Protein AF-0000000079759446 (afdb_homodimer)

Secondary structure (DSSP, 8-state):
----------HHHHHHHHHHHHHHHHHHHHHHHHHHHTTS-HHHHHH-TT-SS-SS---HHHHHHHHHS-HHHHHHHHHHHHHHHHHHHHHHHHHHHHHHHH---TTHHHHHHHHHHHTTS-GGGGHHHHHHHHHHTT-TTSTHHHHGGGG--HHHHHHHHHHHHTS-HHHHHHHHHTT--HHHHIIIIIHHHTHHHHHHHHHHHHHHHHS--HHHHHH--SGGG--HHHHHHHHHHH-TT-HHHHHHHHHHHHHHHHHHHHHHHHHHHHHHHGGG--/----------HHHHHHHHHHHHHHHHHHHHHHHHHHHTTS-HHHHHH-TT-SS-SS---HHHHHHHHHS-HHHHHHHHHHHHHHHHHHHHHHHHHHHHHHHH---TTHHHHHHHHHHHTTS-GGGGHHHHHHHHHHTT-TTSTHHHHGGGG--HHHHHHHHHHHHTS-HHHHHH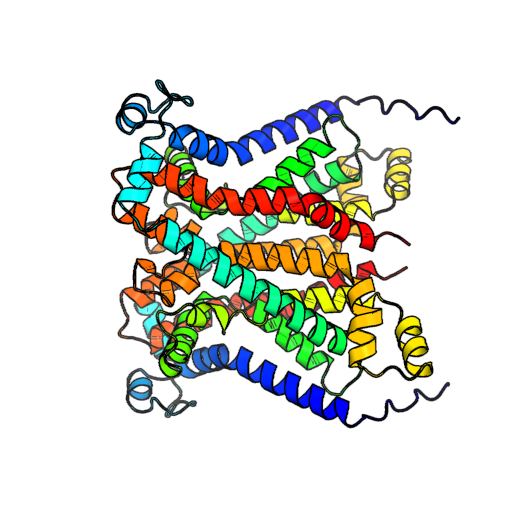HHHTT--HHHHIIIIIHHHTHHHHHHHHHHHHHHHHS--HHHHHH--SGGG--HHHHHHHHHHH-TT-HHHHHHHHHHHHHHHHHHHHHHHHHHHHHHHGGG--

Sequence (556 aa):
MMKRRKNVYKRYHYLIIAFMSVFSVIMMYPMAWMLVTSFKSNADIHKNKEKFFPAEWTVEGYRSAFEKAPIGDWLVNSIVITAVITFAVILTSTLIGYVFAKYEFKFKRSLFLLMLATMMVPPQVTMIPRYLMIQKMHLFNTRWALIVPGLVSAFAIYLARQFITDVPDSLCEAAKMDGAGPLRIYWSVILPNIKPAIGSIGIFTAMANWNDYLNPLLMLNDIDKMTLPLGLVMFDSQRSVDLAATMAAAAMIMMPMILIFVLFQRQFIKGMTMSGIKMMKRRKNVYKRYHYLIIAFMSVFSVIMMYPMAWMLVTSFKSNADIHKNKEKFFPAEWTVEGYRSAFEKAPIGDWLVNSIVITAVITFAVILTSTLIGYVFAKYEFKFKRSLFLLMLATMMVPPQVTMIPRYLMIQKMHLFNTRWALIVPGLVSAFAIYLARQFITDVPDSLCEAAKMDGAGPLRIYWSVILPNIKPAIGSIGIFTAMANWNDYLNPLLMLNDIDKMTLPLGLVMFDSQRSVDLAATMAAAAMIMMPMILIFVLFQRQFIKGMTMSGIK

Organism: Clostridium scindens (strain ATCC 35704 / DSM 5676 / VPI 13733 / 19) (NCBI:txid411468)

InterPro domains:
  IPR000515 ABC transporter type 1, transmembrane domain MetI-like [PF00528] (94-272)
  IPR000515 ABC transporter type 1, transmembrane domain MetI-like [PS50928] (75-264)
  IPR000515 ABC transporter type 1, transmembrane domain MetI-like [cd06261] (75-238)
  IPR035906 MetI-like superfamily [G3DSA:1.10.3720.10] (2-270)
  IPR035906 MetI-like superfamily [SSF161098] (11-278)

Structure (mmCIF, N/CA/C/O backbone):
data_AF-0000000079759446-model_v1
#
loop_
_entity.id
_entity.type
_entity.pdbx_description
1 polymer 'L-arabinose transport system permease protein AraQ'
#
loop_
_atom_site.group_PDB
_atom_site.id
_atom_site.type_symbol
_atom_site.label_atom_id
_atom_site.label_alt_id
_atom_site.label_comp_id
_atom_site.label_asym_id
_atom_site.label_entity_id
_atom_site.label_seq_id
_atom_site.pdbx_PDB_ins_code
_atom_site.Cartn_x
_atom_site.Cartn_y
_atom_site.Cartn_z
_atom_site.occupancy
_atom_site.B_iso_or_equiv
_atom_site.auth_seq_id
_atom_site.auth_comp_id
_atom_site.auth_asym_id
_atom_site.auth_atom_id
_atom_site.pdbx_PDB_model_num
ATOM 1 N N . MET A 1 1 ? 18.297 44.531 0.728 1 30.73 1 MET A N 1
ATOM 2 C CA . MET A 1 1 ? 18.719 43.5 -0.229 1 30.73 1 MET A CA 1
ATOM 3 C C . MET A 1 1 ? 19.656 42.5 0.423 1 30.73 1 MET A C 1
ATOM 5 O O . MET A 1 1 ? 20.859 42.719 0.474 1 30.73 1 MET A O 1
ATOM 9 N N . MET A 1 2 ? 19.344 42.031 1.685 1 38.94 2 MET A N 1
ATOM 10 C CA . MET A 1 2 ? 20.234 41.188 2.479 1 38.94 2 MET A CA 1
ATOM 11 C C . MET A 1 2 ? 20.828 40.062 1.629 1 38.94 2 MET A C 1
ATOM 13 O O . MET A 1 2 ? 20.094 39.375 0.927 1 38.94 2 MET A O 1
ATOM 17 N N . LYS A 1 3 ? 22 40.219 1.153 1 40.12 3 LYS A N 1
ATOM 18 C CA . LYS A 1 3 ? 22.75 39.312 0.315 1 40.12 3 LYS A CA 1
ATOM 19 C C . LYS A 1 3 ? 22.516 37.844 0.746 1 40.12 3 LYS A C 1
ATOM 21 O O . LYS A 1 3 ? 22.641 37.531 1.925 1 40.12 3 LYS A O 1
ATOM 26 N N . ARG A 1 4 ? 21.625 37.188 0.074 1 45 4 ARG A N 1
ATOM 27 C CA . ARG A 1 4 ? 21.391 35.75 0.274 1 45 4 ARG A CA 1
ATOM 28 C C . ARG A 1 4 ? 22.703 35 0.482 1 45 4 ARG A C 1
ATOM 30 O O . ARG A 1 4 ? 23.578 35 -0.386 1 45 4 ARG A O 1
ATOM 37 N N . ARG A 1 5 ? 23.312 35.125 1.598 1 46.66 5 ARG A N 1
ATOM 38 C CA . ARG A 1 5 ? 24.562 34.438 1.934 1 46.66 5 ARG A CA 1
ATOM 39 C C . ARG A 1 5 ? 24.719 33.156 1.144 1 46.66 5 ARG A C 1
ATOM 41 O O . ARG A 1 5 ? 23.781 32.344 1.045 1 46.66 5 ARG A O 1
ATOM 48 N N . LYS A 1 6 ? 25.516 33.125 0.152 1 47.34 6 LYS A N 1
ATOM 49 C CA . LYS A 1 6 ? 25.969 32.031 -0.704 1 47.34 6 LYS A CA 1
ATOM 50 C C . LYS A 1 6 ? 26.141 30.75 0.093 1 47.34 6 LYS A C 1
ATOM 52 O O . LYS A 1 6 ? 26.875 30.719 1.081 1 47.34 6 LYS A O 1
ATOM 57 N N . ASN A 1 7 ? 25.094 29.969 0.25 1 50.41 7 ASN A N 1
ATOM 58 C CA . ASN A 1 7 ? 25.172 28.703 0.964 1 50.41 7 ASN A CA 1
ATOM 59 C C . ASN A 1 7 ? 26.438 27.938 0.607 1 50.41 7 ASN A C 1
ATOM 61 O O . ASN A 1 7 ? 26.609 27.516 -0.537 1 50.41 7 ASN A O 1
ATOM 65 N N . VAL A 1 8 ? 27.641 28.438 0.934 1 56.47 8 VAL A N 1
ATOM 66 C CA . VAL A 1 8 ? 28.906 27.75 0.785 1 56.47 8 VAL A CA 1
ATOM 67 C C . VAL A 1 8 ? 28.719 26.25 0.963 1 56.47 8 VAL A C 1
ATOM 69 O O . VAL A 1 8 ? 28.203 25.797 1.996 1 56.47 8 VAL A O 1
ATOM 72 N N . TYR A 1 9 ? 28.812 25.594 -0.102 1 64.06 9 TYR A N 1
ATOM 73 C CA . TYR A 1 9 ? 28.781 24.125 -0.122 1 64.06 9 TYR A CA 1
ATOM 74 C C . TYR A 1 9 ? 29.859 23.547 0.778 1 64.06 9 TYR A C 1
ATOM 76 O O . TYR A 1 9 ? 31.047 23.891 0.633 1 64.06 9 TYR A O 1
ATOM 84 N N . LYS A 1 10 ? 29.594 23.172 1.922 1 72.06 10 LYS A N 1
ATOM 85 C CA . LYS A 1 10 ? 30.531 22.469 2.785 1 72.06 10 LYS A CA 1
ATOM 86 C C . LYS A 1 10 ? 30.812 21.062 2.258 1 72.06 10 LYS A C 1
ATOM 88 O O . LYS A 1 10 ? 30.125 20.578 1.358 1 72.06 10 LYS A O 1
ATOM 93 N N . ARG A 1 11 ? 32 20.531 2.586 1 76.38 11 ARG A N 1
ATOM 94 C CA . ARG A 1 11 ? 32.469 19.219 2.15 1 76.38 11 ARG A CA 1
ATOM 95 C C . ARG A 1 11 ? 31.375 18.172 2.289 1 76.38 11 ARG A C 1
ATOM 97 O O . ARG A 1 11 ? 31.234 17.297 1.437 1 76.38 11 ARG A O 1
ATOM 104 N N . TYR A 1 12 ? 30.547 18.297 3.332 1 75.62 12 TYR A N 1
ATOM 105 C CA . TYR A 1 12 ? 29.531 17.281 3.562 1 75.62 12 TYR A CA 1
ATOM 106 C C . TYR A 1 12 ? 28.406 17.391 2.533 1 75.62 12 TYR A C 1
ATOM 108 O O . TYR A 1 12 ? 27.703 16.406 2.266 1 75.62 12 TYR A O 1
ATOM 116 N N . HIS A 1 13 ? 28.312 18.5 1.918 1 76.75 13 HIS A N 1
ATOM 117 C CA . HIS A 1 13 ? 27.328 18.641 0.858 1 76.75 13 HIS A CA 1
ATOM 118 C C . HIS A 1 13 ? 27.656 17.75 -0.33 1 76.75 13 HIS A C 1
ATOM 120 O O . HIS A 1 13 ? 26.766 17.109 -0.906 1 76.75 13 HIS A O 1
ATOM 126 N N . TYR A 1 14 ? 28.953 17.719 -0.543 1 81.12 14 TYR A N 1
ATOM 127 C CA . TYR A 1 14 ? 29.375 16.891 -1.66 1 81.12 14 TYR A CA 1
ATOM 128 C C . TYR A 1 14 ? 29.156 15.414 -1.359 1 81.12 14 TYR A C 1
ATOM 130 O O . TYR A 1 14 ? 28.797 14.641 -2.25 1 81.12 14 TYR A O 1
ATOM 138 N N . LEU A 1 15 ? 29.312 15.086 -0.146 1 82.69 15 LEU A N 1
ATOM 139 C CA . LEU A 1 15 ? 29.094 13.703 0.263 1 82.69 15 LEU A CA 1
ATOM 140 C C . LEU A 1 15 ? 27.609 13.344 0.166 1 82.69 15 LEU A C 1
ATOM 142 O O . LEU A 1 15 ? 27.266 12.242 -0.272 1 82.69 15 LEU A O 1
ATOM 146 N N . ILE A 1 16 ? 26.844 14.273 0.5 1 80.5 16 ILE A N 1
ATOM 147 C CA . ILE A 1 16 ? 25.391 14.055 0.465 1 80.5 16 ILE A CA 1
ATOM 148 C C . ILE A 1 16 ? 24.922 13.914 -0.982 1 80.5 16 ILE A C 1
ATOM 150 O O . ILE A 1 16 ? 24.156 13.008 -1.31 1 80.5 16 ILE A O 1
ATOM 154 N N . ILE A 1 17 ? 25.438 14.758 -1.765 1 81.44 17 ILE A N 1
ATOM 155 C CA . ILE A 1 17 ? 25.078 14.734 -3.178 1 81.44 17 ILE A CA 1
ATOM 156 C C . ILE A 1 17 ? 25.516 13.406 -3.797 1 81.44 17 ILE A C 1
ATOM 158 O O . ILE A 1 17 ? 24.766 12.789 -4.555 1 81.44 17 ILE A O 1
ATOM 162 N N . ALA A 1 18 ? 26.688 13.062 -3.422 1 85.69 18 ALA A N 1
ATOM 163 C CA . ALA A 1 18 ? 27.203 11.805 -3.943 1 85.69 18 ALA A CA 1
ATOM 164 C C . ALA A 1 18 ? 26.359 10.617 -3.486 1 85.69 18 ALA A C 1
ATOM 166 O O . ALA A 1 18 ? 26 9.758 -4.293 1 85.69 18 ALA A O 1
ATOM 167 N N . PHE A 1 19 ? 25.984 10.602 -2.314 1 82.31 19 PHE A N 1
ATOM 168 C CA . PHE A 1 19 ? 25.203 9.516 -1.743 1 82.31 19 PHE A CA 1
ATOM 169 C C . PHE A 1 19 ? 23.812 9.469 -2.365 1 82.31 19 PHE A C 1
ATOM 171 O O . PHE A 1 19 ? 23.344 8.406 -2.775 1 82.31 19 PHE A O 1
ATOM 178 N N . MET A 1 20 ? 23.25 10.594 -2.461 1 80.56 20 MET A N 1
ATOM 179 C CA . MET A 1 20 ? 21.891 10.656 -3.004 1 80.56 20 MET A CA 1
ATOM 180 C C . MET A 1 20 ? 21.891 10.281 -4.484 1 80.56 20 MET A C 1
ATOM 182 O O . MET A 1 20 ? 20.938 9.664 -4.965 1 80.56 20 MET A O 1
ATOM 186 N N . SER A 1 21 ? 22.906 10.68 -5.129 1 83 21 SER A N 1
ATOM 187 C CA . SER A 1 21 ? 23.016 10.352 -6.547 1 83 21 SER A CA 1
ATOM 188 C C . SER A 1 21 ? 23.172 8.852 -6.758 1 83 21 SER A C 1
ATOM 190 O O . SER A 1 21 ? 22.484 8.258 -7.59 1 83 21 SER A O 1
ATOM 192 N N . VAL A 1 22 ? 24.031 8.281 -6.027 1 84.56 22 VAL A N 1
ATOM 193 C CA . VAL A 1 22 ? 24.25 6.84 -6.125 1 84.56 22 VAL A CA 1
ATOM 194 C C . VAL A 1 22 ? 22.969 6.09 -5.762 1 84.56 22 VAL A C 1
ATOM 196 O O . VAL A 1 22 ? 22.594 5.125 -6.434 1 84.56 22 VAL A O 1
ATOM 199 N N . PHE A 1 23 ? 22.359 6.582 -4.793 1 78.75 23 PHE A N 1
ATOM 200 C CA . PHE A 1 23 ? 21.125 5.98 -4.332 1 78.75 23 PHE A CA 1
ATOM 201 C C . PHE A 1 23 ? 20.047 6.059 -5.414 1 78.75 23 PHE A C 1
ATOM 203 O O . PHE A 1 23 ? 19.328 5.086 -5.66 1 78.75 23 PHE A O 1
ATOM 210 N N . SER A 1 24 ? 19.984 7.141 -5.988 1 79.75 24 SER A N 1
ATOM 211 C CA . SER A 1 24 ? 19 7.344 -7.051 1 79.75 24 SER A CA 1
ATOM 212 C C . SER A 1 24 ? 19.281 6.43 -8.242 1 79.75 24 SER A C 1
ATOM 214 O O . SER A 1 24 ? 18.359 5.875 -8.828 1 79.75 24 SER A O 1
ATOM 216 N N . VAL A 1 25 ? 20.516 6.285 -8.523 1 83 25 VAL A N 1
ATOM 217 C CA . VAL A 1 25 ? 20.906 5.449 -9.656 1 83 25 VAL A CA 1
ATOM 218 C C . VAL A 1 25 ? 20.562 3.99 -9.359 1 83 25 VAL A C 1
ATOM 220 O O . VAL A 1 25 ? 20.047 3.279 -10.219 1 83 25 VAL A O 1
ATOM 223 N N . ILE A 1 26 ? 20.766 3.584 -8.227 1 81.06 26 ILE A N 1
ATOM 224 C CA . ILE A 1 26 ? 20.5 2.205 -7.832 1 81.06 26 ILE A CA 1
ATOM 225 C C . ILE A 1 26 ? 19 1.923 -7.895 1 81.06 26 ILE A C 1
ATOM 227 O O . ILE A 1 26 ? 18.578 0.869 -8.383 1 81.06 26 ILE A O 1
ATOM 231 N N . MET A 1 27 ? 18.266 2.844 -7.48 1 77.44 27 MET A N 1
ATOM 232 C CA . MET A 1 27 ? 16.812 2.67 -7.457 1 77.44 27 MET A CA 1
ATOM 233 C C . MET A 1 27 ? 16.234 2.684 -8.867 1 77.44 27 MET A C 1
ATOM 235 O O . MET A 1 27 ? 15.242 2.01 -9.148 1 77.44 27 MET A O 1
ATOM 239 N N . MET A 1 28 ? 16.922 3.383 -9.75 1 84.31 28 MET A N 1
ATOM 240 C CA . MET A 1 28 ? 16.406 3.561 -11.102 1 84.31 28 MET A CA 1
ATOM 241 C C . MET A 1 28 ? 16.891 2.449 -12.023 1 84.31 28 MET A C 1
ATOM 243 O O . MET A 1 28 ? 16.359 2.26 -13.117 1 84.31 28 MET A O 1
ATOM 247 N N . TYR A 1 29 ? 17.844 1.758 -11.625 1 86.88 29 TYR A N 1
ATOM 248 C CA . TYR A 1 29 ? 18.516 0.793 -12.492 1 86.88 29 TYR A CA 1
ATOM 249 C C . TYR A 1 29 ? 17.531 -0.252 -13.008 1 86.88 29 TYR A C 1
ATOM 251 O O . TYR A 1 29 ? 17.453 -0.505 -14.211 1 86.88 29 TYR A O 1
ATOM 259 N N . PRO A 1 30 ? 16.781 -0.883 -12.141 1 87.12 30 PRO A N 1
ATOM 260 C CA . PRO A 1 30 ? 15.867 -1.915 -12.641 1 87.12 30 PRO A CA 1
ATOM 261 C C . PRO A 1 30 ? 14.867 -1.372 -13.648 1 87.12 30 PRO A C 1
ATOM 263 O O . PRO A 1 30 ? 14.516 -2.064 -14.609 1 87.12 30 PRO A O 1
ATOM 266 N N . MET A 1 31 ? 14.43 -0.266 -13.414 1 87.88 31 MET A N 1
ATOM 267 C CA . MET A 1 31 ? 13.484 0.368 -14.328 1 87.88 31 MET A CA 1
ATOM 268 C C . MET A 1 31 ? 14.148 0.689 -15.664 1 87.88 31 MET A C 1
ATOM 270 O O . MET A 1 31 ? 13.57 0.439 -16.719 1 87.88 31 MET A O 1
ATOM 274 N N . ALA A 1 32 ? 15.328 1.257 -15.539 1 89.62 32 ALA A N 1
ATOM 275 C CA . ALA A 1 32 ? 16.078 1.59 -16.75 1 89.62 32 ALA A CA 1
ATOM 276 C C . ALA A 1 32 ? 16.406 0.336 -17.547 1 89.62 32 ALA A C 1
ATOM 278 O O . ALA A 1 32 ? 16.281 0.332 -18.781 1 89.62 32 ALA A O 1
ATOM 279 N N . TRP A 1 33 ? 16.75 -0.654 -16.875 1 90.06 33 TRP A N 1
ATOM 280 C CA . TRP A 1 33 ? 17.078 -1.923 -17.516 1 90.06 33 TRP A CA 1
ATOM 281 C C . TRP A 1 33 ? 15.852 -2.482 -18.234 1 90.06 33 TRP A C 1
ATOM 283 O O . TRP A 1 33 ? 15.953 -2.939 -19.375 1 90.06 33 TRP A O 1
ATOM 293 N N . MET A 1 34 ? 14.758 -2.459 -17.547 1 90.5 34 MET A N 1
ATOM 294 C CA . MET A 1 34 ? 13.508 -2.945 -18.125 1 90.5 34 MET A CA 1
ATOM 295 C C . MET A 1 34 ? 13.148 -2.16 -19.375 1 90.5 34 MET A C 1
ATOM 297 O O . MET A 1 34 ? 12.82 -2.746 -20.406 1 90.5 34 MET A O 1
ATOM 301 N N . LEU A 1 35 ? 13.297 -0.888 -19.359 1 91.94 35 LEU A N 1
ATOM 302 C CA . LEU A 1 35 ? 12.938 -0.026 -20.469 1 91.94 35 LEU A CA 1
ATOM 303 C C . LEU A 1 35 ? 13.859 -0.263 -21.656 1 91.94 35 LEU A C 1
ATOM 305 O O . LEU A 1 35 ? 13.398 -0.386 -22.797 1 91.94 35 LEU A O 1
ATOM 309 N N . VAL A 1 36 ? 15.109 -0.34 -21.391 1 93.88 36 VAL A N 1
ATOM 310 C CA . VAL A 1 36 ? 16.094 -0.542 -22.453 1 93.88 36 VAL A CA 1
ATOM 311 C C . VAL A 1 36 ? 15.906 -1.93 -23.062 1 93.88 36 VAL A C 1
ATOM 313 O O . VAL A 1 36 ? 15.961 -2.086 -24.281 1 93.88 36 VAL A O 1
ATOM 316 N N . THR A 1 37 ? 15.664 -2.908 -22.266 1 92.88 37 THR A N 1
ATOM 317 C CA . THR A 1 37 ? 15.508 -4.285 -22.719 1 92.88 37 THR A CA 1
ATOM 318 C C . THR A 1 37 ? 14.25 -4.438 -23.562 1 92.88 37 THR A C 1
ATOM 320 O O . THR A 1 37 ? 14.172 -5.312 -24.422 1 92.88 37 THR A O 1
ATOM 323 N N . SER A 1 38 ? 13.273 -3.59 -23.266 1 93.75 38 SER A N 1
ATOM 324 C CA . SER A 1 38 ? 12.031 -3.645 -24.047 1 93.75 38 SER A CA 1
ATOM 325 C C . SER A 1 38 ? 12.273 -3.287 -25.5 1 93.75 38 SER A C 1
ATOM 327 O O . SER A 1 38 ? 11.422 -3.541 -26.359 1 93.75 38 SER A O 1
ATOM 329 N N . PHE A 1 39 ? 13.469 -2.764 -25.812 1 96.25 39 PHE A N 1
ATOM 330 C CA . PHE A 1 39 ? 13.797 -2.391 -27.188 1 96.25 39 PHE A CA 1
ATOM 331 C C . PHE A 1 39 ? 14.852 -3.33 -27.766 1 96.25 39 PHE A C 1
ATOM 333 O O . PHE A 1 39 ? 15.406 -3.064 -28.828 1 96.25 39 PHE A O 1
ATOM 340 N N . LYS A 1 40 ? 15.102 -4.352 -27.094 1 95 40 LYS A N 1
ATOM 341 C CA . LYS A 1 40 ? 16.016 -5.379 -27.578 1 95 40 LYS A CA 1
ATOM 342 C C . LYS A 1 40 ? 15.258 -6.531 -28.219 1 95 40 LYS A C 1
ATOM 344 O O . LYS A 1 40 ? 14.109 -6.801 -27.859 1 95 40 LYS A O 1
ATOM 349 N N . SER A 1 41 ? 15.938 -7.207 -29.172 1 93 41 SER A N 1
ATOM 350 C CA . SER A 1 41 ? 15.438 -8.484 -29.672 1 93 41 SER A CA 1
ATOM 351 C C . SER A 1 41 ? 15.812 -9.625 -28.734 1 93 41 SER A C 1
ATOM 353 O O . SER A 1 41 ? 16.734 -9.484 -27.906 1 93 41 SER A O 1
ATOM 355 N N . ASN A 1 42 ? 15.047 -10.672 -28.828 1 91.5 42 ASN A N 1
ATOM 356 C CA . ASN A 1 42 ? 15.391 -11.836 -28 1 91.5 42 ASN A CA 1
ATOM 357 C C . ASN A 1 42 ? 16.797 -12.328 -28.297 1 91.5 42 ASN A C 1
ATOM 359 O O . ASN A 1 42 ? 17.516 -12.758 -27.375 1 91.5 42 ASN A O 1
ATOM 363 N N . ALA A 1 43 ? 17.172 -12.289 -29.516 1 90.5 43 ALA A N 1
ATOM 364 C CA . ALA A 1 43 ? 18.531 -12.688 -29.906 1 90.5 43 ALA A CA 1
ATOM 365 C C . ALA A 1 43 ? 19.578 -11.812 -29.219 1 90.5 43 ALA A C 1
ATOM 367 O O . ALA A 1 43 ? 20.594 -12.312 -28.734 1 90.5 43 ALA A O 1
ATOM 368 N N . ASP A 1 44 ? 19.297 -10.57 -29.172 1 92.56 44 ASP A N 1
ATOM 369 C CA . ASP A 1 44 ? 20.203 -9.609 -28.531 1 92.56 44 ASP A CA 1
ATOM 370 C C . ASP A 1 44 ? 20.281 -9.859 -27.031 1 92.56 44 ASP A C 1
ATOM 372 O O . ASP A 1 44 ? 21.359 -9.781 -26.438 1 92.56 44 ASP A O 1
ATOM 376 N N . ILE A 1 45 ? 19.234 -10.148 -26.406 1 88.75 45 ILE A N 1
ATOM 377 C CA . ILE A 1 45 ? 19.172 -10.375 -24.953 1 88.75 45 ILE A CA 1
ATOM 378 C C . ILE A 1 45 ? 19.984 -11.609 -24.594 1 88.75 45 ILE A C 1
ATOM 380 O O . ILE A 1 45 ? 20.672 -11.625 -23.578 1 88.75 45 ILE A O 1
ATOM 384 N N . HIS A 1 46 ? 19.922 -12.57 -25.438 1 86.56 46 HIS A N 1
ATOM 385 C CA . HIS A 1 46 ? 20.609 -13.828 -25.156 1 86.56 46 HIS A CA 1
ATOM 386 C C . HIS A 1 46 ? 22.094 -13.727 -25.469 1 86.56 46 HIS A C 1
ATOM 388 O O . HIS A 1 46 ? 22.922 -14.266 -24.734 1 86.56 46 HIS A O 1
ATOM 394 N N . LYS A 1 47 ? 22.391 -13.039 -26.5 1 86.88 47 LYS A N 1
ATOM 395 C CA . LYS A 1 47 ? 23.766 -12.977 -26.953 1 86.88 47 LYS A CA 1
ATOM 396 C C . LYS A 1 47 ? 24.562 -11.938 -26.172 1 86.88 47 LYS A C 1
ATOM 398 O O . LYS A 1 47 ? 25.75 -12.141 -25.891 1 86.88 47 LYS A O 1
ATOM 403 N N . ASN A 1 48 ? 23.906 -10.859 -25.922 1 80.62 48 ASN A N 1
ATOM 404 C CA . ASN A 1 48 ? 24.594 -9.742 -25.266 1 80.62 48 ASN A CA 1
ATOM 405 C C . ASN A 1 48 ? 24.062 -9.508 -23.859 1 80.62 48 ASN A C 1
ATOM 407 O O . ASN A 1 48 ? 23.672 -8.398 -23.516 1 80.62 48 ASN A O 1
ATOM 411 N N . LYS A 1 49 ? 24.172 -10.398 -23.016 1 75.94 49 LYS A N 1
ATOM 412 C CA . LYS A 1 49 ? 23.578 -10.391 -21.688 1 75.94 49 LYS A CA 1
ATOM 413 C C . LYS A 1 49 ? 24.219 -9.32 -20.797 1 75.94 49 LYS A C 1
ATOM 415 O O . LYS A 1 49 ? 23.562 -8.766 -19.906 1 75.94 49 LYS A O 1
ATOM 420 N N . GLU A 1 50 ? 25.406 -8.945 -21.156 1 77.94 50 GLU A N 1
ATOM 421 C CA . GLU A 1 50 ? 26.125 -8.047 -20.281 1 77.94 50 GLU A CA 1
ATOM 422 C C . GLU A 1 50 ? 26 -6.594 -20.734 1 77.94 50 GLU A C 1
ATOM 424 O O . GLU A 1 50 ? 26.312 -5.672 -19.969 1 77.94 50 GLU A O 1
ATOM 429 N N . LYS A 1 51 ? 25.5 -6.398 -21.891 1 85.94 51 LYS A N 1
ATOM 430 C CA . LYS A 1 51 ? 25.391 -5.039 -22.406 1 85.94 51 LYS A CA 1
ATOM 431 C C . LYS A 1 51 ? 24.078 -4.398 -22 1 85.94 51 LYS A C 1
ATOM 433 O O . LYS A 1 51 ? 23.016 -5.016 -22.109 1 85.94 51 LYS A O 1
ATOM 438 N N . PHE A 1 52 ? 24.219 -3.258 -21.609 1 90.31 52 PHE A N 1
ATOM 439 C CA . PHE A 1 52 ? 23.047 -2.525 -21.156 1 90.31 52 PHE A CA 1
ATOM 440 C C . PHE A 1 52 ? 22.219 -2.02 -22.328 1 90.31 52 PHE A C 1
ATOM 442 O O . PHE A 1 52 ? 20.984 -2.148 -22.344 1 90.31 52 PHE A O 1
ATOM 449 N N . PHE A 1 53 ? 22.875 -1.575 -23.328 1 93.06 53 PHE A N 1
ATOM 450 C CA . PHE A 1 53 ? 22.188 -1.02 -24.484 1 93.06 53 PHE A CA 1
ATOM 451 C C . PHE A 1 53 ? 22.016 -2.072 -25.578 1 93.06 53 PHE A C 1
ATOM 453 O O . PHE A 1 53 ? 22.828 -2.99 -25.688 1 93.06 53 PHE A O 1
ATOM 460 N N . PRO A 1 54 ? 20.969 -1.922 -26.328 1 93.06 54 PRO A N 1
ATOM 461 C CA . PRO A 1 54 ? 20.75 -2.885 -27.406 1 93.06 54 PRO A CA 1
ATOM 462 C C . PRO A 1 54 ? 21.766 -2.744 -28.547 1 93.06 54 PRO A C 1
ATOM 464 O O . PRO A 1 54 ? 22.25 -1.642 -28.812 1 93.06 54 PRO A O 1
ATOM 467 N N . ALA A 1 55 ? 22.094 -3.838 -29.141 1 92.06 55 ALA A N 1
ATOM 468 C CA . ALA A 1 55 ? 22.891 -3.795 -30.359 1 92.06 55 ALA A CA 1
ATOM 469 C C . ALA A 1 55 ? 22.109 -3.133 -31.5 1 92.06 55 ALA A C 1
ATOM 471 O O . ALA A 1 55 ? 22.688 -2.359 -32.281 1 92.06 55 ALA A O 1
ATOM 472 N N . GLU A 1 56 ? 20.859 -3.477 -31.562 1 92.19 56 GLU A N 1
ATOM 473 C CA . GLU A 1 56 ? 19.922 -2.871 -32.5 1 92.19 56 GLU A CA 1
ATOM 474 C C . GLU A 1 56 ? 18.578 -2.559 -31.828 1 92.19 56 GLU A C 1
ATOM 476 O O . GLU A 1 56 ? 17.953 -3.445 -31.25 1 92.19 56 GLU A O 1
ATOM 481 N N . TRP A 1 57 ? 18.266 -1.327 -31.969 1 95.44 57 TRP A N 1
ATOM 482 C CA . TRP A 1 57 ? 16.984 -0.911 -31.406 1 95.44 57 TRP A CA 1
ATOM 483 C C . TRP A 1 57 ? 15.82 -1.475 -32.219 1 95.44 57 TRP A C 1
ATOM 485 O O . TRP A 1 57 ? 15.82 -1.4 -33.438 1 95.44 57 TRP A O 1
ATOM 495 N N . THR A 1 58 ? 14.906 -2.137 -31.516 1 95.38 58 THR A N 1
ATOM 496 C CA . THR A 1 58 ? 13.75 -2.705 -32.219 1 95.38 58 THR A CA 1
ATOM 497 C C . THR A 1 58 ? 12.492 -2.576 -31.359 1 95.38 58 THR A C 1
ATOM 499 O O . THR A 1 58 ? 12.578 -2.312 -30.156 1 95.38 58 THR A O 1
ATOM 502 N N . VAL A 1 59 ? 11.359 -2.646 -32.031 1 95 59 VAL A N 1
ATOM 503 C CA . VAL A 1 59 ? 10.078 -2.645 -31.344 1 95 59 VAL A CA 1
ATOM 504 C C . VAL A 1 59 ? 9.414 -4.012 -31.469 1 95 59 VAL A C 1
ATOM 506 O O . VAL A 1 59 ? 8.195 -4.129 -31.328 1 95 59 VAL A O 1
ATOM 509 N N . GLU A 1 60 ? 10.195 -4.965 -31.781 1 93.38 60 GLU A N 1
ATOM 510 C CA . GLU A 1 60 ? 9.695 -6.324 -31.984 1 93.38 60 GLU A CA 1
ATOM 511 C C . GLU A 1 60 ? 9 -6.848 -30.719 1 93.38 60 GLU A C 1
ATOM 513 O O . GLU A 1 60 ? 7.996 -7.562 -30.812 1 93.38 60 GLU A O 1
ATOM 518 N N . GLY A 1 61 ? 9.523 -6.547 -29.625 1 93.12 61 GLY A N 1
ATOM 519 C CA . GLY A 1 61 ? 8.898 -6.961 -28.375 1 93.12 61 GLY A CA 1
ATOM 520 C C . GLY A 1 61 ? 7.492 -6.434 -28.203 1 93.12 61 GLY A C 1
ATOM 521 O O . GLY A 1 61 ? 6.609 -7.141 -27.703 1 93.12 61 GLY A O 1
ATOM 522 N N . TYR A 1 62 ? 7.312 -5.25 -28.641 1 94.25 62 TYR A N 1
ATOM 523 C CA . TYR A 1 62 ? 5.996 -4.625 -28.547 1 94.25 62 TYR A CA 1
ATOM 524 C C . TYR A 1 62 ? 5.004 -5.305 -29.484 1 94.25 62 TYR A C 1
ATOM 526 O O . TYR A 1 62 ? 3.869 -5.59 -29.094 1 94.25 62 TYR A O 1
ATOM 534 N N . ARG A 1 63 ? 5.41 -5.566 -30.625 1 93.88 63 ARG A N 1
ATOM 535 C CA . ARG A 1 63 ? 4.559 -6.262 -31.578 1 93.88 63 ARG A CA 1
ATOM 536 C C . ARG A 1 63 ? 4.199 -7.66 -31.094 1 93.88 63 ARG A C 1
ATOM 538 O O . ARG A 1 63 ? 3.035 -8.062 -31.141 1 93.88 63 ARG A O 1
ATOM 545 N N . SER A 1 64 ? 5.203 -8.297 -30.656 1 91.94 64 SER A N 1
ATOM 546 C CA . SER A 1 64 ? 5.004 -9.656 -30.156 1 91.94 64 SER A CA 1
ATOM 547 C C . SER A 1 64 ? 4.074 -9.664 -28.938 1 91.94 64 SER A C 1
ATOM 549 O O . SER A 1 64 ? 3.229 -10.555 -28.812 1 91.94 64 SER A O 1
ATOM 551 N N . ALA A 1 65 ? 4.266 -8.75 -28.062 1 91.31 65 ALA A N 1
ATOM 552 C CA . ALA A 1 65 ? 3.426 -8.672 -26.875 1 91.31 65 ALA A CA 1
ATOM 553 C C . ALA A 1 65 ? 1.955 -8.516 -27.25 1 91.31 65 ALA A C 1
ATOM 555 O O . ALA A 1 65 ? 1.092 -9.195 -26.688 1 91.31 65 ALA A O 1
ATOM 556 N N . PHE A 1 66 ? 1.636 -7.668 -28.234 1 92.12 66 PHE A N 1
ATOM 557 C CA . PHE A 1 66 ? 0.257 -7.426 -28.656 1 92.12 66 PHE A CA 1
ATOM 558 C C . PHE A 1 66 ? -0.307 -8.633 -29.391 1 92.12 66 PHE A C 1
ATOM 560 O O . PHE A 1 66 ? -1.511 -8.898 -29.328 1 92.12 66 PHE A O 1
ATOM 567 N N . GLU A 1 67 ? 0.54 -9.328 -30.016 1 91.38 67 GLU A N 1
ATOM 568 C CA . GLU A 1 67 ? 0.11 -10.508 -30.75 1 91.38 67 GLU A CA 1
ATOM 569 C C . GLU A 1 67 ? -0.176 -11.68 -29.812 1 91.38 67 GLU A C 1
ATOM 571 O O . GLU A 1 67 ? -1.087 -12.469 -30.062 1 91.38 67 GLU A O 1
ATOM 576 N N . LYS A 1 68 ? 0.49 -11.742 -28.781 1 90.38 68 LYS A N 1
ATOM 577 C CA . LYS A 1 68 ? 0.465 -12.93 -27.938 1 90.38 68 LYS A CA 1
ATOM 578 C C . LYS A 1 68 ? -0.496 -12.758 -26.766 1 90.38 68 LYS A C 1
ATOM 580 O O . LYS A 1 68 ? -0.86 -13.727 -26.109 1 90.38 68 LYS A O 1
ATOM 585 N N . ALA A 1 69 ? -0.884 -11.578 -26.5 1 91.69 69 ALA A N 1
ATOM 586 C CA . ALA A 1 69 ? -1.756 -11.328 -25.359 1 91.69 69 ALA A CA 1
ATOM 587 C C . ALA A 1 69 ? -2.717 -10.18 -25.641 1 91.69 69 ALA A C 1
ATOM 589 O O . ALA A 1 69 ? -2.418 -9.297 -26.453 1 91.69 69 ALA A O 1
ATOM 590 N N . PRO A 1 70 ? -3.865 -10.203 -25.062 1 94.69 70 PRO A N 1
ATOM 591 C CA . PRO A 1 70 ? -4.805 -9.094 -25.219 1 94.69 70 PRO A CA 1
ATOM 592 C C . PRO A 1 70 ? -4.449 -7.891 -24.359 1 94.69 70 PRO A C 1
ATOM 594 O O . PRO A 1 70 ? -5.242 -7.488 -23.5 1 94.69 70 PRO A O 1
ATOM 597 N N . ILE A 1 71 ? -3.381 -7.285 -24.609 1 92.75 71 ILE A N 1
ATOM 598 C CA . ILE A 1 71 ? -2.826 -6.195 -23.812 1 92.75 71 ILE A CA 1
ATOM 599 C C . ILE A 1 71 ? -3.787 -5.008 -23.812 1 92.75 71 ILE A C 1
ATOM 601 O O . ILE A 1 71 ? -3.959 -4.332 -22.797 1 92.75 71 ILE A O 1
ATOM 605 N N . GLY A 1 72 ? -4.355 -4.762 -24.953 1 92.88 72 GLY A N 1
ATOM 606 C CA . GLY A 1 72 ? -5.332 -3.689 -25.031 1 92.88 72 GLY A CA 1
ATOM 607 C C . GLY A 1 72 ? -6.496 -3.863 -24.078 1 92.88 72 GLY A C 1
ATOM 608 O O . GLY A 1 72 ? -6.91 -2.908 -23.406 1 92.88 72 GLY A O 1
ATOM 609 N N . ASP A 1 73 ? -7.055 -5.055 -24.031 1 95.56 73 ASP A N 1
ATOM 610 C CA . ASP A 1 73 ? -8.133 -5.352 -23.094 1 95.56 73 ASP A CA 1
ATOM 611 C C . ASP A 1 73 ? -7.68 -5.164 -21.641 1 95.56 73 ASP A C 1
ATOM 613 O O . ASP A 1 73 ? -8.406 -4.59 -20.828 1 95.56 73 ASP A O 1
ATOM 617 N N . TRP A 1 74 ? -6.48 -5.652 -21.375 1 95.31 74 TRP A N 1
ATOM 618 C CA . TRP A 1 74 ? -5.934 -5.516 -20.016 1 95.31 74 TRP A CA 1
ATOM 619 C C . TRP A 1 74 ? -5.816 -4.047 -19.625 1 95.31 74 TRP A C 1
ATOM 621 O O . TRP A 1 74 ? -6.129 -3.676 -18.5 1 95.31 74 TRP A O 1
ATOM 631 N N . LEU A 1 75 ? -5.359 -3.266 -20.562 1 93.44 75 LEU A N 1
ATOM 632 C CA . LEU A 1 75 ? -5.207 -1.835 -20.328 1 93.44 75 LEU A CA 1
ATOM 633 C C . LEU A 1 75 ? -6.555 -1.185 -20.047 1 93.44 75 LEU A C 1
ATOM 635 O O . LEU A 1 75 ? -6.703 -0.44 -19.078 1 93.44 75 LEU A O 1
ATOM 639 N N . VAL A 1 76 ? -7.512 -1.447 -20.844 1 95.5 76 VAL A N 1
ATOM 640 C CA . VAL A 1 76 ? -8.844 -0.868 -20.672 1 95.5 76 VAL A CA 1
ATOM 641 C C . VAL A 1 76 ? -9.445 -1.32 -19.344 1 95.5 76 VAL A C 1
ATOM 643 O O . VAL A 1 76 ? -10 -0.51 -18.609 1 95.5 76 VAL A O 1
ATOM 646 N N . ASN A 1 77 ? -9.359 -2.6 -19.062 1 97.44 77 ASN A N 1
ATOM 647 C CA . ASN A 1 77 ? -9.859 -3.111 -17.797 1 97.44 77 ASN A CA 1
ATOM 648 C C . ASN A 1 77 ? -9.227 -2.381 -16.609 1 97.44 77 ASN A C 1
ATOM 650 O O . ASN A 1 77 ? -9.938 -1.929 -15.711 1 97.44 77 ASN A O 1
ATOM 654 N N . SER A 1 78 ? -7.914 -2.258 -16.641 1 96.25 78 SER A N 1
ATOM 655 C CA . SER A 1 78 ? -7.191 -1.604 -15.547 1 96.25 78 SER A CA 1
ATOM 656 C C . SER A 1 78 ? -7.621 -0.148 -15.398 1 96.25 78 SER A C 1
ATOM 658 O O . SER A 1 78 ? -7.844 0.326 -14.281 1 96.25 78 SER A O 1
ATOM 660 N N . ILE A 1 79 ? -7.738 0.554 -16.516 1 94.56 79 ILE A N 1
ATOM 661 C CA . ILE A 1 79 ? -8.086 1.97 -16.484 1 94.56 79 ILE A CA 1
ATOM 662 C C . ILE A 1 79 ? -9.5 2.141 -15.93 1 94.56 79 ILE A C 1
ATOM 664 O O . ILE A 1 79 ? -9.734 2.967 -15.047 1 94.56 79 ILE A O 1
ATOM 668 N N . VAL A 1 80 ? -10.43 1.382 -16.422 1 97.25 80 VAL A N 1
ATOM 669 C CA . VAL A 1 80 ? -11.828 1.505 -16.031 1 97.25 80 VAL A CA 1
ATOM 670 C C . VAL A 1 80 ? -11.984 1.168 -14.547 1 97.25 80 VAL A C 1
ATOM 672 O O . VAL A 1 80 ? -12.578 1.933 -13.781 1 97.25 80 VAL A O 1
ATOM 675 N N . ILE A 1 81 ? -11.422 0.07 -14.125 1 97.88 81 ILE A N 1
ATOM 676 C CA . ILE A 1 81 ? -11.531 -0.373 -12.734 1 97.88 81 ILE A CA 1
ATOM 677 C C . ILE A 1 81 ? -10.906 0.667 -11.812 1 97.88 81 ILE A C 1
ATOM 679 O O . ILE A 1 81 ? -11.523 1.085 -10.828 1 97.88 81 ILE A O 1
ATOM 683 N N . THR A 1 82 ? -9.695 1.1 -12.133 1 96.44 82 THR A N 1
ATOM 684 C CA . THR A 1 82 ? -8.977 2.061 -11.305 1 96.44 82 THR A CA 1
ATOM 685 C C . THR A 1 82 ? -9.727 3.389 -11.242 1 96.44 82 THR A C 1
ATOM 687 O O . THR A 1 82 ? -9.867 3.98 -10.172 1 96.44 82 THR A O 1
ATOM 690 N N . ALA A 1 83 ? -10.18 3.85 -12.391 1 95.94 83 ALA A N 1
ATOM 691 C CA . ALA A 1 83 ? -10.875 5.133 -12.453 1 95.94 83 ALA A CA 1
ATOM 692 C C . ALA A 1 83 ? -12.172 5.098 -11.656 1 95.94 83 ALA A C 1
ATOM 694 O O . ALA A 1 83 ? -12.453 6.012 -10.875 1 95.94 83 ALA A O 1
ATOM 695 N N . VAL A 1 84 ? -12.953 4.094 -11.836 1 98.12 84 VAL A N 1
ATOM 696 C CA . VAL A 1 84 ? -14.242 3.979 -11.164 1 98.12 84 VAL A CA 1
ATOM 697 C C . VAL A 1 84 ? -14.023 3.879 -9.656 1 98.12 84 VAL A C 1
ATOM 699 O O . VAL A 1 84 ? -14.688 4.578 -8.883 1 98.12 84 VAL A O 1
ATOM 702 N N . ILE A 1 85 ? -13.078 3.072 -9.227 1 97.88 85 ILE A N 1
ATOM 703 C CA . ILE A 1 85 ? -12.812 2.898 -7.801 1 97.88 85 ILE A CA 1
ATOM 704 C C . ILE A 1 85 ? -12.289 4.207 -7.207 1 97.88 85 ILE A C 1
ATOM 706 O O . ILE A 1 85 ? -12.711 4.621 -6.129 1 97.88 85 ILE A O 1
ATOM 710 N N . THR A 1 86 ? -11.383 4.82 -7.93 1 96.75 86 THR A N 1
ATOM 711 C CA . THR A 1 86 ? -10.805 6.062 -7.43 1 96.75 86 THR A CA 1
ATOM 712 C C . THR A 1 86 ? -11.883 7.125 -7.234 1 96.75 86 THR A C 1
ATOM 714 O O . THR A 1 86 ? -11.938 7.777 -6.191 1 96.75 86 THR A O 1
ATOM 717 N N . PHE A 1 87 ? -12.711 7.285 -8.172 1 97.81 87 PHE A N 1
ATOM 718 C CA . PHE A 1 87 ? -13.797 8.258 -8.078 1 97.81 87 PHE A CA 1
ATOM 719 C C . PHE A 1 87 ? -14.711 7.93 -6.906 1 97.81 87 PHE A C 1
ATOM 721 O O . PHE A 1 87 ? -15.062 8.812 -6.121 1 97.81 87 PHE A O 1
ATOM 728 N N . ALA A 1 88 ? -15.094 6.723 -6.82 1 97.56 88 ALA A N 1
ATOM 729 C CA . ALA A 1 88 ? -15.984 6.293 -5.746 1 97.56 88 ALA A CA 1
ATOM 730 C C . ALA A 1 88 ? -15.344 6.516 -4.379 1 97.56 88 ALA A C 1
ATOM 732 O O . ALA A 1 88 ? -16 6.977 -3.445 1 97.56 88 ALA A O 1
ATOM 733 N N . VAL A 1 89 ? -14.102 6.172 -4.289 1 97.5 89 VAL A N 1
ATOM 734 C CA . VAL A 1 89 ? -13.391 6.281 -3.02 1 97.5 89 VAL A CA 1
ATOM 735 C C . VAL A 1 89 ? -13.266 7.754 -2.621 1 97.5 89 VAL A C 1
ATOM 737 O O . VAL A 1 89 ? -13.406 8.094 -1.446 1 97.5 89 VAL A O 1
ATOM 740 N N . ILE A 1 90 ? -12.953 8.602 -3.57 1 97.19 90 ILE A N 1
ATOM 741 C CA . ILE A 1 90 ? -12.891 10.023 -3.264 1 97.19 90 ILE A CA 1
ATOM 742 C C . ILE A 1 90 ? -14.234 10.492 -2.705 1 97.19 90 ILE A C 1
ATOM 744 O O . ILE A 1 90 ? -14.281 11.164 -1.669 1 97.19 90 ILE A O 1
ATOM 748 N N . LEU A 1 91 ? -15.297 10.117 -3.309 1 97 91 LEU A N 1
ATOM 749 C CA . LEU A 1 91 ? -16.641 10.531 -2.898 1 97 91 LEU A CA 1
ATOM 750 C C . LEU A 1 91 ? -16.984 9.953 -1.532 1 97 91 LEU A C 1
ATOM 752 O O . LEU A 1 91 ? -17.375 10.695 -0.622 1 97 91 LEU A O 1
ATOM 756 N N . THR A 1 92 ? -16.828 8.695 -1.372 1 95.12 92 THR A N 1
ATOM 757 C CA . THR A 1 92 ? -17.234 8.039 -0.134 1 95.12 92 THR A CA 1
ATOM 758 C C . THR A 1 92 ?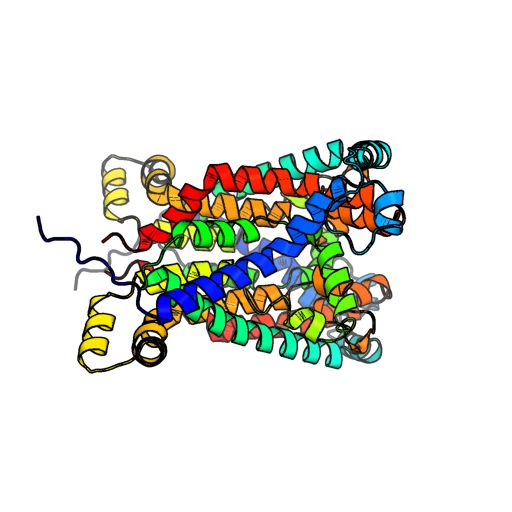 -16.344 8.477 1.026 1 95.12 92 THR A C 1
ATOM 760 O O . THR A 1 92 ? -16.828 8.727 2.129 1 95.12 92 THR A O 1
ATOM 763 N N . SER A 1 93 ? -15.062 8.562 0.765 1 96.44 93 SER A N 1
ATOM 764 C CA . SER A 1 93 ? -14.141 8.883 1.85 1 96.44 93 SER A CA 1
ATOM 765 C C . SER A 1 93 ? -14.312 10.32 2.314 1 96.44 93 SER A C 1
ATOM 767 O O . SER A 1 93 ? -14.242 10.609 3.512 1 96.44 93 SER A O 1
ATOM 769 N N . THR A 1 94 ? -14.469 11.242 1.382 1 97.06 94 THR A N 1
ATOM 770 C CA . THR A 1 94 ? -14.641 12.633 1.782 1 97.06 94 THR A CA 1
ATOM 771 C C . THR A 1 94 ? -15.977 12.828 2.492 1 97.06 94 THR A C 1
ATOM 773 O O . THR A 1 94 ? -16.078 13.625 3.424 1 97.06 94 THR A O 1
ATOM 776 N N . LEU A 1 95 ? -17.016 12.141 2.082 1 94.44 95 LEU A N 1
ATOM 777 C CA . LEU A 1 95 ? -18.312 12.227 2.756 1 94.44 95 LEU A CA 1
ATOM 778 C C . LEU A 1 95 ? -18.219 11.656 4.168 1 94.44 95 LEU A C 1
ATOM 780 O O . LEU A 1 95 ? -18.656 12.305 5.129 1 94.44 95 LEU A O 1
ATOM 784 N N . ILE A 1 96 ? -17.688 10.461 4.25 1 93.38 96 ILE A N 1
ATOM 785 C CA . ILE A 1 96 ? -17.578 9.82 5.559 1 93.38 96 ILE A CA 1
ATOM 786 C C . ILE A 1 96 ? -16.609 10.602 6.438 1 93.38 96 ILE A C 1
ATOM 788 O O . ILE A 1 96 ? -16.844 10.781 7.637 1 93.38 96 ILE A O 1
ATOM 792 N N . GLY A 1 97 ? -15.492 11.047 5.828 1 94.06 97 GLY A N 1
ATOM 793 C CA . GLY A 1 97 ? -14.578 11.914 6.551 1 94.06 97 GLY A CA 1
ATOM 794 C C . GLY A 1 97 ? -15.227 13.18 7.07 1 94.06 97 GLY A C 1
ATOM 795 O O . GLY A 1 97 ? -14.938 13.625 8.188 1 94.06 97 GLY A O 1
ATOM 796 N N . TYR A 1 98 ? -16.109 13.758 6.297 1 94.88 98 TYR A N 1
ATOM 797 C CA . TYR A 1 98 ? -16.891 14.938 6.672 1 94.88 98 TYR A CA 1
ATOM 798 C C . TYR A 1 98 ? -17.734 14.656 7.906 1 94.88 98 TYR A C 1
ATOM 800 O O . TYR A 1 98 ? -17.75 15.453 8.852 1 94.88 98 TYR A O 1
ATOM 808 N N . VAL A 1 99 ? -18.297 13.57 7.914 1 91.88 99 VAL A N 1
ATOM 809 C CA . VAL A 1 99 ? -19.156 13.188 9.039 1 91.88 99 VAL A CA 1
ATOM 810 C C . VAL A 1 99 ? -18.297 13 10.289 1 91.88 99 VAL A C 1
ATOM 812 O O . VAL A 1 99 ? -18.609 13.547 11.352 1 91.88 99 VAL A O 1
ATOM 815 N N . PHE A 1 100 ? -17.219 12.383 10.188 1 91.81 100 PHE A N 1
ATOM 816 C CA . PHE A 1 100 ? -16.375 12.109 11.344 1 91.81 100 PHE A CA 1
ATOM 817 C C . PHE A 1 100 ? -15.695 13.383 11.828 1 91.81 100 PHE A C 1
ATOM 819 O O . PHE A 1 100 ? -15.422 13.523 13.023 1 91.81 100 PHE A O 1
ATOM 826 N N . ALA A 1 101 ? -15.484 14.281 10.969 1 93.19 101 ALA A N 1
ATOM 827 C CA . ALA A 1 101 ? -14.734 15.484 11.32 1 93.19 101 ALA A CA 1
ATOM 828 C C . ALA A 1 101 ? -15.648 16.547 11.922 1 93.19 101 ALA A C 1
ATOM 830 O O . ALA A 1 101 ? -15.266 17.25 12.852 1 93.19 101 ALA A O 1
ATOM 831 N N . LYS A 1 102 ? -16.844 16.656 11.422 1 92.69 102 LYS A N 1
ATOM 832 C CA . LYS A 1 102 ? -17.609 17.844 11.727 1 92.69 102 LYS A CA 1
ATOM 833 C C . LYS A 1 102 ? -18.844 17.516 12.562 1 92.69 102 LYS A C 1
ATOM 835 O O . LYS A 1 102 ? -19.484 18.406 13.125 1 92.69 102 LYS A O 1
ATOM 840 N N . TYR A 1 103 ? -19.156 16.312 12.648 1 88.94 103 TYR A N 1
ATOM 841 C CA . TYR A 1 103 ? -20.344 15.961 13.414 1 88.94 103 TYR A CA 1
ATOM 842 C C . TYR A 1 103 ? -19.969 15.211 14.688 1 88.94 103 TYR A C 1
ATOM 844 O O . TYR A 1 103 ? -18.906 14.586 14.758 1 88.94 103 TYR A O 1
ATOM 852 N N . GLU A 1 104 ? -20.859 15.352 15.648 1 87.56 104 GLU A N 1
ATOM 853 C CA . GLU A 1 104 ? -20.734 14.625 16.906 1 87.56 104 GLU A CA 1
ATOM 854 C C . GLU A 1 104 ? -21.922 13.695 17.125 1 87.56 104 GLU A C 1
ATOM 856 O O . GLU A 1 104 ? -23.062 14.086 16.938 1 87.56 104 GLU A O 1
ATOM 861 N N . PHE A 1 105 ? -21.641 12.453 17.281 1 84.5 105 PHE A N 1
ATOM 862 C CA . PHE A 1 105 ? -22.688 11.477 17.516 1 84.5 105 PHE A CA 1
ATOM 863 C C . PHE A 1 105 ? -22.203 10.359 18.422 1 84.5 105 PHE A C 1
ATOM 865 O O . PHE A 1 105 ? -21 10.258 18.703 1 84.5 105 PHE A O 1
ATOM 872 N N . LYS A 1 106 ? -23.125 9.578 18.922 1 85 106 LYS A N 1
ATOM 873 C CA . LYS A 1 106 ? -22.797 8.5 19.844 1 85 106 LYS A CA 1
ATOM 874 C C . LYS A 1 106 ? -21.938 7.438 19.156 1 85 106 LYS A C 1
ATOM 876 O O . LYS A 1 106 ? -22.188 7.078 18 1 85 106 LYS A O 1
ATOM 881 N N . PHE A 1 107 ? -20.875 6.883 19.75 1 87.31 107 PHE A N 1
ATOM 882 C CA . PHE A 1 107 ? -19.984 5.812 19.328 1 87.31 107 PHE A CA 1
ATOM 883 C C . PHE A 1 107 ? -19.078 6.273 18.188 1 87.31 107 PHE A C 1
ATOM 885 O O . PHE A 1 107 ? -18.562 5.453 17.438 1 87.31 107 PHE A O 1
ATOM 892 N N . LYS A 1 108 ? -19.031 7.555 18.016 1 88.56 108 LYS A N 1
ATOM 893 C CA . LYS A 1 108 ? -18.188 8.117 16.953 1 88.56 108 LYS A CA 1
ATOM 894 C C . LYS A 1 108 ? -16.75 7.602 17.062 1 88.56 108 LYS A C 1
ATOM 896 O O . LYS A 1 108 ? -16.203 7.098 16.078 1 88.56 108 LYS A O 1
ATOM 901 N N . ARG A 1 109 ? -16.25 7.688 18.234 1 86.88 109 ARG A N 1
ATOM 902 C CA . ARG A 1 109 ? -14.867 7.281 18.453 1 86.88 109 ARG A CA 1
ATOM 903 C C . ARG A 1 109 ? -14.688 5.785 18.219 1 86.88 109 ARG A C 1
ATOM 905 O O . ARG A 1 109 ? -13.742 5.367 17.547 1 86.88 109 ARG A O 1
ATOM 912 N N . SER A 1 110 ? -15.547 5.031 18.719 1 86.62 110 SER A N 1
ATOM 913 C CA . SER A 1 110 ? -15.477 3.582 18.562 1 86.62 110 SER A CA 1
ATOM 914 C C . SER A 1 110 ? -15.602 3.172 17.094 1 86.62 110 SER A C 1
ATOM 916 O O . SER A 1 110 ? -14.898 2.275 16.641 1 86.62 110 SER A O 1
ATOM 918 N N . LEU A 1 111 ? -16.5 3.814 16.422 1 87.5 111 LEU A N 1
ATOM 919 C CA . LEU A 1 111 ? -16.703 3.498 15.008 1 87.5 111 LEU A CA 1
ATOM 920 C C . LEU A 1 111 ? -15.477 3.881 14.188 1 87.5 111 LEU A C 1
ATOM 922 O O . LEU A 1 111 ? -15.086 3.156 13.266 1 87.5 111 LEU A O 1
ATOM 926 N N . PHE A 1 112 ? -14.93 4.965 14.539 1 87.12 112 PHE A N 1
ATOM 927 C CA . PHE A 1 112 ? -13.734 5.406 13.836 1 87.12 112 PHE A CA 1
ATOM 928 C C . PHE A 1 112 ? -12.578 4.445 14.078 1 87.12 112 PHE A C 1
ATOM 930 O O . PHE A 1 112 ? -11.852 4.082 13.148 1 87.12 112 PHE A O 1
ATOM 937 N N . LEU A 1 113 ? -12.422 3.963 15.273 1 83.06 113 LEU A N 1
ATOM 938 C CA . LEU A 1 113 ? -11.367 3.018 15.633 1 83.06 113 LEU A CA 1
ATOM 939 C C . LEU A 1 113 ? -11.578 1.681 14.93 1 83.06 113 LEU A C 1
ATOM 941 O O . LEU A 1 113 ? -10.617 1.036 14.508 1 83.06 113 LEU A O 1
ATOM 945 N N . LEU A 1 114 ? -12.781 1.316 14.852 1 84.38 114 LEU A N 1
ATOM 946 C CA . LEU A 1 114 ? -13.094 0.076 14.148 1 84.38 114 LEU A CA 1
ATOM 947 C C . LEU A 1 114 ? -12.711 0.165 12.68 1 84.38 114 LEU A C 1
ATOM 949 O O . LEU A 1 114 ? -12.188 -0.793 12.109 1 84.38 114 LEU A O 1
ATOM 953 N N . MET A 1 115 ? -13.039 1.269 12.141 1 84.38 115 MET A N 1
ATOM 954 C CA . MET A 1 115 ? -12.68 1.485 10.742 1 84.38 115 MET A CA 1
ATOM 955 C C . MET A 1 115 ? -11.164 1.438 10.562 1 84.38 115 MET A C 1
ATOM 957 O O . MET A 1 115 ? -10.672 0.803 9.625 1 84.38 115 MET A O 1
ATOM 961 N N . LEU A 1 116 ? -10.406 2.029 11.438 1 82.19 116 LEU A N 1
ATOM 962 C CA . LEU A 1 116 ? -8.945 2.018 11.367 1 82.19 116 LEU A CA 1
ATOM 963 C C . LEU A 1 116 ? -8.406 0.602 11.523 1 82.19 116 LEU A C 1
ATOM 965 O O . LEU A 1 116 ? -7.43 0.229 10.875 1 82.19 116 LEU A O 1
ATOM 969 N N . ALA A 1 117 ? -9.055 -0.145 12.336 1 81.19 117 ALA A N 1
ATOM 970 C CA . ALA A 1 117 ? -8.633 -1.518 12.602 1 81.19 117 ALA A CA 1
ATOM 971 C C . ALA A 1 117 ? -8.711 -2.369 11.336 1 81.19 117 ALA A C 1
ATOM 973 O O . ALA A 1 117 ? -7.898 -3.279 11.148 1 81.19 117 ALA A O 1
ATOM 974 N N . THR A 1 118 ? -9.648 -2.092 10.492 1 81.62 118 THR A N 1
ATOM 975 C CA . THR A 1 118 ? -9.797 -2.873 9.266 1 81.62 118 THR A CA 1
ATOM 976 C C . THR A 1 118 ? -8.57 -2.73 8.375 1 81.62 118 THR A C 1
ATOM 978 O O . THR A 1 118 ? -8.281 -3.611 7.566 1 81.62 118 THR A O 1
ATOM 981 N N . MET A 1 119 ? -7.848 -1.648 8.453 1 81.19 119 MET A N 1
ATOM 982 C CA . MET A 1 119 ? -6.664 -1.405 7.633 1 81.19 119 MET A CA 1
ATOM 983 C C . MET A 1 119 ? -5.52 -2.324 8.047 1 81.19 119 MET A C 1
ATOM 985 O O . MET A 1 119 ? -4.57 -2.527 7.285 1 81.19 119 MET A O 1
ATOM 989 N N . MET A 1 120 ? -5.668 -2.85 9.234 1 79.25 120 MET A N 1
ATOM 990 C CA . MET A 1 120 ? -4.586 -3.666 9.781 1 79.25 120 MET A CA 1
ATOM 991 C C . MET A 1 120 ? -4.762 -5.129 9.391 1 79.25 120 MET A C 1
ATOM 993 O O . MET A 1 120 ? -3.871 -5.949 9.625 1 79.25 120 MET A O 1
ATOM 997 N N . VAL A 1 121 ? -5.922 -5.461 8.891 1 83.62 121 VAL A N 1
ATOM 998 C CA . VAL A 1 121 ? -6.191 -6.836 8.484 1 83.62 121 VAL A CA 1
ATOM 999 C C . VAL A 1 121 ? -5.523 -7.121 7.145 1 83.62 121 VAL A C 1
ATOM 1001 O O . VAL A 1 121 ? -5.824 -6.469 6.141 1 83.62 121 VAL A O 1
ATOM 1004 N N . PRO A 1 122 ? -4.652 -8.109 7.066 1 86.94 122 PRO A N 1
ATOM 1005 C CA . PRO A 1 122 ? -4.027 -8.469 5.793 1 86.94 122 PRO A CA 1
ATOM 1006 C C . PRO A 1 122 ? -5.035 -8.961 4.758 1 86.94 122 PRO A C 1
ATOM 1008 O O . PRO A 1 122 ? -5.961 -9.703 5.098 1 86.94 122 PRO A O 1
ATOM 1011 N N . PRO A 1 123 ? -4.867 -8.539 3.572 1 86.19 123 PRO A N 1
ATOM 1012 C CA . PRO A 1 123 ? -5.809 -8.969 2.539 1 86.19 123 PRO A CA 1
ATOM 1013 C C . PRO A 1 123 ? -5.828 -10.484 2.355 1 86.19 123 PRO A C 1
ATOM 1015 O O . PRO A 1 123 ? -6.863 -11.055 1.989 1 86.19 123 PRO A O 1
ATOM 1018 N N . GLN A 1 124 ? -4.758 -11.125 2.551 1 85.69 124 GLN A N 1
ATOM 1019 C CA . GLN A 1 124 ? -4.664 -12.57 2.375 1 85.69 124 GLN A CA 1
ATOM 1020 C C . GLN A 1 124 ? -5.562 -13.305 3.369 1 85.69 124 GLN A C 1
ATOM 1022 O O . GLN A 1 124 ? -6.035 -14.406 3.09 1 85.69 124 GLN A O 1
ATOM 1027 N N . VAL A 1 125 ? -5.828 -12.688 4.492 1 86 125 VAL A N 1
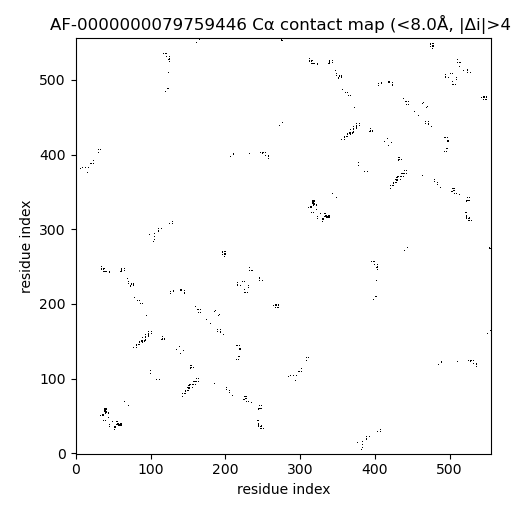ATOM 1028 C CA . VAL A 1 125 ? -6.617 -13.297 5.559 1 86 125 VAL A CA 1
ATOM 1029 C C . VAL A 1 125 ? -8.086 -13.352 5.148 1 86 125 VAL A C 1
ATOM 1031 O O . VAL A 1 125 ? -8.805 -14.289 5.508 1 86 125 VAL A O 1
ATOM 1034 N N . THR A 1 126 ? -8.484 -12.398 4.398 1 87.94 126 THR A N 1
ATOM 1035 C CA . THR A 1 126 ? -9.891 -12.328 4.031 1 87.94 126 THR A CA 1
ATOM 1036 C C . THR A 1 126 ? -10.102 -12.758 2.584 1 87.94 126 THR A C 1
ATOM 1038 O O . THR A 1 126 ? -11.18 -12.57 2.023 1 87.94 126 THR A O 1
ATOM 1041 N N . MET A 1 127 ? -9.102 -13.273 2.031 1 88.12 127 MET A N 1
ATOM 1042 C CA . MET A 1 127 ? -9.172 -1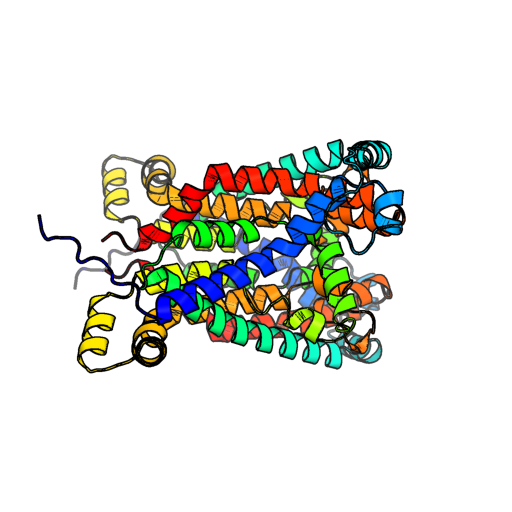3.578 0.606 1 88.12 127 MET A CA 1
ATOM 1043 C C . MET A 1 127 ? -10.273 -14.594 0.322 1 88.12 127 MET A C 1
ATOM 1045 O O . MET A 1 127 ? -11.055 -14.422 -0.621 1 88.12 127 MET A O 1
ATOM 1049 N N . ILE A 1 128 ? -10.391 -15.625 1.141 1 85.62 128 ILE A N 1
ATOM 1050 C CA . ILE A 1 128 ? -11.344 -16.703 0.904 1 85.62 128 ILE A CA 1
ATOM 1051 C C . ILE A 1 128 ? -12.758 -16.203 1.186 1 85.62 128 ILE A C 1
ATOM 1053 O O . ILE A 1 128 ? -13.641 -16.297 0.33 1 85.62 128 ILE A O 1
ATOM 1057 N N . PRO A 1 129 ? -12.93 -15.602 2.33 1 87.38 129 PRO A N 1
ATOM 1058 C CA . PRO A 1 129 ? -14.273 -15.07 2.59 1 87.38 129 PRO A CA 1
ATOM 1059 C C . PRO A 1 129 ? -14.727 -14.078 1.523 1 87.38 129 PRO A C 1
ATOM 1061 O O . PRO A 1 129 ? -15.898 -14.078 1.138 1 87.38 129 PRO A O 1
ATOM 1064 N N . ARG A 1 130 ? -13.906 -13.289 1.098 1 89 130 ARG A N 1
ATOM 1065 C CA . ARG A 1 130 ? -14.273 -12.312 0.07 1 89 130 ARG A CA 1
ATOM 1066 C C . ARG A 1 130 ? -14.609 -13.008 -1.245 1 89 130 ARG A C 1
ATOM 1068 O O . ARG A 1 130 ? -15.539 -12.602 -1.947 1 89 130 ARG A O 1
ATOM 1075 N N . TYR A 1 131 ? -13.844 -13.992 -1.58 1 90.44 131 TYR A N 1
ATOM 1076 C CA . TYR A 1 131 ? -14.117 -14.773 -2.777 1 90.44 131 TYR A CA 1
ATOM 1077 C C . TYR A 1 131 ? -15.508 -15.398 -2.715 1 90.44 131 TYR A C 1
ATOM 1079 O O . TYR A 1 131 ? -16.281 -15.312 -3.674 1 90.44 131 TYR A O 1
ATOM 1087 N N . LEU A 1 132 ? -15.773 -15.977 -1.582 1 87.75 132 LEU A N 1
ATOM 1088 C CA . LEU A 1 132 ? -17.062 -16.625 -1.403 1 87.75 132 LEU A CA 1
ATOM 1089 C C . LEU A 1 132 ? -18.203 -15.617 -1.483 1 87.75 132 LEU A C 1
ATOM 1091 O O . LEU A 1 132 ? -19.25 -15.906 -2.057 1 87.75 132 LEU A O 1
ATOM 1095 N N . MET A 1 133 ? -18 -14.469 -0.925 1 88.31 133 MET A N 1
ATOM 1096 C CA . MET A 1 133 ? -19 -13.414 -0.988 1 88.31 133 MET A CA 1
ATOM 1097 C C . MET A 1 133 ? -19.234 -12.969 -2.43 1 88.31 133 MET A C 1
ATOM 1099 O O . MET A 1 133 ? -20.375 -12.789 -2.848 1 88.31 133 MET A O 1
ATOM 1103 N N . ILE A 1 134 ? -18.234 -12.828 -3.199 1 93.38 134 ILE A N 1
ATOM 1104 C CA . ILE A 1 134 ? -18.328 -12.398 -4.594 1 93.38 134 ILE A CA 1
ATOM 1105 C C . ILE A 1 134 ? -19.016 -13.477 -5.422 1 93.38 134 ILE A C 1
ATOM 1107 O O . ILE A 1 134 ? -19.812 -13.172 -6.316 1 93.38 134 ILE A O 1
ATOM 1111 N N . GLN A 1 135 ? -18.672 -14.727 -5.117 1 92.94 135 GLN A N 1
ATOM 1112 C CA . GLN A 1 135 ? -19.328 -15.836 -5.785 1 92.94 135 GLN A CA 1
ATOM 1113 C C . GLN A 1 135 ? -20.828 -15.82 -5.508 1 92.94 135 GLN A C 1
ATOM 1115 O O . GLN A 1 135 ? -21.641 -15.984 -6.422 1 92.94 135 GLN A O 1
ATOM 1120 N N . LYS A 1 136 ? -21.156 -15.57 -4.305 1 90.62 136 LYS A N 1
ATOM 1121 C CA . LYS A 1 136 ? -22.562 -15.547 -3.902 1 90.62 136 LYS A CA 1
ATOM 1122 C C . LYS A 1 136 ? -23.297 -14.406 -4.586 1 90.62 136 LYS A C 1
ATOM 1124 O O . LYS A 1 136 ? -24.484 -14.539 -4.922 1 90.62 136 LYS A O 1
ATOM 1129 N N . MET A 1 137 ? -22.656 -13.352 -4.828 1 94.12 137 MET A N 1
ATOM 1130 C CA . MET A 1 137 ? -23.25 -12.195 -5.477 1 94.12 137 MET A CA 1
ATOM 1131 C C . MET A 1 137 ? -23.219 -12.336 -6.992 1 94.12 137 MET A C 1
ATOM 1133 O O . MET A 1 137 ? -23.703 -11.469 -7.715 1 94.12 137 MET A O 1
ATOM 1137 N N . HIS A 1 138 ? -22.594 -13.359 -7.516 1 96.75 138 HIS A N 1
ATOM 1138 C CA . HIS A 1 138 ? -22.484 -13.664 -8.938 1 96.75 138 HIS A CA 1
ATOM 1139 C C . HIS A 1 138 ? -21.719 -12.578 -9.68 1 96.75 138 HIS A C 1
ATOM 1141 O O . HIS A 1 138 ? -22.078 -12.195 -10.789 1 96.75 138 HIS A O 1
ATOM 1147 N N . LEU A 1 139 ? -20.719 -12.078 -9.008 1 97.06 139 LEU A N 1
ATOM 1148 C CA . LEU A 1 139 ? -19.906 -11.031 -9.609 1 97.06 139 LEU A CA 1
ATOM 1149 C C . LEU A 1 139 ? -18.562 -11.586 -10.062 1 97.06 139 LEU A C 1
ATOM 1151 O O . LEU A 1 139 ? -17.766 -10.867 -10.68 1 97.06 139 LEU A O 1
ATOM 1155 N N . PHE A 1 140 ? -18.344 -12.836 -9.875 1 96.38 140 PHE A N 1
ATOM 1156 C CA . PHE A 1 140 ? -17.062 -13.445 -10.188 1 96.38 140 PHE A CA 1
ATOM 1157 C C . PHE A 1 140 ? -16.734 -13.312 -11.672 1 96.38 140 PHE A C 1
ATOM 1159 O O . PHE A 1 140 ? -17.641 -13.43 -12.516 1 96.38 140 PHE A O 1
ATOM 1166 N N . ASN A 1 141 ? -15.469 -13.008 -11.906 1 97.81 141 ASN A N 1
ATOM 1167 C CA . ASN A 1 141 ? -14.938 -12.922 -13.258 1 97.81 141 ASN A CA 1
ATOM 1168 C C . ASN A 1 141 ? -15.547 -11.758 -14.031 1 97.81 141 ASN A C 1
ATOM 1170 O O . ASN A 1 141 ? -15.836 -11.875 -15.219 1 97.81 141 ASN A O 1
ATOM 1174 N N . THR A 1 142 ? -15.914 -10.742 -13.273 1 97.44 142 THR A N 1
ATOM 1175 C CA . THR A 1 142 ? -16.328 -9.461 -13.844 1 97.44 142 THR A CA 1
ATOM 1176 C C . THR A 1 142 ? -15.555 -8.312 -13.211 1 97.44 142 THR A C 1
ATOM 1178 O O . THR A 1 142 ? -14.914 -8.484 -12.172 1 97.44 142 THR A O 1
ATOM 1181 N N . ARG A 1 143 ? -15.648 -7.16 -13.867 1 97 143 ARG A N 1
ATOM 1182 C CA . ARG A 1 143 ? -15 -5.977 -13.32 1 97 143 ARG A CA 1
ATOM 1183 C C . ARG A 1 143 ? -15.586 -5.613 -11.961 1 97 143 ARG A C 1
ATOM 1185 O O . ARG A 1 143 ? -14.883 -5.09 -11.094 1 97 143 ARG A O 1
ATOM 1192 N N . TRP A 1 144 ? -16.781 -5.973 -11.734 1 97.19 144 TRP A N 1
ATOM 1193 C CA . TRP A 1 144 ? -17.484 -5.59 -10.516 1 97.19 144 TRP A CA 1
ATOM 1194 C C . TRP A 1 144 ? -16.953 -6.352 -9.305 1 97.19 144 TRP A C 1
ATOM 1196 O O . TRP A 1 144 ? -17.078 -5.902 -8.172 1 97.19 144 TRP A O 1
ATOM 1206 N N . ALA A 1 145 ? -16.359 -7.508 -9.562 1 97.19 145 ALA A N 1
ATOM 1207 C CA . ALA A 1 145 ? -15.742 -8.273 -8.484 1 97.19 145 ALA A CA 1
ATOM 1208 C C . ALA A 1 145 ? -14.625 -7.48 -7.824 1 97.19 145 ALA A C 1
ATOM 1210 O O . ALA A 1 145 ? -14.328 -7.676 -6.641 1 97.19 145 ALA A O 1
ATOM 1211 N N . LEU A 1 146 ? -14.016 -6.566 -8.594 1 97.06 146 LEU A N 1
ATOM 1212 C CA . LEU A 1 146 ? -12.945 -5.727 -8.078 1 97.06 146 LEU A CA 1
ATOM 1213 C C . LEU A 1 146 ? -13.484 -4.371 -7.621 1 97.06 146 LEU A C 1
ATOM 1215 O O . LEU A 1 146 ? -13.016 -3.818 -6.625 1 97.06 146 LEU A O 1
ATOM 1219 N N . ILE A 1 147 ? -14.492 -3.887 -8.289 1 97.5 147 ILE A N 1
ATOM 1220 C CA . ILE A 1 147 ? -14.977 -2.527 -8.078 1 97.5 147 ILE A CA 1
ATOM 1221 C C . ILE A 1 147 ? -15.789 -2.461 -6.785 1 97.5 147 ILE A C 1
ATOM 1223 O O . ILE A 1 147 ? -15.562 -1.583 -5.949 1 97.5 147 ILE A O 1
ATOM 1227 N N . VAL A 1 148 ? -16.641 -3.379 -6.57 1 94.25 148 VAL A N 1
ATOM 1228 C CA . VAL A 1 148 ? -17.609 -3.316 -5.473 1 94.25 148 VAL A CA 1
ATOM 1229 C C . VAL A 1 148 ? -16.859 -3.338 -4.137 1 94.25 148 VAL A C 1
ATOM 1231 O O . VAL A 1 148 ? -17.078 -2.48 -3.279 1 94.25 148 VAL A O 1
ATOM 1234 N N . PRO A 1 149 ? -15.906 -4.246 -3.961 1 90.88 149 PRO A N 1
ATOM 1235 C CA . PRO A 1 149 ? -15.195 -4.242 -2.68 1 90.88 149 PRO A CA 1
ATOM 1236 C C . PRO A 1 149 ? -14.297 -3.021 -2.508 1 90.88 149 PRO A C 1
ATOM 1238 O O . PRO A 1 149 ? -13.898 -2.695 -1.387 1 90.88 149 PRO A O 1
ATOM 1241 N N . GLY A 1 150 ? -13.953 -2.369 -3.605 1 92.06 150 GLY A N 1
ATOM 1242 C CA . GLY A 1 150 ? -13 -1.271 -3.572 1 92.06 150 GLY A CA 1
ATOM 1243 C C . GLY A 1 150 ? -13.664 0.089 -3.441 1 92.06 150 GLY A C 1
ATOM 1244 O O . GLY A 1 150 ? -12.984 1.119 -3.49 1 92.06 150 GLY A O 1
ATOM 1245 N N . LEU A 1 151 ? -14.93 0.127 -3.158 1 92.88 151 LEU A N 1
ATOM 1246 C CA . LEU A 1 151 ? -15.68 1.375 -3.191 1 92.88 151 LEU A CA 1
ATOM 1247 C C . LEU A 1 151 ? -15.383 2.225 -1.961 1 92.88 151 LEU A C 1
ATOM 1249 O O . LEU A 1 151 ? -15.68 3.422 -1.941 1 92.88 151 LEU A O 1
ATOM 1253 N N . VAL A 1 152 ? -14.844 1.574 -0.979 1 90 152 VAL A N 1
ATOM 1254 C CA . VAL A 1 152 ? -14.562 2.283 0.267 1 90 152 VAL A CA 1
ATOM 1255 C C . VAL A 1 152 ? -13.141 1.984 0.727 1 90 152 VAL A C 1
ATOM 1257 O O . VAL A 1 152 ? -12.656 0.859 0.582 1 90 152 VAL A O 1
ATOM 1260 N N . SER A 1 153 ? -12.5 2.91 1.172 1 92 153 SER A N 1
ATOM 1261 C CA . SER A 1 153 ? -11.133 2.789 1.668 1 92 153 SER A CA 1
ATOM 1262 C C . SER A 1 153 ? -10.984 3.426 3.047 1 92 153 SER A C 1
ATOM 1264 O O . SER A 1 153 ? -11.133 4.641 3.193 1 92 153 SER A O 1
ATOM 1266 N N . ALA A 1 154 ? -10.656 2.578 4.008 1 88.12 154 ALA A N 1
ATOM 1267 C CA . ALA A 1 154 ? -10.453 3.074 5.367 1 88.12 154 ALA A CA 1
ATOM 1268 C C . ALA A 1 154 ? -9.328 4.109 5.414 1 88.12 154 ALA A C 1
ATOM 1270 O O . ALA A 1 154 ? -9.438 5.121 6.105 1 88.12 154 ALA A O 1
ATOM 1271 N N . PHE A 1 155 ? -8.32 3.875 4.711 1 87.19 155 PHE A N 1
ATOM 1272 C CA . PHE A 1 155 ? -7.207 4.812 4.664 1 87.19 155 PHE A CA 1
ATOM 1273 C C . PHE A 1 155 ? -7.652 6.156 4.098 1 87.19 155 PHE A C 1
ATOM 1275 O O . PHE A 1 155 ? -7.285 7.211 4.625 1 87.19 155 PHE A O 1
ATOM 1282 N N . ALA A 1 156 ? -8.375 6.105 3.021 1 92.25 156 ALA A N 1
ATOM 1283 C CA . ALA A 1 156 ? -8.844 7.336 2.395 1 92.25 156 ALA A CA 1
ATOM 1284 C C . ALA A 1 156 ? -9.773 8.109 3.326 1 92.25 156 ALA A C 1
ATOM 1286 O O . ALA A 1 156 ? -9.734 9.336 3.375 1 92.25 156 ALA A O 1
ATOM 1287 N N . ILE A 1 157 ? -10.594 7.379 4.008 1 92.44 157 ILE A N 1
ATOM 1288 C CA . ILE A 1 157 ? -11.492 8.016 4.965 1 92.44 157 ILE A CA 1
ATOM 1289 C C . ILE A 1 157 ? -10.672 8.695 6.066 1 92.44 157 ILE A C 1
ATOM 1291 O O . ILE A 1 157 ? -10.953 9.836 6.441 1 92.44 157 ILE A O 1
ATOM 1295 N N . TYR A 1 158 ? -9.781 7.984 6.504 1 87.62 158 TYR A N 1
ATOM 1296 C CA . TYR A 1 158 ? -8.898 8.523 7.531 1 87.62 158 TYR A CA 1
ATOM 1297 C C . TYR A 1 158 ? -8.227 9.805 7.055 1 87.62 158 TYR A C 1
ATOM 1299 O O . TYR A 1 158 ? -8.227 10.812 7.766 1 87.62 158 TYR A O 1
ATOM 1307 N N . LEU A 1 159 ? -7.625 9.766 5.922 1 86.19 159 LEU A N 1
ATOM 1308 C CA . LEU A 1 159 ? -6.945 10.93 5.363 1 86.19 159 LEU A CA 1
ATOM 1309 C C . LEU A 1 159 ? -7.918 12.094 5.191 1 86.19 159 LEU A C 1
ATOM 1311 O O . LEU A 1 159 ? -7.594 13.234 5.543 1 86.19 159 LEU A O 1
ATOM 1315 N N . ALA A 1 160 ? -9.094 11.828 4.715 1 92.81 160 ALA A N 1
ATOM 1316 C CA . ALA A 1 160 ? -10.109 12.859 4.527 1 92.81 160 ALA A CA 1
ATOM 1317 C C . ALA A 1 160 ? -10.492 13.5 5.855 1 92.81 160 ALA A C 1
ATOM 1319 O O . ALA A 1 160 ? -10.562 14.727 5.965 1 92.81 160 ALA A O 1
ATOM 1320 N N . ARG A 1 161 ? -10.766 12.68 6.762 1 92.38 161 ARG A N 1
ATOM 1321 C CA . ARG A 1 161 ? -11.156 13.172 8.078 1 92.38 161 ARG A CA 1
ATOM 1322 C C . ARG A 1 161 ? -10.086 14.109 8.648 1 92.38 161 ARG A C 1
ATOM 1324 O O . ARG A 1 161 ? -10.414 15.148 9.227 1 92.38 161 ARG A O 1
ATOM 1331 N N . GLN A 1 162 ? -8.883 13.711 8.492 1 84.06 162 GLN A N 1
ATOM 1332 C CA . GLN A 1 162 ? -7.777 14.508 9.016 1 84.06 162 GLN A CA 1
ATOM 1333 C C . GLN A 1 162 ? -7.742 15.891 8.359 1 84.06 162 GLN A C 1
ATOM 1335 O O . GLN A 1 162 ? -7.605 16.906 9.047 1 84.06 162 GLN A O 1
ATOM 1340 N N . PHE A 1 163 ? -7.863 15.953 7.125 1 86.69 163 PHE A N 1
ATOM 1341 C CA . PHE A 1 163 ? -7.824 17.219 6.402 1 86.69 163 PHE A CA 1
ATOM 1342 C C . PHE A 1 163 ? -9.062 18.047 6.707 1 86.69 163 PHE A C 1
ATOM 1344 O O . PHE A 1 163 ? -8.977 19.266 6.867 1 86.69 163 PHE A O 1
ATOM 1351 N N . ILE A 1 164 ? -10.172 17.438 6.797 1 93.69 164 ILE A N 1
ATOM 1352 C CA . ILE A 1 164 ? -11.422 18.156 7.012 1 93.69 164 ILE A CA 1
ATOM 1353 C C . ILE A 1 164 ? -11.461 18.719 8.43 1 93.69 164 ILE A C 1
ATOM 1355 O O . ILE A 1 164 ? -12.016 19.797 8.664 1 93.69 164 ILE A O 1
ATOM 1359 N N . THR A 1 165 ? -10.922 18.016 9.305 1 91.69 165 THR A N 1
ATOM 1360 C CA . THR A 1 165 ? -10.852 18.5 10.68 1 91.69 165 THR A CA 1
ATOM 1361 C C . THR A 1 165 ? -10.156 19.859 10.742 1 91.69 165 THR A C 1
ATOM 1363 O O . THR A 1 165 ? -10.5 20.688 11.578 1 91.69 165 THR A O 1
ATOM 1366 N N . ASP A 1 166 ? -9.312 20.062 9.844 1 87.56 166 ASP A N 1
ATOM 1367 C CA . ASP A 1 166 ? -8.539 21.297 9.836 1 87.56 166 ASP A CA 1
ATOM 1368 C C . ASP A 1 166 ? -9.328 22.453 9.211 1 87.56 166 ASP A C 1
ATOM 1370 O O . ASP A 1 166 ? -8.938 23.609 9.312 1 87.56 166 ASP A O 1
ATOM 1374 N N . VAL A 1 167 ? -10.359 22.141 8.602 1 92.38 167 VAL A N 1
ATOM 1375 C CA . VAL A 1 167 ? -11.234 23.203 8.094 1 92.38 167 VAL A CA 1
ATOM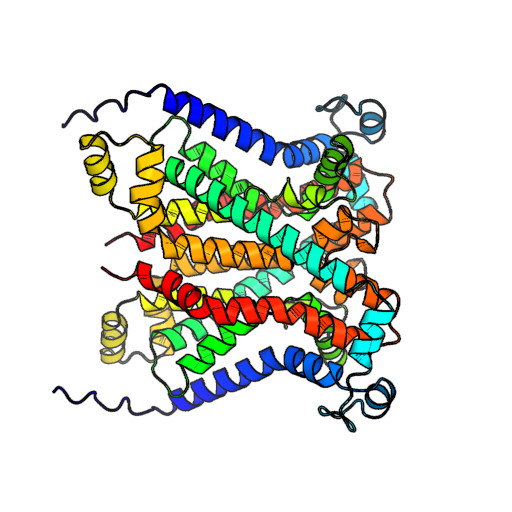 1376 C C . VAL A 1 167 ? -11.969 23.859 9.25 1 92.38 167 VAL A C 1
ATOM 1378 O O . VAL A 1 167 ? -12.656 23.188 10.023 1 92.38 167 VAL A O 1
ATOM 1381 N N . PRO A 1 168 ? -11.797 25.141 9.422 1 95 168 PRO A N 1
ATOM 1382 C CA . PRO A 1 168 ? -12.422 25.812 10.555 1 95 168 PRO A CA 1
ATOM 1383 C C . PRO A 1 168 ? -13.93 25.578 10.625 1 95 168 PRO A C 1
ATOM 1385 O O . PRO A 1 168 ? -14.625 25.703 9.617 1 95 168 PRO A O 1
ATOM 1388 N N . ASP A 1 169 ? -14.383 25.297 11.773 1 93.62 169 ASP A N 1
ATOM 1389 C CA . ASP A 1 169 ? -15.805 25.062 11.984 1 93.62 169 ASP A CA 1
ATOM 1390 C C . ASP A 1 169 ? -16.625 26.328 11.703 1 93.62 169 ASP A C 1
ATOM 1392 O O . ASP A 1 169 ? -17.797 26.234 11.32 1 93.62 169 ASP A O 1
ATOM 1396 N N . SER A 1 170 ? -15.953 27.422 11.883 1 95.75 170 SER A N 1
ATOM 1397 C CA . SER A 1 170 ? -16.609 28.719 11.68 1 95.75 170 SER A CA 1
ATOM 1398 C C . SER A 1 170 ? -17.141 28.844 10.25 1 95.75 170 SER A C 1
ATOM 1400 O O . SER A 1 170 ? -18.172 29.469 10.016 1 95.75 170 SER A O 1
ATOM 1402 N N . LEU A 1 171 ? -16.453 28.234 9.328 1 95.94 171 LEU A N 1
ATOM 1403 C CA . LEU A 1 171 ? -16.891 28.266 7.938 1 95.94 171 LEU A CA 1
ATOM 1404 C C . LEU A 1 171 ? -18.188 27.484 7.762 1 95.94 171 LEU A C 1
ATOM 1406 O O . LEU A 1 171 ? -19.078 27.906 7.039 1 95.94 171 LEU A O 1
ATOM 1410 N N . CYS A 1 172 ? -18.266 26.406 8.398 1 94.69 172 CYS A N 1
ATOM 1411 C CA . CYS A 1 172 ? -19.469 25.594 8.336 1 94.69 172 CYS A CA 1
ATOM 1412 C C . CYS A 1 172 ? -20.641 26.281 9.039 1 94.69 172 CYS A C 1
ATOM 1414 O O . CYS A 1 172 ? -21.766 26.25 8.555 1 94.69 172 CYS A O 1
ATOM 1416 N N . GLU A 1 173 ? -20.359 26.875 10.164 1 94.5 173 GLU A N 1
ATOM 1417 C CA . GLU A 1 173 ? -21.375 27.594 10.938 1 94.5 173 GLU A CA 1
ATOM 1418 C C . GLU A 1 173 ? -21.938 28.781 10.156 1 94.5 173 GLU A C 1
ATOM 1420 O O . GLU A 1 173 ? -23.141 29.031 10.188 1 94.5 173 GLU A O 1
ATOM 1425 N N . ALA A 1 174 ? -21.047 29.469 9.547 1 96.19 174 ALA A N 1
ATOM 1426 C CA . ALA A 1 174 ? -21.469 30.594 8.727 1 96.19 174 ALA A CA 1
ATOM 1427 C C . ALA A 1 174 ? -22.406 30.141 7.605 1 96.19 174 ALA A C 1
ATOM 1429 O O . ALA A 1 174 ? -23.422 30.781 7.336 1 96.19 174 ALA A O 1
ATOM 1430 N N . ALA A 1 175 ? -22.031 29.078 6.988 1 95.38 175 ALA A N 1
ATOM 1431 C CA . ALA A 1 175 ? -22.859 28.547 5.914 1 95.38 175 ALA A CA 1
ATOM 1432 C C . ALA A 1 175 ? -24.234 28.109 6.441 1 95.38 175 ALA A C 1
ATOM 1434 O O . ALA A 1 175 ? -25.25 28.312 5.781 1 95.38 175 ALA A O 1
ATOM 1435 N N . LYS A 1 176 ? -24.234 27.531 7.582 1 92.94 176 LYS A N 1
ATOM 1436 C CA . LYS A 1 176 ? -25.484 27.125 8.219 1 92.94 176 LYS A CA 1
ATOM 1437 C C . LYS A 1 176 ? -26.375 28.328 8.492 1 92.94 176 LYS A C 1
ATOM 1439 O O . LYS A 1 176 ? -27.594 28.266 8.305 1 92.94 176 LYS A O 1
ATOM 1444 N N . MET A 1 177 ? -25.797 29.312 8.969 1 95.5 177 MET A N 1
ATOM 1445 C CA . MET A 1 177 ? -26.531 30.547 9.25 1 95.5 177 MET A CA 1
ATOM 1446 C C . MET A 1 177 ? -27.141 31.109 7.98 1 95.5 177 MET A C 1
ATOM 1448 O O . MET A 1 177 ? -28.219 31.703 8.023 1 95.5 177 MET A O 1
ATOM 1452 N N . ASP A 1 178 ? -26.531 30.875 6.848 1 95.88 178 ASP A N 1
ATOM 1453 C CA . ASP A 1 178 ? -27.031 31.328 5.555 1 95.88 178 ASP A CA 1
ATOM 1454 C C . ASP A 1 178 ? -28.094 30.359 5.02 1 95.88 178 ASP A C 1
ATOM 1456 O O . ASP A 1 178 ? -28.609 30.547 3.914 1 95.88 178 ASP A O 1
ATOM 1460 N N . GLY A 1 179 ? -28.344 29.297 5.828 1 94.25 179 GLY A N 1
ATOM 1461 C CA . GLY A 1 179 ? -29.422 28.391 5.469 1 94.25 179 GLY A CA 1
ATOM 1462 C C . GLY A 1 179 ? -28.938 27.172 4.711 1 94.25 179 GLY A C 1
ATOM 1463 O O . GLY A 1 179 ? -29.75 26.391 4.184 1 94.25 179 GLY A O 1
ATOM 1464 N N . ALA A 1 180 ? -27.672 27.016 4.629 1 94.62 180 ALA A N 1
ATOM 1465 C CA . ALA A 1 180 ? -27.125 25.875 3.887 1 94.62 180 ALA A CA 1
ATOM 1466 C C . ALA A 1 180 ? -27.359 24.578 4.641 1 94.62 180 ALA A C 1
ATOM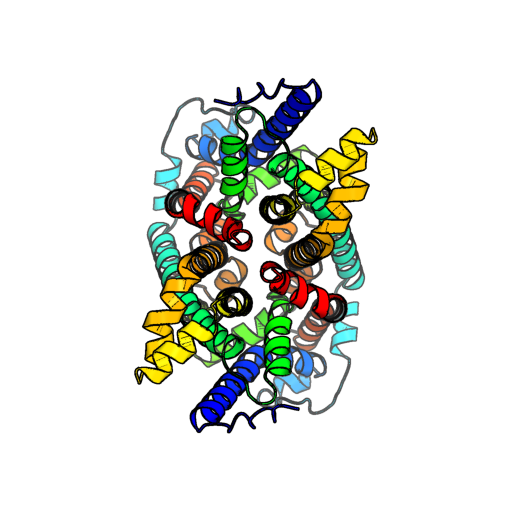 1468 O O . ALA A 1 180 ? -27.109 24.5 5.848 1 94.62 180 ALA A O 1
ATOM 1469 N N . GLY A 1 181 ? -27.828 23.562 3.908 1 92.69 181 GLY A N 1
ATOM 1470 C CA . GLY A 1 181 ? -27.938 22.219 4.473 1 92.69 181 GLY A CA 1
ATOM 1471 C C . GLY A 1 181 ? -26.641 21.453 4.477 1 92.69 181 GLY A C 1
ATOM 1472 O O . GLY A 1 181 ? -25.625 21.953 3.986 1 92.69 181 GLY A O 1
ATOM 1473 N N . PRO A 1 182 ? -26.609 20.297 5.066 1 89.94 182 PRO A N 1
ATOM 1474 C CA . PRO A 1 182 ? -25.375 19.516 5.219 1 89.94 182 PRO A CA 1
ATOM 1475 C C . PRO A 1 182 ? -24.719 19.188 3.883 1 89.94 182 PRO A C 1
ATOM 1477 O O . PRO A 1 182 ? -23.484 19.266 3.766 1 89.94 182 PRO A O 1
ATOM 1480 N N . LEU A 1 183 ? -25.453 18.828 2.898 1 92.94 183 LEU A N 1
ATOM 1481 C CA . LEU A 1 183 ? -24.891 18.484 1.604 1 92.94 183 LEU A CA 1
ATOM 1482 C C . LEU A 1 183 ? -24.328 19.719 0.895 1 92.94 183 LEU A C 1
ATOM 1484 O O . LEU A 1 183 ? -23.344 19.625 0.173 1 92.94 183 LEU A O 1
ATOM 1488 N N . ARG A 1 184 ? -25.016 20.828 1.074 1 95.38 184 ARG A N 1
ATOM 1489 C CA . ARG A 1 184 ? -24.516 22.062 0.5 1 95.38 184 ARG A CA 1
ATOM 1490 C C . ARG A 1 184 ? -23.188 22.484 1.155 1 95.38 184 ARG A C 1
ATOM 1492 O O . ARG A 1 184 ? -22.281 22.953 0.478 1 95.38 184 ARG A O 1
ATOM 1499 N N . ILE A 1 185 ? -23.141 22.297 2.449 1 96.31 185 ILE A N 1
ATOM 1500 C CA . ILE A 1 185 ? -21.922 22.594 3.166 1 96.31 185 ILE A CA 1
ATOM 1501 C C . ILE A 1 185 ? -20.797 21.688 2.678 1 96.31 185 ILE A C 1
ATOM 1503 O O . ILE A 1 185 ? -19.672 22.141 2.457 1 96.31 185 ILE A O 1
ATOM 1507 N N . TYR A 1 186 ? -21.109 20.422 2.482 1 96.31 186 TYR A N 1
ATOM 1508 C CA . TYR A 1 186 ? -20.156 19.453 1.967 1 96.31 186 TYR A CA 1
ATOM 1509 C C . TYR A 1 186 ? -19.594 19.906 0.619 1 96.31 186 TYR A C 1
ATOM 1511 O O . TYR A 1 186 ? -18.375 19.969 0.434 1 96.31 186 TYR A O 1
ATOM 1519 N N . TRP A 1 187 ? -20.422 20.344 -0.294 1 96.88 187 TRP A N 1
ATOM 1520 C CA . TRP A 1 187 ? -20.031 20.641 -1.667 1 96.88 187 TRP A CA 1
ATOM 1521 C C . TRP A 1 187 ? -19.406 22.031 -1.764 1 96.88 187 TRP A C 1
ATOM 1523 O O . TRP A 1 187 ? -18.453 22.25 -2.533 1 96.88 187 TRP A O 1
ATOM 1533 N N . SER A 1 188 ? -19.844 22.984 -0.951 1 96.81 188 SER A N 1
ATOM 1534 C CA . SER A 1 188 ? -19.484 24.391 -1.16 1 96.81 188 SER A CA 1
ATOM 1535 C C . SER A 1 188 ? -18.406 24.828 -0.164 1 96.81 188 SER A C 1
ATOM 1537 O O . SER A 1 188 ? -17.703 25.812 -0.405 1 96.81 188 SER A O 1
ATOM 1539 N N . VAL A 1 189 ? -18.297 24.156 0.937 1 97.12 189 VAL A N 1
ATOM 1540 C CA . VAL A 1 189 ? -17.359 24.594 1.97 1 97.12 189 VAL A CA 1
ATOM 1541 C C . VAL A 1 189 ? -16.266 23.547 2.143 1 97.12 189 VAL A C 1
ATOM 1543 O O . VAL A 1 189 ? -15.078 23.859 1.982 1 97.12 189 VAL A O 1
ATOM 1546 N N . ILE A 1 190 ? -16.641 22.297 2.346 1 97.25 190 ILE A N 1
ATOM 1547 C CA . ILE A 1 190 ? -15.672 21.266 2.721 1 97.25 190 ILE A CA 1
ATOM 1548 C C . ILE A 1 190 ? -14.805 20.922 1.519 1 97.25 190 ILE A C 1
ATOM 1550 O O . ILE A 1 190 ? -13.578 21.078 1.564 1 97.25 190 ILE A O 1
ATOM 1554 N N . LEU A 1 191 ? -15.367 20.547 0.404 1 97 191 LEU A N 1
ATOM 1555 C CA . LEU A 1 191 ? -14.625 20.016 -0.741 1 97 191 LEU A CA 1
ATOM 1556 C C . LEU A 1 191 ? -13.641 21.047 -1.271 1 97 191 LEU A C 1
ATOM 1558 O O . LEU A 1 191 ? -12.477 20.719 -1.521 1 97 191 LEU A O 1
ATOM 1562 N N . PRO A 1 192 ? -14.07 22.281 -1.41 1 95.94 192 PRO A N 1
ATOM 1563 C CA . PRO A 1 192 ? -13.125 23.266 -1.933 1 95.94 192 PRO A CA 1
ATOM 1564 C C . PRO A 1 192 ? -11.945 23.516 -0.994 1 95.94 192 PRO A C 1
ATOM 1566 O O . PRO A 1 192 ? -10.875 23.938 -1.44 1 95.94 192 PRO A O 1
ATOM 1569 N N . ASN A 1 193 ? -12.125 23.266 0.287 1 94.44 193 ASN A N 1
ATOM 1570 C CA . ASN A 1 193 ? -11.078 23.578 1.26 1 94.44 193 ASN A CA 1
ATOM 1571 C C . ASN A 1 193 ? -10.164 22.375 1.498 1 94.44 193 ASN A C 1
ATOM 1573 O O . ASN A 1 193 ? -9.195 22.469 2.256 1 94.44 193 ASN A O 1
ATOM 1577 N N . ILE A 1 194 ? -10.391 21.234 0.825 1 92.75 194 ILE A N 1
ATOM 1578 C CA . ILE A 1 194 ? -9.547 20.062 1.059 1 92.75 194 ILE A CA 1
ATOM 1579 C C . ILE A 1 194 ? -9.039 19.531 -0.274 1 92.75 194 ILE A C 1
ATOM 1581 O O . ILE A 1 194 ? -8.891 18.312 -0.439 1 92.75 194 ILE A O 1
ATOM 1585 N N . LYS A 1 195 ? -8.844 20.312 -1.256 1 90.62 195 LYS A N 1
ATOM 1586 C CA . LYS A 1 195 ? -8.375 19.922 -2.586 1 90.62 195 LYS A CA 1
ATOM 1587 C C . LYS A 1 195 ? -7.078 19.125 -2.504 1 90.62 195 LYS A C 1
ATOM 1589 O O . LYS A 1 195 ? -6.914 18.125 -3.205 1 90.62 195 LYS A O 1
ATOM 1594 N N . PRO A 1 196 ? -6.172 19.484 -1.647 1 82.56 196 PRO A N 1
ATOM 1595 C CA . PRO A 1 196 ? -4.957 18.672 -1.527 1 82.56 196 PRO A CA 1
ATOM 1596 C C . PRO A 1 196 ? -5.246 17.25 -1.069 1 82.56 196 PRO A C 1
ATOM 1598 O O . PRO A 1 196 ? -4.602 16.312 -1.54 1 82.56 196 PRO A O 1
ATOM 1601 N N . ALA A 1 197 ? -6.172 17.172 -0.163 1 85.88 197 ALA A N 1
ATOM 1602 C CA . ALA A 1 197 ? -6.559 15.852 0.306 1 85.88 197 ALA A CA 1
ATOM 1603 C C . ALA A 1 197 ? -7.16 15.023 -0.827 1 85.88 197 ALA A C 1
ATOM 1605 O O . ALA A 1 197 ? -6.867 13.828 -0.956 1 85.88 197 ALA A O 1
ATOM 1606 N N . ILE A 1 198 ? -8 15.68 -1.61 1 92 198 ILE A N 1
ATOM 1607 C CA . ILE A 1 198 ? -8.641 14.992 -2.73 1 92 198 ILE A CA 1
ATOM 1608 C C . ILE A 1 198 ? -7.574 14.492 -3.703 1 92 198 ILE A C 1
ATOM 1610 O O . ILE A 1 198 ? -7.645 13.359 -4.18 1 92 198 ILE A O 1
ATOM 1614 N N . GLY A 1 199 ? -6.594 15.336 -4 1 86.5 199 GLY A N 1
ATOM 1615 C CA . GLY A 1 199 ? -5.48 14.922 -4.844 1 86.5 199 GLY A CA 1
ATOM 1616 C C . GLY A 1 199 ? -4.719 13.734 -4.285 1 86.5 199 GLY A C 1
ATOM 1617 O O . GLY A 1 199 ? -4.445 12.773 -5.008 1 86.5 199 GLY A O 1
ATOM 1618 N N . SER A 1 200 ? -4.406 13.781 -3 1 84.19 200 SER A N 1
ATOM 1619 C CA . SER A 1 200 ? -3.656 12.711 -2.357 1 84.19 200 SER A CA 1
ATOM 1620 C C . SER A 1 200 ? -4.453 11.406 -2.35 1 84.19 200 SER A C 1
ATOM 1622 O O . SER A 1 200 ? -3.922 10.344 -2.688 1 84.19 200 SER A O 1
ATOM 1624 N N . ILE A 1 201 ? -5.727 11.539 -1.979 1 90.5 201 ILE A N 1
ATOM 1625 C CA . ILE A 1 201 ? -6.602 10.367 -1.948 1 90.5 201 ILE A CA 1
ATOM 1626 C C . ILE A 1 201 ? -6.695 9.758 -3.344 1 90.5 201 ILE A C 1
ATOM 1628 O O . ILE A 1 201 ? -6.609 8.539 -3.502 1 90.5 201 ILE A O 1
ATOM 1632 N N . GLY A 1 202 ? -6.863 10.641 -4.293 1 90.81 202 GLY A N 1
ATOM 1633 C CA . GLY A 1 202 ? -6.945 10.172 -5.664 1 90.81 202 GLY A CA 1
ATOM 1634 C C . GLY A 1 202 ? -5.703 9.43 -6.113 1 90.81 202 GLY A C 1
ATOM 1635 O O . GLY A 1 202 ? -5.797 8.328 -6.668 1 90.81 202 GLY A O 1
ATOM 1636 N N . ILE A 1 203 ? -4.59 9.914 -5.855 1 85.5 203 ILE A N 1
ATOM 1637 C CA . ILE A 1 203 ? -3.33 9.344 -6.32 1 85.5 203 ILE A CA 1
ATOM 1638 C C . ILE A 1 203 ? -3.061 8.023 -5.598 1 85.5 203 ILE A C 1
ATOM 1640 O O . ILE A 1 203 ? -2.738 7.02 -6.23 1 85.5 203 ILE A O 1
ATOM 1644 N N . PHE A 1 204 ? -3.191 8.016 -4.312 1 85.25 204 PHE A N 1
ATOM 1645 C CA . PHE A 1 204 ? -2.891 6.816 -3.545 1 85.25 204 PHE A CA 1
ATOM 1646 C C . PHE A 1 204 ? -3.865 5.695 -3.887 1 85.25 204 PHE A C 1
ATOM 1648 O O . PHE A 1 204 ? -3.475 4.531 -3.98 1 85.25 204 PHE A O 1
ATOM 1655 N N . THR A 1 205 ? -5.102 6.082 -4.031 1 92.44 205 THR A N 1
ATOM 1656 C CA . THR A 1 205 ? -6.105 5.086 -4.387 1 92.44 205 THR A CA 1
ATOM 1657 C C . THR A 1 205 ? -5.84 4.527 -5.781 1 92.44 205 THR A C 1
ATOM 1659 O O . THR A 1 205 ? -5.906 3.312 -5.992 1 92.44 205 THR A O 1
ATOM 1662 N N . ALA A 1 206 ? -5.566 5.434 -6.676 1 91.31 206 ALA A N 1
ATOM 1663 C CA . ALA A 1 206 ? -5.281 5 -8.039 1 91.31 206 ALA A CA 1
ATOM 1664 C C . ALA A 1 206 ? -4.059 4.09 -8.078 1 91.31 206 ALA A C 1
ATOM 1666 O O . ALA A 1 206 ? -4.078 3.045 -8.742 1 91.31 206 ALA A O 1
ATOM 1667 N N . MET A 1 207 ? -3.072 4.457 -7.438 1 87.75 207 MET A N 1
ATOM 1668 C CA . MET A 1 207 ? -1.846 3.664 -7.406 1 87.75 207 MET A CA 1
ATOM 1669 C C . MET A 1 207 ? -2.102 2.285 -6.809 1 87.75 207 MET A C 1
ATOM 1671 O O . MET A 1 207 ? -1.648 1.275 -7.348 1 87.75 207 MET A O 1
ATOM 1675 N N . ALA A 1 208 ? -2.797 2.275 -5.727 1 89.25 208 ALA A N 1
ATOM 1676 C CA . ALA A 1 208 ? -3.076 1.017 -5.039 1 89.25 208 ALA A CA 1
ATOM 1677 C C . ALA A 1 208 ? -3.879 0.073 -5.93 1 89.25 208 ALA A C 1
ATOM 1679 O O . ALA A 1 208 ? -3.586 -1.123 -6.004 1 89.25 208 ALA A O 1
ATOM 1680 N N . ASN A 1 209 ? -4.836 0.57 -6.582 1 93.62 209 ASN A N 1
ATOM 1681 C CA . ASN A 1 209 ? -5.707 -0.269 -7.398 1 93.62 209 ASN A CA 1
ATOM 1682 C C . ASN A 1 209 ? -5.039 -0.645 -8.719 1 93.62 209 ASN A C 1
ATOM 1684 O O . ASN A 1 209 ? -5.258 -1.74 -9.242 1 93.62 209 ASN A O 1
ATOM 1688 N N . TRP A 1 210 ? -4.297 0.268 -9.242 1 92 210 TRP A N 1
ATOM 1689 C CA . TRP A 1 210 ? -3.545 -0.036 -10.453 1 92 210 TRP A CA 1
ATOM 1690 C C . TRP A 1 210 ? -2.557 -1.172 -10.211 1 92 210 TRP A C 1
ATOM 1692 O O . TRP A 1 210 ? -2.387 -2.047 -11.062 1 92 210 TRP A O 1
ATOM 1702 N N . ASN A 1 211 ? -1.971 -1.207 -9.094 1 89.19 211 ASN A N 1
ATOM 1703 C CA . ASN A 1 211 ? -0.888 -2.135 -8.789 1 89.19 211 ASN A CA 1
ATOM 1704 C C . ASN A 1 211 ? -1.414 -3.416 -8.141 1 89.19 211 ASN A C 1
ATOM 1706 O O . ASN A 1 211 ? -0.644 -4.336 -7.867 1 89.19 211 ASN A O 1
ATOM 1710 N N . ASP A 1 212 ? -2.654 -3.426 -7.914 1 91.25 212 ASP A N 1
ATOM 1711 C CA . ASP A 1 212 ? -3.23 -4.574 -7.227 1 91.25 212 ASP A CA 1
ATOM 1712 C C . ASP A 1 212 ? -3.062 -5.852 -8.047 1 91.25 212 ASP A C 1
ATOM 1714 O O . ASP A 1 212 ? -3.428 -5.887 -9.227 1 91.25 212 ASP A O 1
ATOM 1718 N N . TYR A 1 213 ? -2.521 -6.859 -7.441 1 90.06 213 TYR A N 1
ATOM 1719 C CA . TYR A 1 213 ? -2.281 -8.125 -8.125 1 90.06 213 TYR A CA 1
ATOM 1720 C C . TYR A 1 213 ? -3.131 -9.242 -7.516 1 90.06 213 TYR A C 1
ATOM 1722 O O . TYR A 1 213 ? -3.76 -10.016 -8.242 1 90.06 213 TYR A O 1
ATOM 1730 N N . LEU A 1 214 ? -3.199 -9.328 -6.25 1 87.94 214 LEU A N 1
ATOM 1731 C CA . LEU A 1 214 ? -3.799 -10.469 -5.555 1 87.94 214 LEU A CA 1
ATOM 1732 C C . LEU A 1 214 ? -5.305 -10.516 -5.797 1 87.94 214 LEU A C 1
ATOM 1734 O O . LEU A 1 214 ? -5.852 -11.578 -6.105 1 87.94 214 LEU A O 1
ATOM 1738 N N . ASN A 1 215 ? -5.961 -9.406 -5.699 1 92.12 215 ASN A N 1
ATOM 1739 C CA . ASN A 1 215 ? -7.414 -9.414 -5.855 1 92.12 215 ASN A CA 1
ATOM 1740 C C . ASN A 1 215 ? -7.82 -9.844 -7.262 1 92.12 215 ASN A C 1
ATOM 1742 O O . ASN A 1 215 ? -8.648 -10.75 -7.426 1 92.12 215 ASN A O 1
ATOM 1746 N N . PRO A 1 216 ? -7.207 -9.203 -8.234 1 95.31 216 PRO A N 1
ATOM 1747 C CA . PRO A 1 216 ? -7.535 -9.68 -9.586 1 95.31 216 PRO A CA 1
ATOM 1748 C C . PRO A 1 216 ? -7.223 -11.164 -9.781 1 95.31 216 PRO A C 1
ATOM 1750 O O . PRO A 1 216 ? -7.969 -11.867 -10.461 1 95.31 216 PRO A O 1
ATOM 1753 N N . LEU A 1 217 ? -6.16 -11.609 -9.281 1 90.38 217 LEU A N 1
ATOM 1754 C CA . LEU A 1 217 ? -5.777 -13.016 -9.391 1 90.38 217 LEU A CA 1
ATOM 1755 C C . LEU A 1 217 ? -6.875 -13.922 -8.844 1 90.38 217 LEU A C 1
ATOM 1757 O O . LEU A 1 217 ? -7.152 -14.977 -9.414 1 90.38 217 LEU A O 1
ATOM 1761 N N . LEU A 1 218 ? -7.48 -13.477 -7.844 1 90.44 218 LEU A N 1
ATOM 1762 C CA . LEU A 1 218 ? -8.477 -14.289 -7.156 1 90.44 218 LEU A CA 1
ATOM 1763 C C . LEU A 1 218 ? -9.844 -14.156 -7.824 1 90.44 218 LEU A C 1
ATOM 1765 O O . LEU A 1 218 ? -10.641 -15.094 -7.797 1 90.44 218 LEU A O 1
ATOM 1769 N N . MET A 1 219 ? -10.102 -13.047 -8.398 1 96.12 219 MET A N 1
ATOM 1770 C CA . MET A 1 219 ? -11.477 -12.711 -8.75 1 96.12 219 MET A CA 1
ATOM 1771 C C . MET A 1 219 ? -11.711 -12.875 -10.25 1 96.12 219 MET A C 1
ATOM 1773 O O . MET A 1 219 ? -12.852 -12.922 -10.711 1 96.12 219 MET A O 1
ATOM 1777 N N . LEU A 1 220 ? -10.633 -12.953 -11 1 96.56 220 LEU A N 1
ATOM 1778 C CA . LEU A 1 220 ? -10.75 -13.016 -12.453 1 96.56 220 LEU A CA 1
ATOM 1779 C C . LEU A 1 220 ? -10.164 -14.32 -12.984 1 96.56 220 LEU A C 1
ATOM 1781 O O . LEU A 1 220 ? -9.164 -14.82 -12.461 1 96.56 220 LEU A O 1
ATOM 1785 N N . ASN A 1 221 ? -10.766 -14.828 -14.102 1 94.19 221 ASN A N 1
ATOM 1786 C CA . ASN A 1 221 ? -10.328 -16.094 -14.664 1 94.19 221 ASN A CA 1
ATOM 1787 C C . ASN A 1 221 ? -10.07 -15.992 -16.172 1 94.19 221 ASN A C 1
ATOM 1789 O O . ASN A 1 221 ? -9.086 -16.531 -16.672 1 94.19 221 ASN A O 1
ATOM 1793 N N . ASP A 1 222 ? -10.945 -15.281 -16.875 1 96.62 222 ASP A N 1
ATOM 1794 C CA . ASP A 1 222 ? -10.789 -15.133 -18.312 1 96.62 222 ASP A CA 1
ATOM 1795 C C . ASP A 1 222 ? -9.609 -14.219 -18.641 1 96.62 222 ASP A C 1
ATOM 1797 O O . ASP A 1 222 ? -9.461 -13.148 -18.047 1 96.62 222 ASP A O 1
ATOM 1801 N N . ILE A 1 223 ? -8.914 -14.594 -19.562 1 94.5 223 ILE A N 1
ATOM 1802 C CA . ILE A 1 223 ? -7.672 -13.906 -19.906 1 94.5 223 ILE A CA 1
ATOM 1803 C C . ILE A 1 223 ? -7.98 -12.484 -20.375 1 94.5 223 ILE A C 1
ATOM 1805 O O . ILE A 1 223 ? -7.238 -11.547 -20.062 1 94.5 223 ILE A O 1
ATOM 1809 N N . ASP A 1 224 ? -9.039 -12.32 -21.094 1 95.5 224 ASP A N 1
ATOM 1810 C CA . ASP A 1 224 ? -9.367 -11.016 -21.656 1 95.5 224 ASP A CA 1
ATOM 1811 C C . ASP A 1 224 ? -9.883 -10.07 -20.578 1 95.5 224 ASP A C 1
ATOM 1813 O O . ASP A 1 224 ? -9.938 -8.852 -20.797 1 95.5 224 ASP A O 1
ATOM 1817 N N . LYS A 1 225 ? -10.266 -10.578 -19.406 1 97.38 225 LYS A N 1
ATOM 1818 C CA . LYS A 1 225 ? -10.852 -9.758 -18.344 1 97.38 225 LYS A CA 1
ATOM 1819 C C . LYS A 1 225 ? -9.805 -9.367 -17.312 1 97.38 225 LYS A C 1
ATOM 1821 O O . LYS A 1 225 ? -10.094 -8.594 -16.391 1 97.38 225 LYS A O 1
ATOM 1826 N N . MET A 1 226 ? -8.617 -9.82 -17.5 1 96.5 226 MET A N 1
ATOM 1827 C CA . MET A 1 226 ? -7.559 -9.586 -16.516 1 96.5 226 MET A CA 1
ATOM 1828 C C . MET A 1 226 ? -7.109 -8.125 -16.531 1 96.5 226 MET A C 1
ATOM 1830 O O . MET A 1 226 ? -7.309 -7.43 -17.531 1 96.5 226 MET A O 1
ATOM 1834 N N . THR A 1 227 ? -6.57 -7.699 -15.391 1 96.19 227 THR A N 1
ATOM 1835 C CA . THR A 1 227 ? -5.914 -6.398 -15.32 1 96.19 227 THR A CA 1
ATOM 1836 C C . THR A 1 227 ? -4.488 -6.484 -15.867 1 96.19 227 THR A C 1
ATOM 1838 O O . THR A 1 227 ? -3.953 -7.578 -16.047 1 96.19 227 THR A O 1
ATOM 1841 N N . LEU A 1 228 ? -3.973 -5.363 -16.141 1 92.88 228 LEU A N 1
ATOM 1842 C CA . LEU A 1 228 ? -2.652 -5.297 -16.75 1 92.88 228 LEU A CA 1
ATOM 1843 C C . LEU A 1 228 ? -1.601 -5.938 -15.852 1 92.88 228 LEU A C 1
ATOM 1845 O O . LEU A 1 228 ? -0.816 -6.777 -16.312 1 92.88 228 LEU A O 1
ATOM 1849 N N . PRO A 1 229 ? -1.529 -5.652 -14.516 1 90.94 229 PRO A N 1
ATOM 1850 C CA . PRO A 1 229 ? -0.524 -6.293 -13.664 1 90.94 229 PRO A CA 1
ATOM 1851 C C . PRO A 1 229 ? -0.701 -7.805 -13.578 1 90.94 229 PRO A C 1
ATOM 1853 O O . PRO A 1 229 ? 0.282 -8.547 -13.641 1 90.94 229 PRO A O 1
ATOM 1856 N N . LEU A 1 230 ? -1.933 -8.234 -13.445 1 92.31 230 LEU A N 1
ATOM 1857 C CA . LEU A 1 230 ? -2.201 -9.672 -13.43 1 92.31 230 LEU A CA 1
ATOM 1858 C C . LEU A 1 230 ? -1.81 -10.312 -14.758 1 92.31 230 LEU A C 1
ATOM 1860 O O . LEU A 1 230 ? -1.151 -11.352 -14.781 1 92.31 230 LEU A O 1
ATOM 1864 N N . GLY A 1 231 ? -2.193 -9.703 -15.805 1 91.62 231 GLY A N 1
ATOM 1865 C CA . GLY A 1 231 ? -1.869 -10.195 -17.141 1 91.62 231 GLY A CA 1
ATOM 1866 C C . GLY A 1 231 ? -0.377 -10.312 -17.375 1 91.62 231 GLY A C 1
ATOM 1867 O O . GLY A 1 231 ? 0.082 -11.281 -17.984 1 91.62 231 GLY A O 1
ATOM 1868 N N . LEU A 1 232 ? 0.323 -9.359 -16.906 1 89.25 232 LEU A N 1
ATOM 1869 C CA . LEU A 1 232 ? 1.77 -9.367 -17.094 1 89.25 232 LEU A CA 1
ATOM 1870 C C . LEU A 1 232 ? 2.4 -10.57 -16.422 1 89.25 232 LEU A C 1
ATOM 1872 O O . LEU A 1 232 ? 3.254 -11.25 -17 1 89.25 232 LEU A O 1
ATOM 1876 N N . VAL A 1 233 ? 2.037 -10.867 -15.242 1 85.81 233 VAL A N 1
ATOM 1877 C CA . VAL A 1 233 ? 2.6 -11.992 -14.492 1 85.81 233 VAL A CA 1
ATOM 1878 C C . VAL A 1 233 ? 2.211 -13.305 -15.164 1 85.81 233 VAL A C 1
ATOM 1880 O O . VAL A 1 233 ? 3.037 -14.211 -15.289 1 85.81 233 VAL A O 1
ATOM 1883 N N . MET A 1 234 ? 1.026 -13.367 -15.617 1 83.75 234 MET A N 1
ATOM 1884 C CA . MET A 1 234 ? 0.573 -14.562 -16.312 1 83.75 234 MET A CA 1
ATOM 1885 C C . MET A 1 234 ? 1.305 -14.734 -17.641 1 83.75 234 MET A C 1
ATOM 1887 O O . MET A 1 234 ? 1.646 -15.852 -18.031 1 83.75 234 MET A O 1
ATOM 1891 N N . PHE A 1 235 ? 1.448 -13.641 -18.25 1 82.44 235 PHE A N 1
ATOM 1892 C CA . PHE A 1 235 ? 2.17 -13.633 -19.516 1 82.44 235 PHE A CA 1
ATOM 1893 C C . PHE A 1 235 ? 3.605 -14.109 -19.328 1 82.44 235 PHE A C 1
ATOM 1895 O O . PHE A 1 235 ? 4.117 -14.891 -20.141 1 82.44 235 PHE A O 1
ATOM 1902 N N . ASP A 1 236 ? 4.223 -13.719 -18.312 1 78.62 236 ASP A N 1
ATOM 1903 C CA . ASP A 1 236 ? 5.598 -14.094 -18.016 1 78.62 236 ASP A CA 1
ATOM 1904 C C . ASP A 1 236 ? 5.699 -15.57 -17.656 1 78.62 236 ASP A C 1
ATOM 1906 O O . ASP A 1 236 ? 6.633 -16.25 -18.078 1 78.62 236 ASP A O 1
ATOM 1910 N N . SER A 1 237 ? 4.789 -16.109 -16.859 1 71.38 237 SER A N 1
ATOM 1911 C CA . SER A 1 237 ? 4.828 -17.484 -16.406 1 71.38 237 SER A CA 1
ATOM 1912 C C . SER A 1 237 ? 4.629 -18.453 -17.578 1 71.38 237 SER A C 1
ATOM 1914 O O . SER A 1 237 ? 5.23 -19.531 -17.594 1 71.38 237 SER A O 1
ATOM 1916 N N . GLN A 1 238 ? 3.826 -18.078 -18.422 1 62.5 238 GLN A N 1
ATOM 1917 C CA . GLN A 1 238 ? 3.508 -18.969 -19.547 1 62.5 238 GLN A CA 1
ATOM 1918 C C . GLN A 1 238 ? 4.559 -18.859 -20.641 1 62.5 238 GLN A C 1
ATOM 1920 O O . GLN A 1 238 ? 4.773 -19.812 -21.391 1 62.5 238 GLN A O 1
ATOM 1925 N N . ARG A 1 239 ? 5.125 -17.656 -20.797 1 58.56 239 ARG A N 1
ATOM 1926 C CA . ARG A 1 239 ? 5.949 -17.422 -21.969 1 58.56 239 ARG A CA 1
ATOM 1927 C C . ARG A 1 239 ? 7.367 -17.031 -21.594 1 58.56 239 ARG A C 1
ATOM 1929 O O . ARG A 1 239 ? 7.871 -15.992 -22.047 1 58.56 239 ARG A O 1
ATOM 1936 N N . SER A 1 240 ? 7.922 -17.734 -20.562 1 60.06 240 SER A N 1
ATOM 1937 C CA . SER A 1 240 ? 9.242 -17.438 -20.016 1 60.06 240 SER A CA 1
ATOM 1938 C C . SER A 1 240 ? 10.289 -17.312 -21.109 1 60.06 240 SER A C 1
ATOM 1940 O O . SER A 1 240 ? 11.32 -16.672 -20.922 1 60.06 240 SER A O 1
ATOM 1942 N N . VAL A 1 241 ? 9.742 -17.469 -22.375 1 66.5 241 VAL A N 1
ATOM 1943 C CA . VAL A 1 241 ? 10.789 -17.578 -23.391 1 66.5 241 VAL A CA 1
ATOM 1944 C C . VAL A 1 241 ? 10.898 -16.25 -24.156 1 66.5 241 VAL A C 1
ATOM 1946 O O . VAL A 1 241 ? 11.953 -15.945 -24.719 1 66.5 241 VAL A O 1
ATOM 1949 N N . ASP A 1 242 ? 10 -15.406 -24 1 86.94 242 ASP A N 1
ATOM 1950 C CA . ASP A 1 242 ? 10.062 -14.18 -24.781 1 86.94 242 ASP A CA 1
ATOM 1951 C C . ASP A 1 242 ? 10.258 -12.961 -23.875 1 86.94 242 ASP A C 1
ATOM 1953 O O . ASP A 1 242 ? 9.32 -12.211 -23.641 1 86.94 242 ASP A O 1
ATOM 1957 N N . LEU A 1 243 ? 11.461 -12.758 -23.562 1 89.19 243 LEU A N 1
ATOM 1958 C CA . LEU A 1 243 ? 11.797 -11.703 -22.609 1 89.19 243 LEU A CA 1
ATOM 1959 C C . LEU A 1 243 ? 11.578 -10.328 -23.203 1 89.19 243 LEU A C 1
ATOM 1961 O O . LEU A 1 243 ? 11.172 -9.391 -22.516 1 89.19 243 LEU A O 1
ATOM 1965 N N . ALA A 1 244 ? 11.82 -10.266 -24.469 1 91.69 244 ALA A N 1
ATOM 1966 C CA . ALA A 1 244 ? 11.602 -8.984 -25.141 1 91.69 244 ALA A CA 1
ATOM 1967 C C . ALA A 1 244 ? 10.141 -8.562 -25.047 1 91.69 244 ALA A C 1
ATOM 1969 O O . ALA A 1 244 ? 9.836 -7.414 -24.719 1 91.69 244 ALA A O 1
ATOM 1970 N N . ALA A 1 245 ? 9.281 -9.5 -25.281 1 91.56 245 ALA A N 1
ATOM 1971 C CA . ALA A 1 245 ? 7.848 -9.219 -25.203 1 91.56 245 ALA A CA 1
ATOM 1972 C C . ALA A 1 245 ? 7.414 -8.906 -23.781 1 91.56 245 ALA A C 1
ATOM 1974 O O . ALA A 1 245 ? 6.582 -8.023 -23.562 1 91.56 245 ALA A O 1
ATOM 1975 N N . THR A 1 246 ? 7.965 -9.609 -22.922 1 91 246 THR A N 1
ATOM 1976 C CA . THR A 1 246 ? 7.629 -9.406 -21.516 1 91 246 THR A CA 1
ATOM 1977 C C . THR A 1 246 ? 8.062 -8.016 -21.047 1 91 246 THR A C 1
ATOM 1979 O O . THR A 1 246 ? 7.301 -7.32 -20.375 1 91 246 THR A O 1
ATOM 1982 N N . MET A 1 247 ? 9.266 -7.609 -21.422 1 92 247 MET A N 1
ATOM 1983 C CA . MET A 1 247 ? 9.766 -6.297 -21.047 1 92 247 MET A CA 1
ATOM 1984 C C . MET A 1 247 ? 8.977 -5.188 -21.719 1 92 247 MET A C 1
ATOM 1986 O O . MET A 1 247 ? 8.758 -4.121 -21.141 1 92 247 MET A O 1
ATOM 1990 N N . ALA A 1 248 ? 8.602 -5.453 -22.891 1 92.19 248 ALA A N 1
ATOM 1991 C CA . ALA A 1 248 ? 7.758 -4.5 -23.594 1 92.19 248 ALA A CA 1
ATOM 1992 C C . ALA A 1 248 ? 6.41 -4.332 -22.906 1 92.19 248 ALA A C 1
ATOM 1994 O O . ALA A 1 248 ? 5.93 -3.209 -22.734 1 92.19 248 ALA A O 1
ATOM 1995 N N . ALA A 1 249 ? 5.832 -5.43 -22.562 1 90.44 249 ALA A N 1
ATOM 1996 C CA . ALA A 1 249 ? 4.566 -5.383 -21.844 1 90.44 249 ALA A CA 1
ATOM 1997 C C . ALA A 1 249 ? 4.723 -4.621 -20.516 1 90.44 249 ALA A C 1
ATOM 1999 O O . ALA A 1 249 ? 3.861 -3.816 -20.156 1 90.44 249 ALA A O 1
ATOM 2000 N N . ALA A 1 250 ? 5.762 -4.883 -19.828 1 91.75 250 ALA A N 1
ATOM 2001 C CA . ALA A 1 250 ? 6.051 -4.191 -18.578 1 91.75 250 ALA A CA 1
ATOM 2002 C C . ALA A 1 250 ? 6.172 -2.688 -18.797 1 91.75 250 ALA A C 1
ATOM 2004 O O . ALA A 1 250 ? 5.66 -1.897 -18 1 91.75 250 ALA A O 1
ATOM 2005 N N . ALA A 1 251 ? 6.844 -2.322 -19.812 1 91.06 251 ALA A N 1
ATOM 2006 C CA . ALA A 1 251 ? 7.008 -0.907 -20.141 1 91.06 251 ALA A CA 1
ATOM 2007 C C . ALA A 1 251 ? 5.656 -0.24 -20.375 1 91.06 251 ALA A C 1
ATOM 2009 O O . ALA A 1 251 ? 5.434 0.9 -19.969 1 91.06 251 ALA A O 1
ATOM 2010 N N . MET A 1 252 ? 4.816 -0.921 -20.953 1 88.88 252 MET A N 1
ATOM 2011 C CA . MET A 1 252 ? 3.49 -0.379 -21.25 1 88.88 252 MET A CA 1
ATOM 2012 C C . MET A 1 252 ? 2.678 -0.212 -19.969 1 88.88 252 MET A C 1
ATOM 2014 O O . MET A 1 252 ? 1.877 0.717 -19.859 1 88.88 252 MET A O 1
ATOM 2018 N N . ILE A 1 253 ? 2.879 -1.07 -19.047 1 88.38 253 ILE A N 1
ATOM 2019 C CA . ILE A 1 253 ? 2.18 -1.016 -17.766 1 88.38 253 ILE A CA 1
ATOM 2020 C C . ILE A 1 253 ? 2.662 0.192 -16.969 1 88.38 253 ILE A C 1
ATOM 2022 O O . ILE A 1 253 ? 1.89 0.799 -16.219 1 88.38 253 ILE A O 1
ATOM 2026 N N . MET A 1 254 ? 3.826 0.48 -17.125 1 88.56 254 MET A N 1
ATOM 2027 C CA . MET A 1 254 ? 4.441 1.566 -16.375 1 88.56 254 MET A CA 1
ATOM 2028 C C . MET A 1 254 ? 3.984 2.924 -16.891 1 88.56 254 MET A C 1
ATOM 2030 O O . MET A 1 254 ? 3.93 3.898 -16.141 1 88.56 254 MET A O 1
ATOM 2034 N N . MET A 1 255 ? 3.588 3.059 -18.094 1 87 255 MET A N 1
ATOM 2035 C CA . MET A 1 255 ? 3.359 4.324 -18.781 1 87 255 MET A CA 1
ATOM 2036 C C . MET A 1 255 ? 2.207 5.094 -18.156 1 87 255 MET A C 1
ATOM 2038 O O . MET A 1 255 ? 2.334 6.285 -17.859 1 87 255 MET A O 1
ATOM 2042 N N . PRO A 1 256 ? 1.07 4.441 -17.844 1 86.56 256 PRO A N 1
ATOM 2043 C CA . PRO A 1 256 ? -0.028 5.203 -17.234 1 86.56 256 PRO A CA 1
ATOM 2044 C C . PRO A 1 256 ? 0.345 5.812 -15.891 1 86.56 256 PRO A C 1
ATOM 2046 O O . PRO A 1 256 ? -0.065 6.934 -15.578 1 86.56 256 PRO A O 1
ATOM 2049 N N . MET A 1 257 ? 1.109 5.129 -15.211 1 83.44 257 MET A N 1
ATOM 2050 C CA . MET A 1 257 ? 1.491 5.613 -13.883 1 83.44 257 MET A CA 1
ATOM 2051 C C . MET A 1 257 ? 2.477 6.773 -13.992 1 83.44 257 MET A C 1
ATOM 2053 O O . MET A 1 257 ? 2.408 7.727 -13.211 1 83.44 257 MET A O 1
ATOM 2057 N N . ILE A 1 258 ? 3.34 6.691 -14.93 1 80.88 258 ILE A N 1
ATOM 2058 C CA . ILE A 1 258 ? 4.273 7.789 -15.164 1 80.88 258 ILE A CA 1
ATOM 2059 C C . ILE A 1 258 ? 3.504 9.031 -15.609 1 80.88 258 ILE A C 1
ATOM 2061 O O . ILE A 1 258 ? 3.812 10.148 -15.18 1 80.88 258 ILE A O 1
ATOM 2065 N N . LEU A 1 259 ? 2.537 8.805 -16.391 1 83.12 259 LEU A N 1
ATOM 2066 C CA . LEU A 1 259 ? 1.714 9.914 -16.875 1 83.12 259 LEU A CA 1
ATOM 2067 C C . LEU A 1 259 ? 0.962 10.562 -15.711 1 83.12 259 LEU A C 1
ATOM 2069 O O . LEU A 1 259 ? 0.909 11.789 -15.617 1 83.12 259 LEU A O 1
ATOM 2073 N N . ILE A 1 260 ? 0.418 9.789 -14.898 1 78.94 260 ILE A N 1
ATOM 2074 C CA . ILE A 1 260 ? -0.299 10.305 -13.734 1 78.94 260 ILE A CA 1
ATOM 2075 C C . ILE A 1 260 ? 0.658 11.102 -12.852 1 78.94 260 ILE A C 1
ATOM 2077 O O . ILE A 1 260 ? 0.312 12.18 -12.359 1 78.94 260 ILE A O 1
ATOM 2081 N N . PHE A 1 261 ? 1.805 10.609 -12.672 1 77.38 261 PHE A N 1
ATOM 2082 C CA . PHE A 1 261 ? 2.787 11.289 -11.844 1 77.38 261 PHE A CA 1
ATOM 2083 C C . PHE A 1 261 ? 3.152 12.648 -12.43 1 77.38 261 PHE A C 1
ATOM 2085 O O . PHE A 1 261 ? 3.189 13.648 -11.719 1 77.38 261 PHE A O 1
ATOM 2092 N N . VAL A 1 262 ? 3.414 12.617 -13.68 1 79.44 262 VAL A N 1
ATOM 2093 C CA . VAL A 1 262 ? 3.842 13.852 -14.336 1 79.44 262 VAL A CA 1
ATOM 2094 C C . VAL A 1 262 ? 2.727 14.891 -14.266 1 79.44 262 VAL A C 1
ATOM 2096 O O . VAL A 1 262 ? 2.984 16.078 -14.039 1 79.44 262 VAL A O 1
ATOM 2099 N N . LEU A 1 263 ? 1.536 14.477 -14.336 1 78.69 263 LEU A N 1
ATOM 2100 C CA . LEU A 1 263 ? 0.393 15.383 -14.352 1 78.69 263 LEU A CA 1
ATOM 2101 C C . LEU A 1 263 ? 0.069 15.883 -12.953 1 78.69 263 LEU A C 1
ATOM 2103 O O . LEU A 1 263 ? -0.403 17.016 -12.781 1 78.69 263 LEU A O 1
ATOM 2107 N N . PHE A 1 264 ? 0.397 15.086 -11.938 1 74.25 264 PHE A N 1
ATOM 2108 C CA . PHE A 1 264 ? -0.095 15.438 -10.609 1 74.25 264 PHE A CA 1
ATOM 2109 C C . PHE A 1 264 ? 1.062 15.656 -9.641 1 74.25 264 PHE A C 1
ATOM 2111 O O . PHE A 1 264 ? 0.864 15.688 -8.43 1 74.25 264 PHE A O 1
ATOM 2118 N N . GLN A 1 265 ? 2.207 15.656 -10.156 1 75.19 265 GLN A N 1
ATOM 2119 C CA . GLN A 1 265 ? 3.381 15.766 -9.297 1 75.19 265 GLN A CA 1
ATOM 2120 C C . GLN A 1 265 ? 3.287 17 -8.398 1 75.19 265 GLN A C 1
ATOM 2122 O O . GLN A 1 265 ? 3.758 16.984 -7.262 1 75.19 265 GLN A O 1
ATOM 2127 N N . ARG A 1 266 ? 2.678 18.109 -8.812 1 72.69 266 ARG A N 1
ATOM 2128 C CA . ARG A 1 266 ? 2.555 19.328 -8 1 72.69 266 ARG A CA 1
ATOM 2129 C C . ARG A 1 266 ? 1.624 19.094 -6.816 1 72.69 266 ARG A C 1
ATOM 2131 O O . ARG A 1 266 ? 1.893 19.562 -5.711 1 72.69 266 ARG A O 1
ATOM 2138 N N . GLN A 1 267 ? 0.562 18.422 -7.156 1 67.44 267 GLN A N 1
ATOM 2139 C CA . GLN A 1 267 ? -0.399 18.125 -6.098 1 67.44 267 GLN A CA 1
ATOM 2140 C C . GLN A 1 267 ? 0.201 17.188 -5.059 1 67.44 267 GLN A C 1
ATOM 2142 O O . GLN A 1 267 ? -0.112 17.281 -3.871 1 67.44 267 GLN A O 1
ATOM 2147 N N . PHE A 1 268 ? 1.076 16.344 -5.594 1 65.19 268 PHE A N 1
ATOM 2148 C CA . PHE A 1 268 ? 1.779 15.43 -4.691 1 65.19 268 PHE A CA 1
ATOM 2149 C C . PHE A 1 268 ? 2.66 16.203 -3.721 1 65.19 268 PHE A C 1
ATOM 2151 O O . PHE A 1 268 ? 2.715 15.883 -2.531 1 65.19 268 PHE A O 1
ATOM 2158 N N . ILE A 1 269 ? 3.197 17.188 -4.258 1 63.75 269 ILE A N 1
ATOM 2159 C CA . ILE A 1 269 ? 4.152 17.953 -3.479 1 63.75 269 ILE A CA 1
ATOM 2160 C C . ILE A 1 269 ? 3.408 18.891 -2.531 1 63.75 269 ILE A C 1
ATOM 2162 O O . ILE A 1 269 ? 3.803 19.062 -1.376 1 63.75 269 ILE A O 1
ATOM 2166 N N . LYS A 1 270 ? 2.328 19.5 -2.977 1 59.59 270 LYS A N 1
ATOM 2167 C CA . LYS A 1 270 ? 1.574 20.453 -2.17 1 59.59 270 LYS A CA 1
ATOM 2168 C C . LYS A 1 270 ? 0.832 19.75 -1.036 1 59.59 270 LYS A C 1
ATOM 2170 O O . LYS A 1 270 ? 0.66 20.328 0.044 1 59.59 270 LYS A O 1
ATOM 2175 N N . GLY A 1 271 ? 0.063 18.797 -1.409 1 53.22 271 GLY A N 1
ATOM 2176 C CA . GLY A 1 271 ? -0.656 18.109 -0.346 1 53.22 271 GLY A CA 1
ATOM 2177 C C . GLY A 1 271 ? 0.189 17.875 0.892 1 53.22 271 GLY A C 1
ATOM 2178 O O . GLY A 1 271 ? -0.33 17.859 2.01 1 53.22 271 GLY A O 1
ATOM 2179 N N . MET A 1 272 ? 1.517 17.781 0.67 1 47.19 272 MET A N 1
ATOM 2180 C CA . MET A 1 272 ? 2.465 17.516 1.75 1 47.19 272 MET A CA 1
ATOM 2181 C C . MET A 1 272 ? 2.795 18.797 2.506 1 47.19 272 MET A C 1
ATOM 2183 O O . MET A 1 272 ? 3.07 18.766 3.707 1 47.19 272 MET A O 1
ATOM 2187 N N . THR A 1 273 ? 2.875 19.938 1.797 1 43.72 273 THR A N 1
ATOM 2188 C CA . THR A 1 273 ? 3.336 21.188 2.395 1 43.72 273 THR A CA 1
ATOM 2189 C C . THR A 1 273 ? 2.246 21.797 3.27 1 43.72 273 THR A C 1
ATOM 2191 O O . THR A 1 273 ? 2.541 22.547 4.203 1 43.72 273 THR A O 1
ATOM 2194 N N . MET A 1 274 ? 1.088 21.781 2.908 1 41.41 274 MET A N 1
ATOM 2195 C CA . MET A 1 274 ? 0.113 22.656 3.57 1 41.41 274 MET A CA 1
ATOM 2196 C C . MET A 1 274 ? -0.068 22.25 5.031 1 41.41 274 MET A C 1
ATOM 2198 O O . MET A 1 274 ? -0.799 22.906 5.773 1 41.41 274 MET A O 1
ATOM 2202 N N . SER A 1 275 ? 0.375 21.172 5.418 1 39.69 275 SER A N 1
ATOM 2203 C CA . SER A 1 275 ? 0.102 21.141 6.852 1 39.69 275 SER A CA 1
ATOM 2204 C C . SER A 1 275 ? 0.826 22.266 7.582 1 39.69 275 SER A C 1
ATOM 2206 O O . SER A 1 275 ? 0.6 22.484 8.773 1 39.69 275 SER A O 1
ATOM 2208 N N . GLY A 1 276 ? 1.876 22.875 7.004 1 34 276 GLY A N 1
ATOM 2209 C CA . GLY A 1 276 ? 2.629 23.891 7.715 1 34 276 GLY A CA 1
ATOM 2210 C C . GLY A 1 276 ? 2.045 25.281 7.559 1 34 276 GLY A C 1
ATOM 2211 O O . GLY A 1 276 ? 2.668 26.266 7.953 1 34 276 GLY A O 1
ATOM 2212 N N . ILE A 1 277 ? 1.317 25.578 6.586 1 30.95 277 ILE A N 1
ATOM 2213 C CA . ILE A 1 277 ? 1.073 27.016 6.48 1 30.95 277 ILE A CA 1
ATOM 2214 C C . ILE A 1 277 ? 0.177 27.484 7.629 1 30.95 277 ILE A C 1
ATOM 2216 O O . ILE A 1 277 ? -0.981 27.062 7.723 1 30.95 277 ILE A O 1
ATOM 2220 N N . LYS A 1 278 ? 0.727 27.656 8.867 1 30.23 278 LYS A N 1
ATOM 2221 C CA . LYS A 1 278 ? 0.176 28.781 9.625 1 30.23 278 LYS A CA 1
ATOM 2222 C C . LYS A 1 278 ? 0.501 30.109 8.953 1 30.23 278 LYS A C 1
ATOM 2224 O O . LYS A 1 278 ? 1.592 30.281 8.406 1 30.23 278 LYS A O 1
ATOM 2229 N N . MET B 1 1 ? -19 28.375 33.312 1 31.86 1 MET B N 1
ATOM 2230 C CA . MET B 1 1 ? -19.328 26.969 33.094 1 31.86 1 MET B CA 1
ATOM 2231 C C . MET B 1 1 ? -20.281 26.812 31.922 1 31.86 1 MET B C 1
ATOM 2233 O O . MET B 1 1 ? -21.5 26.922 32.062 1 31.86 1 MET B O 1
ATOM 2237 N N . MET B 1 2 ? -20 27.516 30.766 1 40.44 2 MET B N 1
ATOM 2238 C CA . MET B 1 2 ? -20.891 27.578 29.609 1 40.44 2 MET B CA 1
ATOM 2239 C C . MET B 1 2 ? -21.453 26.203 29.281 1 40.44 2 MET B C 1
ATOM 2241 O O . MET B 1 2 ? -20.703 25.234 29.172 1 40.44 2 MET B O 1
ATOM 2245 N N . LYS B 1 3 ? -22.594 25.922 29.719 1 42.06 3 LYS B N 1
ATOM 2246 C CA . LYS B 1 3 ? -23.328 24.672 29.531 1 42.06 3 LYS B CA 1
ATOM 2247 C C . LYS B 1 3 ? -23.094 24.109 28.141 1 42.06 3 LYS B C 1
ATOM 2249 O O . LYS B 1 3 ? -23.25 24.812 27.141 1 42.06 3 LYS B O 1
ATOM 2254 N N . ARG B 1 4 ? -22.219 23.156 28.016 1 46.31 4 ARG B N 1
ATOM 2255 C CA . ARG B 1 4 ? -21.969 22.422 26.766 1 46.31 4 ARG B CA 1
ATOM 2256 C C . ARG B 1 4 ? -23.281 22.078 26.062 1 46.31 4 ARG B C 1
ATOM 2258 O O . ARG B 1 4 ? -24.141 21.406 26.641 1 46.31 4 ARG B O 1
ATOM 2265 N N . ARG B 1 5 ? -23.891 23.016 25.453 1 46.91 5 ARG B N 1
ATOM 2266 C CA . ARG B 1 5 ? -25.141 22.844 24.734 1 46.91 5 ARG B CA 1
ATOM 2267 C C . ARG B 1 5 ? -25.281 21.406 24.219 1 46.91 5 ARG B C 1
ATOM 2269 O O . ARG B 1 5 ? -24.344 20.844 23.672 1 46.91 5 ARG B O 1
ATOM 2276 N N . LYS B 1 6 ? -26.078 20.609 24.812 1 47.41 6 LYS B N 1
ATOM 2277 C CA . LYS B 1 6 ? -26.531 19.25 24.516 1 47.41 6 LYS B CA 1
ATOM 2278 C C . LYS B 1 6 ? -26.688 19.047 23 1 47.41 6 LYS B C 1
ATOM 2280 O O . LYS B 1 6 ? -27.438 19.781 22.359 1 47.41 6 LYS B O 1
ATOM 2285 N N . ASN B 1 7 ? -25.625 18.734 22.297 1 50.53 7 ASN B N 1
ATOM 2286 C CA . ASN B 1 7 ? -25.688 18.5 20.859 1 50.53 7 ASN B CA 1
ATOM 2287 C C . ASN B 1 7 ? -26.938 17.703 20.484 1 50.53 7 ASN B C 1
ATOM 2289 O O . ASN B 1 7 ? -27.062 16.531 20.859 1 50.53 7 ASN B O 1
ATOM 2293 N N . VAL B 1 8 ? -28.141 18.203 20.641 1 56.5 8 VAL B N 1
ATOM 2294 C CA . VAL B 1 8 ? -29.391 17.625 20.188 1 56.5 8 VAL B CA 1
ATOM 2295 C C . VAL B 1 8 ? -29.156 16.812 18.906 1 56.5 8 VAL B C 1
ATOM 2297 O O . VAL B 1 8 ? -28.656 17.344 17.906 1 56.5 8 VAL B O 1
ATOM 2300 N N . TYR B 1 9 ? -29.219 15.562 19.078 1 64.06 9 TYR B N 1
ATOM 2301 C CA . TYR B 1 9 ? -29.125 14.625 17.969 1 64.06 9 TYR B CA 1
ATOM 2302 C C . TYR B 1 9 ? -30.219 14.914 16.938 1 64.06 9 TYR B C 1
ATOM 2304 O O . TYR B 1 9 ? -31.406 14.969 17.266 1 64.06 9 TYR B O 1
ATOM 2312 N N . LYS B 1 10 ? -29.953 15.578 15.93 1 72.06 10 LYS B N 1
ATOM 2313 C CA . LYS B 1 10 ? -30.891 15.758 14.82 1 72.06 10 LYS B CA 1
ATOM 2314 C C . LYS B 1 10 ? -31.125 14.445 14.078 1 72.06 10 LYS B C 1
ATOM 2316 O O . LYS B 1 10 ? -30.406 13.469 14.297 1 72.06 10 LYS B O 1
ATOM 2321 N N . ARG B 1 11 ? -32.281 14.312 13.438 1 76.06 11 ARG B N 1
ATOM 2322 C CA . ARG B 1 11 ? -32.719 13.125 12.703 1 76.06 11 ARG B CA 1
ATOM 2323 C C . ARG B 1 11 ? -31.594 12.586 11.828 1 76.06 11 ARG B C 1
ATOM 2325 O O . ARG B 1 11 ? -31.406 11.375 11.711 1 76.06 11 ARG B O 1
ATOM 2332 N N . TYR B 1 12 ? -30.781 13.484 11.266 1 75.5 12 TYR B N 1
ATOM 2333 C CA . TYR B 1 12 ? -29.734 13.039 10.352 1 75.5 12 TYR B CA 1
ATOM 2334 C C . TYR B 1 12 ? -28.609 12.352 11.117 1 75.5 12 TYR B C 1
ATOM 2336 O O . TYR B 1 12 ? -27.875 11.539 10.547 1 75.5 12 TYR B O 1
ATOM 2344 N N . HIS B 1 13 ? -28.547 12.594 12.359 1 76.44 13 HIS B N 1
ATOM 2345 C CA . HIS B 1 13 ? -27.547 11.891 13.156 1 76.44 13 HIS B CA 1
ATOM 2346 C C . HIS B 1 13 ? -27.828 10.398 13.227 1 76.44 13 HIS B C 1
ATOM 2348 O O . HIS B 1 13 ? -26.922 9.578 13.125 1 76.44 13 HIS B O 1
ATOM 2354 N N . TYR B 1 14 ? -29.125 10.188 13.336 1 80.81 14 TYR B N 1
ATOM 2355 C CA . TYR B 1 14 ? -29.516 8.781 13.406 1 80.81 14 TYR B CA 1
ATOM 2356 C C . TYR B 1 14 ? -29.25 8.07 12.086 1 80.81 14 TYR B C 1
ATOM 2358 O O . TYR B 1 14 ? -28.844 6.906 12.07 1 80.81 14 TYR B O 1
ATOM 2366 N N . LEU B 1 15 ? -29.422 8.781 11.055 1 82.62 15 LEU B N 1
ATOM 2367 C CA . LEU B 1 15 ? -29.172 8.211 9.734 1 82.62 15 LEU B CA 1
ATOM 2368 C C . LEU B 1 15 ? -27.672 7.953 9.547 1 82.62 15 LEU B C 1
ATOM 2370 O O . LEU B 1 15 ? -27.281 6.922 8.992 1 82.62 15 LEU B O 1
ATOM 2374 N N . ILE B 1 16 ? -26.938 8.836 10.055 1 80.44 16 ILE B N 1
ATOM 2375 C CA . ILE B 1 16 ? -25.484 8.711 9.93 1 80.44 16 ILE B CA 1
ATOM 2376 C C . ILE B 1 16 ? -25 7.527 10.758 1 80.44 16 ILE B C 1
ATOM 2378 O O . ILE B 1 16 ? -24.203 6.715 10.281 1 80.44 16 ILE B O 1
ATOM 2382 N N . ILE B 1 17 ? -25.531 7.449 11.906 1 80.94 17 ILE B N 1
ATOM 2383 C CA . ILE B 1 17 ? -25.141 6.363 12.797 1 80.94 17 ILE B CA 1
ATOM 2384 C C . ILE B 1 17 ? -25.531 5.023 12.172 1 80.94 17 ILE B C 1
ATOM 2386 O O . ILE B 1 17 ? -24.75 4.066 12.203 1 80.94 17 ILE B O 1
ATOM 2390 N N . ALA B 1 18 ? -26.672 5.051 11.641 1 85.5 18 ALA B N 1
ATOM 2391 C CA . ALA B 1 18 ? -27.156 3.828 11.008 1 85.5 18 ALA B CA 1
ATOM 2392 C C . ALA B 1 18 ? -26.281 3.445 9.82 1 85.5 18 ALA B C 1
ATOM 2394 O O . ALA B 1 18 ? -25.875 2.289 9.688 1 85.5 18 ALA B O 1
ATOM 2395 N N . PHE B 1 19 ? -25.922 4.344 9.062 1 82.25 19 PHE B N 1
ATOM 2396 C CA . PHE B 1 19 ? -25.109 4.113 7.875 1 82.25 19 PHE B CA 1
ATOM 2397 C C . PHE B 1 19 ? -23.719 3.648 8.266 1 82.25 19 PHE B C 1
ATOM 2399 O O . PHE B 1 19 ? -23.203 2.664 7.719 1 82.25 19 PHE B O 1
ATOM 2406 N N . MET B 1 20 ? -23.188 4.305 9.195 1 80.44 20 MET B N 1
ATOM 2407 C CA . MET B 1 20 ? -21.828 3.967 9.609 1 80.44 20 MET B CA 1
ATOM 2408 C C . MET B 1 20 ? -21.797 2.594 10.273 1 80.44 20 MET B C 1
ATOM 2410 O O . MET B 1 20 ? -20.828 1.851 10.117 1 80.44 20 MET B O 1
ATOM 2414 N N . SER B 1 21 ? -22.812 2.326 10.984 1 82.75 21 SER B N 1
ATOM 2415 C CA . SER B 1 21 ? -22.891 1.026 11.641 1 82.75 21 SER B CA 1
ATOM 2416 C C . SER B 1 21 ? -23 -0.104 10.625 1 82.75 21 SER B C 1
ATOM 2418 O O . SER B 1 21 ? -22.281 -1.102 10.719 1 82.75 21 SER B O 1
ATOM 2420 N N . VAL B 1 22 ? -23.844 0.059 9.703 1 84.62 22 VAL B N 1
ATOM 2421 C CA . VAL B 1 22 ? -24.031 -0.946 8.656 1 84.62 22 VAL B CA 1
ATOM 2422 C C . VAL B 1 22 ? -22.734 -1.11 7.867 1 84.62 22 VAL B C 1
ATOM 2424 O O . VAL B 1 22 ? -22.328 -2.232 7.566 1 84.62 22 VAL B O 1
ATOM 2427 N N . PHE B 1 23 ? -22.156 -0.041 7.637 1 78.81 23 PHE B N 1
ATOM 2428 C CA . PHE B 1 23 ? -20.906 -0.036 6.895 1 78.81 23 PHE B CA 1
ATOM 2429 C C . PHE B 1 23 ? -19.812 -0.778 7.664 1 78.81 23 PHE B C 1
ATOM 2431 O O . PHE B 1 23 ? -19.062 -1.568 7.082 1 78.81 23 PHE B O 1
ATOM 2438 N N . SER B 1 24 ? -19.781 -0.524 8.859 1 79.44 24 SER B N 1
ATOM 2439 C CA . SER B 1 24 ? -18.781 -1.176 9.711 1 79.44 24 SER B CA 1
ATOM 2440 C C . SER B 1 24 ? -19.016 -2.684 9.766 1 79.44 24 SER B C 1
ATOM 2442 O O . SER B 1 24 ? -18.062 -3.461 9.727 1 79.44 24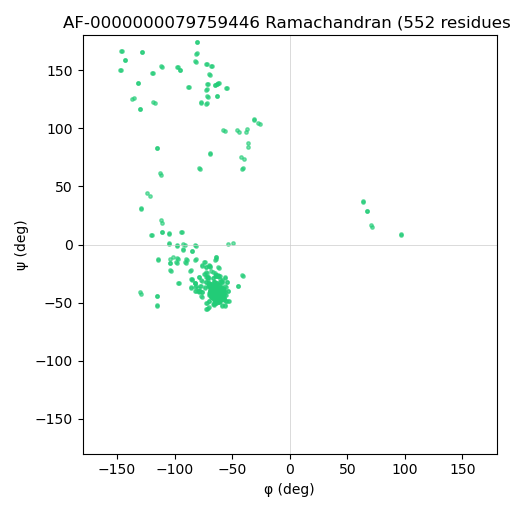 SER B O 1
ATOM 2444 N N . VAL B 1 25 ? -20.234 -3.037 9.812 1 83 25 VAL B N 1
ATOM 2445 C CA . VAL B 1 25 ? -20.578 -4.453 9.891 1 83 25 VAL B CA 1
ATOM 2446 C C . VAL B 1 25 ? -20.203 -5.148 8.586 1 83 25 VAL B C 1
ATOM 2448 O O . VAL B 1 25 ? -19.641 -6.254 8.602 1 83 25 VAL B O 1
ATOM 2451 N N . ILE B 1 26 ? -20.406 -4.551 7.555 1 81.31 26 ILE B N 1
ATOM 2452 C CA . ILE B 1 26 ? -20.109 -5.125 6.246 1 81.31 26 ILE B CA 1
ATOM 2453 C C . ILE B 1 26 ? -18.609 -5.309 6.09 1 81.31 26 ILE B C 1
ATOM 2455 O O . ILE B 1 26 ? -18.141 -6.34 5.598 1 81.31 26 ILE B O 1
ATOM 2459 N N . MET B 1 27 ? -17.891 -4.375 6.535 1 77.56 27 MET B N 1
ATOM 2460 C CA . MET B 1 27 ? -16.438 -4.422 6.406 1 77.56 27 MET B CA 1
ATOM 2461 C C . MET B 1 27 ? -15.844 -5.484 7.328 1 77.56 27 MET B C 1
ATOM 2463 O O . MET B 1 27 ? -14.828 -6.09 7 1 77.56 27 MET B O 1
ATOM 2467 N N . MET B 1 28 ? -16.547 -5.738 8.414 1 84.06 28 MET B N 1
ATOM 2468 C CA . MET B 1 28 ? -16.016 -6.648 9.422 1 84.06 28 MET B CA 1
ATOM 2469 C C . MET B 1 28 ? -16.453 -8.086 9.148 1 84.06 28 MET B C 1
ATOM 2471 O O . MET B 1 28 ? -15.891 -9.023 9.703 1 84.06 28 MET B O 1
ATOM 2475 N N . TYR B 1 29 ? -17.375 -8.25 8.352 1 86.88 29 TYR B N 1
ATOM 2476 C CA . TYR B 1 29 ? -18 -9.555 8.156 1 86.88 29 TYR B CA 1
ATOM 2477 C C . TYR B 1 29 ? -16.969 -10.586 7.699 1 86.88 29 TYR B C 1
ATOM 2479 O O . TYR B 1 29 ? -16.875 -11.672 8.273 1 86.88 29 TYR B O 1
ATOM 2487 N N . PRO B 1 30 ? -16.234 -10.297 6.668 1 87.25 30 PRO B N 1
ATOM 2488 C CA . PRO B 1 30 ? -15.289 -11.312 6.207 1 87.25 30 PRO B CA 1
ATOM 2489 C C . PRO B 1 30 ? -14.281 -11.719 7.289 1 87.25 30 PRO B C 1
ATOM 2491 O O . PRO B 1 30 ? -13.898 -12.891 7.375 1 87.25 30 PRO B O 1
ATOM 2494 N N . MET B 1 31 ? -13.883 -10.82 7.992 1 88 31 MET B N 1
ATOM 2495 C CA . MET B 1 31 ? -12.945 -11.094 9.078 1 88 31 MET B CA 1
ATOM 2496 C C . MET B 1 31 ? -13.602 -11.93 10.172 1 88 31 MET B C 1
ATOM 2498 O O . MET B 1 31 ? -13.008 -12.891 10.664 1 88 31 MET B O 1
ATOM 2502 N N . ALA B 1 32 ? -14.805 -11.5 10.508 1 89.56 32 ALA B N 1
ATOM 2503 C CA . ALA B 1 32 ? -15.547 -12.234 11.531 1 89.56 32 ALA B CA 1
ATOM 2504 C C . ALA B 1 32 ? -15.828 -13.664 11.078 1 89.56 32 ALA B C 1
ATOM 2506 O O . ALA B 1 32 ? -15.695 -14.609 11.867 1 89.56 32 ALA B O 1
ATOM 2507 N N . TRP B 1 33 ? -16.156 -13.789 9.875 1 90.12 33 TRP B N 1
ATOM 2508 C CA . TRP B 1 33 ? -16.422 -15.109 9.312 1 90.12 33 TRP B CA 1
ATOM 2509 C C . TRP B 1 33 ? -15.18 -15.984 9.359 1 90.12 33 TRP B C 1
ATOM 2511 O O . TRP B 1 33 ? -15.258 -17.156 9.742 1 90.12 33 TRP B O 1
ATOM 2521 N N . MET B 1 34 ? -14.102 -15.414 8.938 1 90.62 34 MET B N 1
ATOM 2522 C CA . MET B 1 34 ? -12.836 -16.141 8.953 1 90.62 34 MET B CA 1
ATOM 2523 C C . MET B 1 34 ? -12.484 -16.578 10.367 1 90.62 34 MET B C 1
ATOM 2525 O O . MET B 1 34 ? -12.125 -17.75 10.586 1 90.62 34 MET B O 1
ATOM 2529 N N . LEU B 1 35 ? -12.664 -15.75 11.328 1 91.94 35 LEU B N 1
ATOM 2530 C CA . LEU B 1 35 ? -12.312 -16.047 12.711 1 91.94 35 LEU B CA 1
ATOM 2531 C C . LEU B 1 35 ? -13.219 -17.141 13.281 1 91.94 35 LEU B C 1
ATOM 2533 O O . LEU B 1 35 ? -12.734 -18.078 13.914 1 91.94 35 LEU B O 1
ATOM 2537 N N . VAL B 1 36 ? -14.461 -17.016 13.039 1 93.88 36 VAL B N 1
ATOM 2538 C CA . VAL B 1 36 ? -15.422 -18 13.547 1 93.88 36 VAL B CA 1
ATOM 2539 C C . VAL B 1 36 ? -15.188 -19.344 12.875 1 93.88 36 VAL B C 1
ATOM 2541 O O . VAL B 1 36 ? -15.219 -20.391 13.531 1 93.88 36 VAL B O 1
ATOM 2544 N N . THR B 1 37 ? -14.93 -19.344 11.609 1 93.06 37 THR B N 1
ATOM 2545 C CA . THR B 1 37 ? -14.727 -20.562 10.852 1 93.06 37 THR B CA 1
ATOM 2546 C C . THR B 1 37 ? -13.445 -21.281 11.289 1 93.06 37 THR B C 1
ATOM 2548 O O . THR B 1 37 ? -13.344 -22.5 11.172 1 93.06 37 THR B O 1
ATOM 2551 N N . SER B 1 38 ? -12.5 -20.484 11.758 1 93.75 38 SER B N 1
ATOM 2552 C CA . SER B 1 38 ? -11.25 -21.078 12.219 1 93.75 38 SER B CA 1
ATOM 2553 C C . SER B 1 38 ? -11.477 -21.984 13.422 1 93.75 38 SER B C 1
ATOM 2555 O O . SER B 1 38 ? -10.609 -22.766 13.789 1 93.75 38 SER B O 1
ATOM 2557 N N . PHE B 1 39 ? -12.695 -21.922 14.008 1 96.19 39 PHE B N 1
ATOM 2558 C CA . PHE B 1 39 ? -13.016 -22.75 15.172 1 96.19 39 PHE B CA 1
ATOM 2559 C C . PHE B 1 39 ? -14.031 -23.812 14.805 1 96.19 39 PHE B C 1
ATOM 2561 O O . PHE B 1 39 ? -14.578 -24.484 15.688 1 96.19 39 PHE B O 1
ATOM 2568 N N . LYS B 1 40 ? -14.266 -23.953 13.594 1 94.94 40 LYS B N 1
ATOM 2569 C CA . LYS B 1 40 ? -15.141 -25.016 13.109 1 94.94 40 LYS B CA 1
ATOM 2570 C C . LYS B 1 40 ? -14.336 -26.234 12.648 1 94.94 40 LYS B C 1
ATOM 2572 O O . LYS B 1 40 ? -13.188 -26.094 12.227 1 94.94 40 LYS B O 1
ATOM 2577 N N . SER B 1 41 ? -14.977 -27.422 12.727 1 92.88 41 SER B N 1
ATOM 2578 C CA . SER B 1 41 ? -14.43 -28.594 12.07 1 92.88 41 SER B CA 1
ATOM 2579 C C . SER B 1 41 ? -14.789 -28.625 10.586 1 92.88 41 SER B C 1
ATOM 2581 O O . SER B 1 41 ? -15.719 -27.938 10.156 1 92.88 41 SER B O 1
ATOM 2583 N N . ASN B 1 42 ? -14 -29.344 9.859 1 91.44 42 ASN B N 1
ATOM 2584 C CA . ASN B 1 42 ? -14.32 -29.453 8.438 1 91.44 42 ASN B CA 1
ATOM 2585 C C . ASN B 1 42 ? -15.719 -30.031 8.227 1 91.44 42 ASN B C 1
ATOM 2587 O O . ASN B 1 42 ? -16.422 -29.641 7.305 1 91.44 42 ASN B O 1
ATOM 2591 N N . ALA B 1 43 ? -16.062 -30.969 9.031 1 90.44 43 ALA B N 1
ATOM 2592 C CA . ALA B 1 43 ? -17.391 -31.562 8.961 1 90.44 43 ALA B CA 1
ATOM 2593 C C . ALA B 1 43 ? -18.484 -30.516 9.188 1 90.44 43 ALA B C 1
ATOM 2595 O O . ALA B 1 43 ? -19.484 -30.484 8.469 1 90.44 43 ALA B O 1
ATOM 2596 N N . ASP B 1 44 ? -18.25 -29.688 10.109 1 92.56 44 ASP B N 1
ATOM 2597 C CA . ASP B 1 44 ? -19.188 -28.609 10.422 1 92.56 44 ASP B CA 1
ATOM 2598 C C . ASP B 1 44 ? -19.281 -27.609 9.266 1 92.56 44 ASP B C 1
ATOM 2600 O O . ASP B 1 44 ? -20.359 -27.141 8.93 1 92.56 44 ASP B O 1
ATOM 2604 N N . ILE B 1 45 ? -18.234 -27.281 8.656 1 88.81 45 ILE B N 1
ATOM 2605 C CA . ILE B 1 45 ? -18.172 -26.312 7.566 1 88.81 45 ILE B CA 1
ATOM 2606 C C . ILE B 1 45 ? -18.969 -26.844 6.367 1 88.81 45 ILE B C 1
ATOM 2608 O O . ILE B 1 45 ? -19.672 -26.094 5.695 1 88.81 45 ILE B O 1
ATOM 2612 N N . HIS B 1 46 ? -18.859 -28.094 6.176 1 86.62 46 HIS B N 1
ATOM 2613 C CA . HIS B 1 46 ? -19.516 -28.719 5.023 1 86.62 46 HIS B CA 1
ATOM 2614 C C . HIS B 1 46 ? -21 -28.922 5.289 1 86.62 46 HIS B C 1
ATOM 2616 O O . HIS B 1 46 ? -21.828 -28.734 4.395 1 86.62 46 HIS B O 1
ATOM 2622 N N . LYS B 1 47 ? -21.312 -29.297 6.457 1 86.94 47 LYS B N 1
ATOM 2623 C CA . LYS B 1 47 ? -22.688 -29.656 6.789 1 86.94 47 LYS B CA 1
ATOM 2624 C C . LYS B 1 47 ? -23.516 -28.406 7.074 1 86.94 47 LYS B C 1
ATOM 2626 O O . LYS B 1 47 ? -24.703 -28.359 6.727 1 86.94 47 LYS B O 1
ATOM 2631 N N . ASN B 1 48 ? -22.906 -27.516 7.742 1 80.75 48 ASN B N 1
ATOM 2632 C CA . ASN B 1 48 ? -23.609 -26.312 8.18 1 80.75 48 ASN B CA 1
ATOM 2633 C C . ASN B 1 48 ? -23.109 -25.062 7.461 1 80.75 48 ASN B C 1
ATOM 2635 O O . ASN B 1 48 ? -22.781 -24.078 8.102 1 80.75 48 ASN B O 1
ATOM 2639 N N . LYS B 1 49 ? -23.203 -25.016 6.242 1 76.19 49 LYS B N 1
ATOM 2640 C CA . LYS B 1 49 ? -22.625 -23.969 5.402 1 76.19 49 LYS B CA 1
ATOM 2641 C C . LYS B 1 49 ? -23.297 -22.625 5.656 1 76.19 49 LYS B C 1
ATOM 2643 O O . LYS B 1 49 ? -22.656 -21.562 5.535 1 76.19 49 LYS B O 1
ATOM 2648 N N . GLU B 1 50 ? -24.5 -22.688 6.145 1 78.31 50 GLU B N 1
ATOM 2649 C CA . GLU B 1 50 ? -25.266 -21.453 6.258 1 78.31 50 GLU B CA 1
ATOM 2650 C C . GLU B 1 50 ? -25.172 -20.859 7.664 1 78.31 50 GLU B C 1
ATOM 2652 O O . GLU B 1 50 ? -25.516 -19.703 7.883 1 78.31 50 GLU B O 1
ATOM 2657 N N . LYS B 1 51 ? -24.672 -21.609 8.562 1 86.25 51 LYS B N 1
ATOM 2658 C CA . LYS B 1 51 ? -24.594 -21.141 9.938 1 86.25 51 LYS B CA 1
ATOM 2659 C C . LYS B 1 51 ? -23.312 -20.375 10.188 1 86.25 51 LYS B C 1
ATOM 2661 O O . LYS B 1 51 ? -22.219 -20.812 9.805 1 86.25 51 LYS B O 1
ATOM 2666 N N . PHE B 1 52 ? -23.484 -19.344 10.82 1 90.38 52 PHE B N 1
ATOM 2667 C CA . PHE B 1 52 ? -22.344 -18.484 11.102 1 90.38 52 PHE B CA 1
ATOM 2668 C C . PHE B 1 52 ? -21.516 -19.031 12.25 1 90.38 52 PHE B C 1
ATOM 2670 O O . PHE B 1 52 ? -20.297 -19.078 12.172 1 90.38 52 PHE B O 1
ATOM 2677 N N . PHE B 1 53 ? -22.172 -19.531 13.242 1 93.06 53 PHE B N 1
ATOM 2678 C CA . PHE B 1 53 ? -21.469 -20.047 14.414 1 93.06 53 PHE B CA 1
ATOM 2679 C C . PHE B 1 53 ? -21.25 -21.547 14.312 1 93.06 53 PHE B C 1
ATOM 2681 O O . PHE B 1 53 ? -22.047 -22.25 13.672 1 93.06 53 PHE B O 1
ATOM 2688 N N . PRO B 1 54 ? -20.188 -22 14.914 1 93 54 PRO B N 1
ATOM 2689 C CA . PRO B 1 54 ? -19.922 -23.438 14.875 1 93 54 PRO B CA 1
ATOM 2690 C C . PRO B 1 54 ? -20.922 -24.25 15.695 1 93 54 PRO B C 1
ATOM 2692 O O . PRO B 1 54 ? -21.438 -23.766 16.703 1 93 54 PRO B O 1
ATOM 2695 N N . ALA B 1 55 ? -21.203 -25.406 15.211 1 91.94 55 ALA B N 1
ATOM 2696 C CA . ALA B 1 55 ? -21.984 -26.344 16.016 1 91.94 55 ALA B CA 1
ATOM 2697 C C . ALA B 1 55 ? -21.219 -26.766 17.266 1 91.94 55 ALA B C 1
ATOM 2699 O O . ALA B 1 55 ? -21.797 -26.891 18.344 1 91.94 55 ALA B O 1
ATOM 2700 N N . GLU B 1 56 ? -19.953 -27.016 17.062 1 92.19 56 GLU B N 1
ATOM 2701 C CA . GLU B 1 56 ? -19.016 -27.312 18.141 1 92.19 56 GLU B CA 1
ATOM 2702 C C . GLU B 1 56 ? -17.703 -26.562 17.969 1 92.19 56 GLU B C 1
ATOM 2704 O O . GLU B 1 56 ? -17.062 -26.656 16.922 1 92.19 56 GLU B O 1
ATOM 2709 N N . TRP B 1 57 ? -17.406 -25.875 19.016 1 95.38 57 TRP B N 1
ATOM 2710 C CA . TRP B 1 57 ? -16.156 -25.141 18.984 1 95.38 57 TRP B CA 1
ATOM 2711 C C . TRP B 1 57 ? -14.969 -26.094 19.078 1 95.38 57 TRP B C 1
ATOM 2713 O O . TRP B 1 57 ? -14.945 -26.984 19.938 1 95.38 57 TRP B O 1
ATOM 2723 N N . THR B 1 58 ? -14.039 -25.953 18.141 1 95.31 58 THR B N 1
ATOM 2724 C CA . THR B 1 58 ? -12.859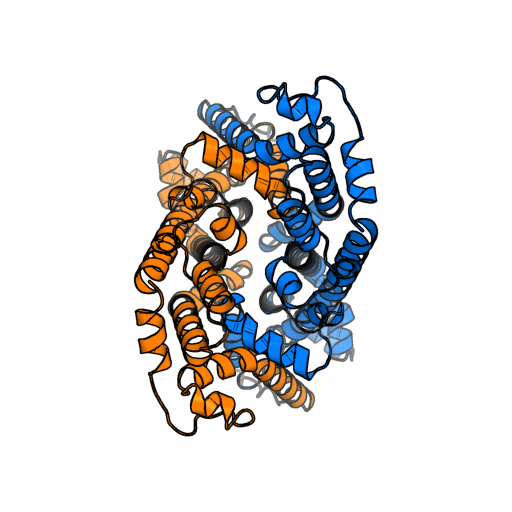 -26.812 18.156 1 95.31 58 THR B CA 1
ATOM 2725 C C . THR B 1 58 ? -11.617 -26.031 17.719 1 95.31 58 THR B C 1
ATOM 2727 O O . THR B 1 58 ? -11.734 -24.953 17.141 1 95.31 58 THR B O 1
ATOM 2730 N N . VAL B 1 59 ? -10.477 -26.562 18.109 1 94.88 59 VAL B N 1
ATOM 2731 C CA . VAL B 1 59 ? -9.211 -25.984 17.672 1 94.88 59 VAL B CA 1
ATOM 2732 C C . VAL B 1 59 ? -8.508 -26.953 16.719 1 94.88 59 VAL B C 1
ATOM 2734 O O . VAL B 1 59 ? -7.285 -26.891 16.547 1 94.88 59 VAL B O 1
ATOM 2737 N N . GLU B 1 60 ? -9.258 -27.812 16.172 1 93.38 60 GLU B N 1
ATOM 2738 C CA . GLU B 1 60 ? -8.727 -28.812 15.258 1 93.38 60 GLU B CA 1
ATOM 2739 C C . GLU B 1 60 ? -8.031 -28.172 14.062 1 93.38 60 GLU B C 1
ATOM 2741 O O . GLU B 1 60 ? -7.012 -28.672 13.586 1 93.38 60 GLU B O 1
ATOM 2746 N N . GLY B 1 61 ? -8.586 -27.141 13.578 1 93.06 61 GLY B N 1
ATOM 2747 C CA . GLY B 1 61 ? -7.973 -26.438 12.469 1 93.06 61 GLY B CA 1
ATOM 2748 C C . GLY B 1 61 ? -6.578 -25.922 12.789 1 93.06 61 GLY B C 1
ATOM 2749 O O . GLY B 1 61 ? -5.688 -25.984 11.938 1 93.06 61 GLY B O 1
ATOM 2750 N N . TYR B 1 62 ? -6.422 -25.516 13.984 1 94.19 62 TYR B N 1
ATOM 2751 C CA . TYR B 1 62 ? -5.129 -25 14.422 1 94.19 62 TYR B CA 1
ATOM 2752 C C . TYR B 1 62 ? -4.102 -26.125 14.516 1 94.19 62 TYR B C 1
ATOM 2754 O O . TYR B 1 62 ? -2.965 -25.969 14.055 1 94.19 62 TYR B O 1
ATOM 2762 N N . ARG B 1 63 ? -4.465 -27.172 15.023 1 93.88 63 ARG B N 1
ATOM 2763 C CA . ARG B 1 63 ? -3.58 -28.328 15.109 1 93.88 63 ARG B CA 1
ATOM 2764 C C . ARG B 1 63 ? -3.193 -28.828 13.719 1 93.88 63 ARG B C 1
ATOM 2766 O O . ARG B 1 63 ? -2.02 -29.094 13.453 1 93.88 63 ARG B O 1
ATOM 2773 N N . SER B 1 64 ? -4.191 -28.938 12.945 1 91.94 64 SER B N 1
ATOM 2774 C CA . SER B 1 64 ? -3.967 -29.422 11.586 1 91.94 64 SER B CA 1
ATOM 2775 C C . SER B 1 64 ? -3.057 -28.469 10.812 1 91.94 64 SER B C 1
ATOM 2777 O O . SER B 1 64 ? -2.189 -28.922 10.055 1 91.94 64 SER B O 1
ATOM 2779 N N . ALA B 1 65 ? -3.277 -27.234 10.945 1 91.31 65 ALA B N 1
ATOM 2780 C CA . ALA B 1 65 ? -2.461 -26.234 10.258 1 91.31 65 ALA B CA 1
ATOM 2781 C C . ALA B 1 65 ? -0.988 -26.375 10.633 1 91.31 65 ALA B C 1
ATOM 2783 O O . ALA B 1 65 ? -0.116 -26.375 9.758 1 91.31 65 ALA B O 1
ATOM 2784 N N . PHE B 1 66 ? -0.678 -26.578 11.922 1 92.06 66 PHE B N 1
ATOM 2785 C CA . PHE B 1 66 ? 0.699 -26.703 12.391 1 92.06 66 PHE B CA 1
ATOM 2786 C C . PHE B 1 66 ? 1.31 -28.031 11.938 1 92.06 66 PHE B C 1
ATOM 2788 O O . PHE B 1 66 ? 2.518 -28.109 11.711 1 92.06 66 PHE B O 1
ATOM 2795 N N . GLU B 1 67 ? 0.489 -28.984 11.789 1 91.44 67 GLU B N 1
ATOM 2796 C CA . GLU B 1 67 ? 0.962 -30.297 11.367 1 91.44 67 GLU B CA 1
ATOM 2797 C C . GLU B 1 67 ? 1.268 -30.312 9.867 1 91.44 67 GLU B C 1
ATOM 2799 O O . GLU B 1 67 ? 2.207 -30.969 9.43 1 91.44 67 GLU B O 1
ATOM 2804 N N . LYS B 1 68 ? 0.586 -29.562 9.148 1 90.69 68 LYS B N 1
ATOM 2805 C CA . LYS B 1 68 ? 0.634 -29.672 7.695 1 90.69 68 LYS B CA 1
ATOM 2806 C C . LYS B 1 68 ? 1.576 -28.625 7.094 1 90.69 68 LYS B C 1
ATOM 2808 O O . LYS B 1 68 ? 1.958 -28.734 5.926 1 90.69 68 LYS B O 1
ATOM 2813 N N . ALA B 1 69 ? 1.932 -27.672 7.852 1 91.69 69 ALA B N 1
ATOM 2814 C CA . ALA B 1 69 ? 2.781 -26.609 7.32 1 91.69 69 ALA B CA 1
ATOM 2815 C C . ALA B 1 69 ? 3.711 -26.062 8.398 1 91.69 69 ALA B C 1
ATOM 2817 O O . ALA B 1 69 ? 3.396 -26.125 9.594 1 91.69 69 ALA B O 1
ATOM 2818 N N . PRO B 1 70 ? 4.852 -25.594 8.023 1 94.69 70 PRO B N 1
ATOM 2819 C CA . PRO B 1 70 ? 5.754 -24.984 9 1 94.69 70 PRO B CA 1
ATOM 2820 C C . PRO B 1 70 ? 5.355 -23.562 9.359 1 94.69 70 PRO B C 1
ATOM 2822 O O . PRO B 1 70 ? 6.121 -22.625 9.125 1 94.69 70 PRO B O 1
ATOM 2825 N N . ILE B 1 71 ? 4.27 -23.391 9.969 1 92.69 71 ILE B N 1
ATOM 2826 C CA . ILE B 1 71 ? 3.672 -22.109 10.289 1 92.69 71 ILE B CA 1
ATOM 2827 C C . ILE B 1 71 ? 4.598 -21.328 11.227 1 92.69 71 ILE B C 1
ATOM 2829 O O . ILE B 1 71 ? 4.734 -20.109 11.094 1 92.69 71 ILE B O 1
ATOM 2833 N N . GLY B 1 72 ? 5.172 -22.016 12.133 1 92.81 72 GLY B N 1
ATOM 2834 C CA . GLY B 1 72 ? 6.117 -21.375 13.031 1 92.81 72 GLY B CA 1
ATOM 2835 C C . GLY B 1 72 ? 7.27 -20.703 12.297 1 92.81 72 GLY B C 1
ATOM 2836 O O . GLY B 1 72 ? 7.645 -19.578 12.617 1 92.81 72 GLY B O 1
ATOM 2837 N N . ASP B 1 73 ? 7.859 -21.422 11.367 1 95.56 73 ASP B N 1
ATOM 2838 C CA . ASP B 1 73 ? 8.938 -20.859 10.555 1 95.56 73 ASP B CA 1
ATOM 2839 C C . ASP B 1 73 ? 8.461 -19.641 9.766 1 95.56 73 ASP B C 1
ATOM 2841 O O . ASP B 1 73 ? 9.148 -18.625 9.703 1 95.56 73 ASP B O 1
ATOM 2845 N N . TRP B 1 74 ? 7.27 -19.766 9.195 1 95.31 74 TRP B N 1
ATOM 2846 C CA . TRP B 1 74 ? 6.703 -18.656 8.438 1 95.31 74 TRP B CA 1
ATOM 2847 C C . TRP B 1 74 ? 6.535 -17.422 9.305 1 95.31 74 TRP B C 1
ATOM 2849 O O . TRP B 1 74 ? 6.82 -16.297 8.875 1 95.31 74 TRP B O 1
ATOM 2859 N N . LEU B 1 75 ? 6.074 -17.672 10.5 1 93.31 75 LEU B N 1
ATOM 2860 C CA . LEU B 1 75 ? 5.875 -16.578 11.438 1 93.31 75 LEU B CA 1
ATOM 2861 C C . LEU B 1 75 ? 7.199 -15.898 11.781 1 93.31 75 LEU B C 1
ATOM 2863 O O . LEU B 1 75 ? 7.305 -14.672 11.734 1 93.31 75 LEU B O 1
ATOM 2867 N N . VAL B 1 76 ? 8.172 -16.641 12.109 1 95.5 76 VAL B N 1
ATOM 2868 C CA . VAL B 1 76 ? 9.477 -16.109 12.469 1 95.5 76 VAL B CA 1
ATOM 2869 C C . VAL B 1 76 ? 10.07 -15.359 11.281 1 95.5 76 VAL B C 1
ATOM 2871 O O . VAL B 1 76 ? 10.602 -14.25 11.438 1 95.5 76 VAL B O 1
ATOM 2874 N N . ASN B 1 77 ? 10.023 -15.953 10.109 1 97.38 77 ASN B N 1
ATOM 2875 C CA . ASN B 1 77 ? 10.516 -15.289 8.914 1 97.38 77 ASN B CA 1
ATOM 2876 C C . ASN B 1 77 ? 9.852 -13.93 8.703 1 97.38 77 ASN B C 1
ATOM 2878 O O . ASN B 1 77 ? 10.531 -12.93 8.484 1 97.38 77 ASN B O 1
ATOM 2882 N N . SER B 1 78 ? 8.531 -13.914 8.797 1 96.25 78 SER B N 1
ATOM 2883 C CA . SER B 1 78 ? 7.777 -12.68 8.594 1 96.25 78 SER B CA 1
ATOM 2884 C C . SER B 1 78 ? 8.164 -11.617 9.625 1 96.25 78 SER B C 1
ATOM 2886 O O . SER B 1 78 ? 8.352 -10.453 9.273 1 96.25 78 SER B O 1
ATOM 2888 N N . ILE B 1 79 ? 8.281 -12.023 10.875 1 94.5 79 ILE B N 1
ATOM 2889 C CA . ILE B 1 79 ? 8.586 -11.094 11.953 1 94.5 79 ILE B CA 1
ATOM 2890 C C . ILE B 1 79 ? 9.992 -10.516 11.75 1 94.5 79 ILE B C 1
ATOM 2892 O O . ILE B 1 79 ? 10.18 -9.297 11.82 1 94.5 79 ILE B O 1
ATOM 2896 N N . VAL B 1 80 ? 10.938 -11.344 11.484 1 97.25 80 VAL B N 1
ATOM 2897 C CA . VAL B 1 80 ? 12.328 -10.914 11.352 1 97.25 80 VAL B CA 1
ATOM 2898 C C . VAL B 1 80 ? 12.469 -9.992 10.141 1 97.25 80 VAL B C 1
ATOM 2900 O O . VAL B 1 80 ? 13.039 -8.898 10.25 1 97.25 80 VAL B O 1
ATOM 2903 N N . ILE B 1 81 ? 11.945 -10.383 9.023 1 97.88 81 ILE B N 1
ATOM 2904 C CA . ILE B 1 81 ? 12.047 -9.602 7.801 1 97.88 81 ILE B CA 1
ATOM 2905 C C . ILE B 1 81 ? 11.375 -8.242 8 1 97.88 81 ILE B C 1
ATOM 2907 O O . ILE B 1 81 ? 11.961 -7.199 7.695 1 97.88 81 ILE B O 1
ATOM 2911 N N . THR B 1 82 ? 10.148 -8.25 8.531 1 96.38 82 THR B N 1
ATOM 2912 C CA . THR B 1 82 ? 9.391 -7.016 8.727 1 96.38 82 THR B CA 1
ATOM 2913 C C . THR B 1 82 ? 10.102 -6.102 9.719 1 96.38 82 THR B C 1
ATOM 2915 O O . THR B 1 82 ? 10.211 -4.895 9.492 1 96.38 82 THR B O 1
ATOM 2918 N N . ALA B 1 83 ? 10.562 -6.68 10.812 1 95.94 83 ALA B N 1
ATOM 2919 C CA . ALA B 1 83 ? 11.227 -5.891 11.852 1 95.94 83 ALA B CA 1
ATOM 2920 C C . ALA B 1 83 ? 12.508 -5.254 11.328 1 95.94 83 ALA B C 1
ATOM 2922 O O . ALA B 1 83 ? 12.75 -4.062 11.531 1 95.94 83 ALA B O 1
ATOM 2923 N N . VAL B 1 84 ? 13.305 -6.012 10.68 1 98.12 84 VAL B N 1
ATOM 2924 C CA . VAL B 1 84 ? 14.586 -5.527 10.18 1 98.12 84 VAL B CA 1
ATOM 2925 C C . VAL B 1 84 ? 14.359 -4.434 9.133 1 98.12 84 VAL B C 1
ATOM 2927 O O . VAL B 1 84 ? 14.984 -3.373 9.188 1 98.12 84 VAL B O 1
ATOM 2930 N N . ILE B 1 85 ? 13.43 -4.648 8.227 1 97.88 85 ILE B N 1
ATOM 2931 C CA . ILE B 1 85 ? 13.148 -3.672 7.18 1 97.88 85 ILE B CA 1
ATOM 2932 C C . ILE B 1 85 ? 12.578 -2.4 7.801 1 97.88 85 ILE B C 1
ATOM 2934 O O . ILE B 1 85 ? 12.977 -1.29 7.438 1 97.88 85 ILE B O 1
ATOM 2938 N N . THR B 1 86 ? 11.672 -2.59 8.727 1 96.75 86 THR B N 1
ATOM 2939 C CA . THR B 1 86 ? 11.047 -1.432 9.352 1 96.75 86 THR B CA 1
ATOM 2940 C C . THR B 1 86 ? 12.086 -0.571 10.062 1 96.75 86 THR B C 1
ATOM 2942 O O . THR B 1 86 ? 12.102 0.651 9.898 1 96.75 86 THR B O 1
ATOM 2945 N N . PHE B 1 87 ? 12.922 -1.163 10.797 1 97.75 87 PHE B N 1
ATOM 2946 C CA . PHE B 1 87 ? 13.977 -0.442 11.5 1 97.75 87 PHE B CA 1
ATOM 2947 C C . PHE B 1 87 ? 14.883 0.281 10.508 1 97.75 87 PHE B C 1
ATOM 2949 O O . PHE B 1 87 ? 15.203 1.458 10.695 1 97.75 87 PHE B O 1
ATOM 2956 N N . ALA B 1 88 ? 15.297 -0.417 9.539 1 97.56 88 ALA B N 1
ATOM 2957 C CA . ALA B 1 88 ? 16.188 0.164 8.539 1 97.56 88 ALA B CA 1
ATOM 2958 C C . ALA B 1 88 ? 15.523 1.336 7.82 1 97.56 88 ALA B C 1
ATOM 2960 O O . ALA B 1 88 ? 16.156 2.369 7.586 1 97.56 88 ALA B O 1
ATOM 2961 N N . VAL B 1 89 ? 14.289 1.16 7.48 1 97.56 89 VAL B N 1
ATOM 2962 C CA . VAL B 1 89 ? 13.555 2.184 6.742 1 97.56 89 VAL B CA 1
ATOM 2963 C C . VAL B 1 89 ? 13.383 3.426 7.617 1 97.56 89 VAL B C 1
ATOM 2965 O O . VAL B 1 89 ? 13.492 4.555 7.133 1 97.56 89 VAL B O 1
ATOM 2968 N N . ILE B 1 90 ? 13.062 3.225 8.867 1 97.19 90 ILE B N 1
ATOM 2969 C CA . ILE B 1 90 ? 12.953 4.367 9.766 1 97.19 90 ILE B CA 1
ATOM 2970 C C . ILE B 1 90 ? 14.273 5.137 9.789 1 97.19 90 ILE B C 1
ATOM 2972 O O . ILE B 1 90 ? 14.289 6.363 9.641 1 97.19 90 ILE B O 1
ATOM 2976 N N . LEU B 1 91 ? 15.352 4.465 9.898 1 96.94 91 LEU B N 1
ATOM 2977 C CA . LEU B 1 91 ? 16.672 5.082 9.977 1 96.94 91 LEU B CA 1
ATOM 2978 C C . LEU B 1 91 ? 17.016 5.777 8.664 1 96.94 91 LEU B C 1
ATOM 2980 O O . LEU B 1 91 ? 17.375 6.961 8.656 1 96.94 91 LEU B O 1
ATOM 2984 N N . THR B 1 92 ? 16.891 5.094 7.59 1 95.12 92 THR B N 1
ATOM 2985 C CA . THR B 1 92 ? 17.297 5.637 6.301 1 95.12 92 THR B CA 1
ATOM 2986 C C . THR B 1 92 ? 16.391 6.781 5.879 1 95.12 92 THR B C 1
ATOM 2988 O O . THR B 1 92 ? 16.844 7.805 5.375 1 95.12 92 THR B O 1
ATOM 2991 N N . SER B 1 93 ? 15.117 6.598 6.102 1 96.44 93 SER B N 1
ATOM 2992 C CA . SER B 1 93 ? 14.164 7.605 5.637 1 96.44 93 SER B CA 1
ATOM 2993 C C . SER B 1 93 ? 14.281 8.891 6.449 1 96.44 93 SER B C 1
ATOM 2995 O O . SER B 1 93 ? 14.188 9.992 5.902 1 96.44 93 SER B O 1
ATOM 2997 N N . THR B 1 94 ? 14.43 8.766 7.754 1 97.06 94 THR B N 1
ATOM 2998 C CA . THR B 1 94 ? 14.555 9.969 8.57 1 97.06 94 THR B CA 1
ATOM 2999 C C . THR B 1 94 ? 15.875 10.68 8.289 1 97.06 94 THR B C 1
ATOM 3001 O O . THR B 1 94 ? 15.938 11.914 8.305 1 97.06 94 THR B O 1
ATOM 3004 N N . LEU B 1 95 ? 16.938 9.953 8.031 1 94.44 95 LEU B N 1
ATOM 3005 C CA . LEU B 1 95 ? 18.219 10.562 7.688 1 94.44 95 LEU B CA 1
ATOM 3006 C C . LEU B 1 95 ? 18.125 11.289 6.348 1 94.44 95 LEU B C 1
ATOM 3008 O O . LEU B 1 95 ? 18.516 12.445 6.234 1 94.44 95 LEU B O 1
ATOM 3012 N N . ILE B 1 96 ? 17.609 10.57 5.359 1 93.38 96 ILE B N 1
ATOM 3013 C CA . ILE B 1 96 ? 17.5 11.164 4.031 1 93.38 96 ILE B CA 1
ATOM 3014 C C . ILE B 1 96 ? 16.5 12.312 4.055 1 93.38 96 ILE B C 1
ATOM 3016 O O . ILE B 1 96 ? 16.719 13.352 3.426 1 93.38 96 ILE B O 1
ATOM 3020 N N . GLY B 1 97 ? 15.391 12.078 4.777 1 94.12 97 GLY B N 1
ATOM 3021 C CA . GLY B 1 97 ? 14.438 13.164 4.961 1 94.12 97 GLY B CA 1
ATOM 3022 C C . GLY B 1 97 ? 15.039 14.391 5.613 1 94.12 97 GLY B C 1
ATOM 3023 O O . GLY B 1 97 ? 14.727 15.523 5.234 1 94.12 97 GLY B O 1
ATOM 3024 N N . TYR B 1 98 ? 15.922 14.203 6.559 1 94.81 98 TYR B N 1
ATOM 3025 C CA . TYR B 1 98 ? 16.656 15.266 7.234 1 94.81 98 TYR B CA 1
ATOM 3026 C C . TYR B 1 98 ? 17.484 16.062 6.246 1 94.81 98 TYR B C 1
ATOM 3028 O O . TYR B 1 98 ? 17.453 17.297 6.258 1 94.81 98 TYR B O 1
ATOM 3036 N N . VAL B 1 99 ? 18.094 15.383 5.422 1 91.81 99 VAL B N 1
ATOM 3037 C CA . VAL B 1 99 ? 18.938 16.031 4.422 1 91.81 99 VAL B CA 1
ATOM 3038 C C . VAL B 1 99 ? 18.062 16.844 3.467 1 91.81 99 VAL B C 1
ATOM 3040 O O . VAL B 1 99 ? 18.344 18.031 3.217 1 91.81 99 VAL B O 1
ATOM 3043 N N . PHE B 1 100 ? 17.016 16.344 3.039 1 91.88 100 PHE B N 1
ATOM 3044 C CA . PHE B 1 100 ? 16.172 17.031 2.074 1 91.88 100 PHE B CA 1
ATOM 3045 C C . PHE B 1 100 ? 15.438 18.203 2.729 1 91.88 100 PHE B C 1
ATOM 3047 O O . PHE B 1 100 ? 15.133 19.203 2.07 1 91.88 100 PHE B O 1
ATOM 3054 N N . ALA B 1 101 ? 15.203 18.109 3.977 1 93.12 101 ALA B N 1
ATOM 3055 C CA . ALA B 1 101 ? 14.406 19.125 4.668 1 93.12 101 ALA B CA 1
ATOM 3056 C C . ALA B 1 101 ? 15.281 20.281 5.113 1 93.12 101 ALA B C 1
ATOM 3058 O O . ALA B 1 101 ? 14.867 21.438 5.051 1 93.12 101 ALA B O 1
ATOM 3059 N N . LYS B 1 102 ? 16.484 20.016 5.531 1 92.69 102 LYS B N 1
ATOM 3060 C CA . LYS B 1 102 ? 17.219 21.031 6.27 1 92.69 102 LYS B CA 1
ATOM 3061 C C . LYS B 1 102 ? 18.453 21.5 5.488 1 92.69 102 LYS B C 1
ATOM 3063 O O . LYS B 1 102 ? 19.047 22.531 5.824 1 92.69 102 LYS B O 1
ATOM 3068 N N . TYR B 1 103 ? 18.797 20.812 4.527 1 88.94 103 TYR B N 1
ATOM 3069 C CA . TYR B 1 103 ? 19.984 21.203 3.785 1 88.94 103 TYR B CA 1
ATOM 3070 C C . TYR B 1 103 ? 19.609 21.703 2.389 1 88.94 103 TYR B C 1
ATOM 3072 O O . TYR B 1 103 ? 18.578 21.312 1.839 1 88.94 103 TYR B O 1
ATOM 3080 N N . GLU B 1 104 ? 20.469 22.562 1.904 1 87.75 104 GLU B N 1
ATOM 3081 C CA . GLU B 1 104 ? 20.359 23.062 0.54 1 87.75 104 GLU B CA 1
ATOM 3082 C C . GLU B 1 104 ? 21.562 22.672 -0.305 1 87.75 104 GLU B C 1
ATOM 3084 O O . GLU B 1 104 ? 22.703 22.828 0.13 1 87.75 104 GLU B O 1
ATOM 3089 N N . PHE B 1 105 ? 21.328 21.984 -1.361 1 84.62 105 PHE B N 1
ATOM 3090 C CA . PHE B 1 105 ? 22.406 21.562 -2.246 1 84.62 105 PHE B CA 1
ATOM 3091 C C . PHE B 1 105 ? 21.938 21.547 -3.697 1 84.62 105 PHE B C 1
ATOM 3093 O O . PHE B 1 105 ? 20.734 21.656 -3.973 1 84.62 105 PHE B O 1
ATOM 3100 N N . LYS B 1 106 ? 22.875 21.453 -4.598 1 85.38 106 LYS B N 1
ATOM 3101 C CA . LYS B 1 106 ? 22.562 21.453 -6.023 1 85.38 106 LYS B CA 1
ATOM 3102 C C . LYS B 1 106 ? 21.75 20.234 -6.414 1 85.38 106 LYS B C 1
ATOM 3104 O O . LYS B 1 106 ? 22.016 19.125 -5.949 1 85.38 106 LYS B O 1
ATOM 3109 N N . PHE B 1 107 ? 20.703 20.297 -7.242 1 87.62 107 PHE B N 1
ATOM 3110 C CA . PHE B 1 107 ? 19.844 19.266 -7.809 1 87.62 107 PHE B CA 1
ATOM 3111 C C . PHE B 1 107 ? 18.953 18.656 -6.738 1 87.62 107 PHE B C 1
ATOM 3113 O O . PHE B 1 107 ? 18.453 17.547 -6.891 1 87.62 107 PHE B O 1
ATOM 3120 N N . LYS B 1 108 ? 18.859 19.344 -5.645 1 88.75 108 LYS B N 1
ATOM 3121 C CA . LYS B 1 108 ? 18.016 18.859 -4.551 1 88.75 108 LYS B CA 1
ATOM 3122 C C . LYS B 1 108 ? 16.594 18.562 -5.031 1 88.75 108 LYS B C 1
ATOM 3124 O O . LYS B 1 108 ? 16.078 17.484 -4.805 1 88.75 108 LYS B O 1
ATOM 3129 N N . ARG B 1 109 ? 16.062 19.516 -5.73 1 87.12 109 ARG B N 1
ATOM 3130 C CA . ARG B 1 109 ? 14.695 19.391 -6.199 1 87.12 109 ARG B CA 1
ATOM 3131 C C . ARG B 1 109 ? 14.562 18.25 -7.199 1 87.12 109 ARG B C 1
ATOM 3133 O O . ARG B 1 109 ? 13.641 17.438 -7.109 1 87.12 109 ARG B O 1
ATOM 3140 N N . SER B 1 110 ? 15.438 18.172 -8.086 1 86.94 110 SER B N 1
ATOM 3141 C CA . SER B 1 110 ? 15.414 17.125 -9.109 1 86.94 110 SER B CA 1
ATOM 3142 C C . SER B 1 110 ? 15.57 15.742 -8.484 1 86.94 110 SER B C 1
ATOM 3144 O O . SER B 1 110 ? 14.891 14.789 -8.891 1 86.94 110 SER B O 1
ATOM 3146 N N . LEU B 1 111 ? 16.469 15.648 -7.547 1 87.69 111 LEU B N 1
ATOM 3147 C CA . LEU B 1 111 ? 16.703 14.367 -6.887 1 87.69 111 LEU B CA 1
ATOM 3148 C C . LEU B 1 111 ? 15.469 13.945 -6.082 1 87.69 111 LEU B C 1
ATOM 3150 O O . LEU B 1 111 ? 15.117 12.766 -6.055 1 87.69 111 LEU B O 1
ATOM 3154 N N . PHE B 1 112 ? 14.883 14.891 -5.477 1 87.31 112 PHE B N 1
ATOM 3155 C CA . PHE B 1 112 ? 13.68 14.602 -4.707 1 87.31 112 PHE B CA 1
ATOM 3156 C C . PHE B 1 112 ? 12.547 14.141 -5.617 1 87.31 112 PHE B C 1
ATOM 3158 O O . PHE B 1 112 ? 11.844 13.18 -5.309 1 87.31 112 PHE B O 1
ATOM 3165 N N . LEU B 1 113 ? 12.398 14.75 -6.754 1 83.25 113 LEU B N 1
ATOM 3166 C CA . LEU B 1 113 ? 11.367 14.391 -7.719 1 83.25 113 LEU B CA 1
ATOM 3167 C C . LEU B 1 113 ? 11.625 13 -8.297 1 83.25 113 LEU B C 1
ATOM 3169 O O . LEU B 1 113 ? 10.688 12.234 -8.539 1 83.25 113 LEU B O 1
ATOM 3173 N N . LEU B 1 114 ? 12.836 12.75 -8.523 1 84.56 114 LEU B N 1
ATOM 3174 C CA . LEU B 1 114 ? 13.195 11.43 -9.031 1 84.56 114 LEU B CA 1
ATOM 3175 C C . LEU B 1 114 ? 12.836 10.336 -8.023 1 84.56 114 LEU B C 1
ATOM 3177 O O . LEU B 1 114 ? 12.344 9.273 -8.406 1 84.56 114 LEU B O 1
ATOM 3181 N N . MET B 1 115 ? 13.141 10.641 -6.82 1 84.56 115 MET B N 1
ATOM 3182 C CA . MET B 1 115 ? 12.789 9.688 -5.766 1 84.56 115 MET B CA 1
ATOM 3183 C C . MET B 1 115 ? 11.281 9.477 -5.703 1 84.56 115 MET B C 1
ATOM 3185 O O . MET B 1 115 ? 10.82 8.336 -5.598 1 84.56 115 MET B O 1
ATOM 3189 N N . LEU B 1 116 ? 10.492 10.5 -5.816 1 82.38 116 LEU B N 1
ATOM 3190 C CA . LEU B 1 116 ? 9.039 10.398 -5.797 1 82.38 116 LEU B CA 1
ATOM 3191 C C . LEU B 1 116 ? 8.531 9.602 -6.992 1 82.38 116 LEU B C 1
ATOM 3193 O O . LEU B 1 116 ? 7.574 8.836 -6.875 1 82.38 116 LEU B O 1
ATOM 3197 N N . ALA B 1 117 ? 9.188 9.766 -8.078 1 81.44 117 ALA B N 1
ATOM 3198 C CA . ALA B 1 117 ? 8.797 9.078 -9.305 1 81.44 117 ALA B CA 1
ATOM 3199 C C . ALA B 1 117 ? 8.922 7.566 -9.156 1 81.44 117 ALA B C 1
ATOM 3201 O O . ALA B 1 117 ? 8.141 6.812 -9.742 1 81.44 117 ALA B O 1
ATOM 3202 N N . THR B 1 118 ? 9.867 7.121 -8.391 1 81.81 118 THR B N 1
ATOM 3203 C CA . THR B 1 118 ? 10.062 5.688 -8.211 1 81.81 118 THR B CA 1
ATOM 3204 C C . THR B 1 118 ? 8.844 5.055 -7.547 1 81.81 118 THR B C 1
ATOM 3206 O O . THR B 1 118 ? 8.594 3.857 -7.711 1 81.81 118 THR B O 1
ATOM 3209 N N . MET B 1 119 ? 8.086 5.777 -6.766 1 81.38 119 MET B N 1
ATOM 3210 C CA . MET B 1 119 ? 6.91 5.262 -6.07 1 81.38 119 MET B CA 1
ATOM 3211 C C . MET B 1 119 ? 5.785 4.965 -7.055 1 81.38 119 MET B C 1
ATOM 3213 O O . MET B 1 119 ? 4.855 4.219 -6.734 1 81.38 119 MET B O 1
ATOM 3217 N N . MET B 1 120 ? 5.93 5.547 -8.219 1 79.44 120 MET B N 1
ATOM 3218 C CA . MET B 1 120 ? 4.859 5.414 -9.211 1 79.44 120 MET B CA 1
ATOM 3219 C C . MET B 1 120 ? 5.082 4.184 -10.078 1 79.44 120 MET B C 1
ATOM 3221 O O . MET B 1 120 ? 4.207 3.811 -10.867 1 79.44 120 MET B O 1
ATOM 3225 N N . VAL B 1 121 ? 6.266 3.625 -10 1 83.62 121 VAL B N 1
ATOM 3226 C CA . VAL B 1 121 ? 6.574 2.441 -10.797 1 83.62 121 VAL B CA 1
ATOM 3227 C C . VAL B 1 121 ? 5.938 1.209 -10.156 1 83.62 121 VAL B C 1
ATOM 3229 O O . VAL B 1 121 ? 6.242 0.868 -9.016 1 83.62 121 VAL B O 1
ATOM 3232 N N . PRO B 1 122 ? 5.098 0.482 -10.875 1 86.94 122 PRO B N 1
ATOM 3233 C CA . PRO B 1 122 ? 4.504 -0.745 -10.344 1 86.94 122 PRO B CA 1
ATOM 3234 C C . PRO B 1 122 ? 5.543 -1.822 -10.047 1 86.94 122 PRO B C 1
ATOM 3236 O O . PRO B 1 122 ? 6.484 -2.01 -10.82 1 86.94 122 PRO B O 1
ATOM 3239 N N . PRO B 1 123 ? 5.379 -2.461 -8.953 1 86.06 123 PRO B N 1
ATOM 3240 C CA . PRO B 1 123 ? 6.355 -3.5 -8.609 1 86.06 123 PRO B CA 1
ATOM 3241 C C . PRO B 1 123 ? 6.422 -4.613 -9.648 1 86.06 123 PRO B C 1
ATOM 3243 O O . PRO B 1 123 ? 7.48 -5.227 -9.836 1 86.06 123 PRO B O 1
ATOM 3246 N N . GLN B 1 124 ? 5.367 -4.906 -10.289 1 85.69 124 GLN B N 1
ATOM 3247 C CA . GLN B 1 124 ? 5.324 -5.969 -11.281 1 85.69 124 GLN B CA 1
ATOM 3248 C C . GLN B 1 124 ? 6.23 -5.648 -12.469 1 85.69 124 GLN B C 1
ATOM 3250 O O . GLN B 1 124 ? 6.738 -6.559 -13.133 1 85.69 124 GLN B O 1
ATOM 3255 N N . VAL B 1 125 ? 6.465 -4.387 -12.711 1 85.69 125 VAL B N 1
ATOM 3256 C CA . VAL B 1 125 ? 7.254 -3.934 -13.852 1 85.69 125 VAL B CA 1
ATOM 3257 C C . VAL B 1 125 ? 8.734 -4.238 -13.609 1 85.69 125 VAL B C 1
ATOM 3259 O O . VAL B 1 125 ? 9.469 -4.543 -14.547 1 85.69 125 VAL B O 1
ATOM 3262 N N . THR B 1 126 ? 9.109 -4.188 -12.391 1 87.75 126 THR B N 1
ATOM 3263 C CA . THR B 1 126 ? 10.523 -4.379 -12.078 1 87.75 126 THR B CA 1
ATOM 3264 C C . THR B 1 126 ? 10.766 -5.766 -11.492 1 87.75 126 THR B C 1
ATOM 3266 O O . THR B 1 126 ? 11.852 -6.051 -10.984 1 87.75 126 THR B O 1
ATOM 3269 N N . MET B 1 127 ? 9.797 -6.551 -11.547 1 87.88 127 MET B N 1
ATOM 3270 C CA . MET B 1 127 ? 9.891 -7.848 -10.875 1 87.88 127 MET B CA 1
ATOM 3271 C C . MET B 1 127 ? 11.031 -8.672 -11.461 1 87.88 127 MET B C 1
ATOM 3273 O O . MET B 1 127 ? 11.82 -9.266 -10.719 1 87.88 127 MET B O 1
ATOM 3277 N N . ILE B 1 128 ? 11.148 -8.695 -12.773 1 85.62 128 ILE B N 1
ATOM 3278 C CA . ILE B 1 128 ? 12.148 -9.531 -13.438 1 85.62 128 ILE B CA 1
ATOM 3279 C C . ILE B 1 128 ? 13.539 -8.953 -13.219 1 85.62 128 ILE B C 1
ATOM 3281 O O . ILE B 1 128 ? 14.438 -9.648 -12.742 1 85.62 128 ILE B O 1
ATOM 3285 N N . PRO B 1 129 ? 13.68 -7.684 -13.492 1 87.31 129 PRO B N 1
ATOM 3286 C CA . PRO B 1 129 ? 14.992 -7.102 -13.234 1 87.31 129 PRO B CA 1
ATOM 3287 C C . PRO B 1 129 ? 15.445 -7.281 -11.781 1 87.31 129 PRO B C 1
ATOM 3289 O O . PRO B 1 129 ? 16.625 -7.543 -11.531 1 87.31 129 PRO B O 1
ATOM 3292 N N . ARG B 1 130 ? 14.617 -7.133 -10.906 1 88.75 130 ARG B N 1
ATOM 3293 C CA . ARG B 1 130 ? 14.969 -7.293 -9.5 1 88.75 130 ARG B CA 1
ATOM 3294 C C . ARG B 1 130 ? 15.344 -8.742 -9.188 1 88.75 130 ARG B C 1
ATOM 3296 O O . ARG B 1 130 ? 16.266 -8.992 -8.414 1 88.75 130 ARG B O 1
ATOM 3303 N N . TYR B 1 131 ? 14.609 -9.648 -9.742 1 90.25 131 TYR B N 1
ATOM 3304 C CA . TYR B 1 131 ? 14.922 -11.062 -9.578 1 90.25 131 TYR B CA 1
ATOM 3305 C C . TYR B 1 131 ? 16.328 -11.375 -10.078 1 90.25 131 TYR B C 1
ATOM 3307 O O . TYR B 1 131 ? 17.109 -12.039 -9.398 1 90.25 131 TYR B O 1
ATOM 3315 N N . LEU B 1 132 ? 16.594 -10.859 -11.25 1 87.56 132 LEU B N 1
ATOM 3316 C CA . LEU B 1 132 ? 17.891 -11.109 -11.852 1 87.56 132 LEU B CA 1
ATOM 3317 C C . LEU B 1 132 ? 19.016 -10.484 -11.008 1 87.56 132 LEU B C 1
ATOM 3319 O O . LEU B 1 132 ? 20.078 -11.078 -10.852 1 87.56 132 LEU B O 1
ATOM 3323 N N . MET B 1 133 ? 18.766 -9.328 -10.484 1 88.06 133 MET B N 1
ATOM 3324 C CA . MET B 1 133 ? 19.734 -8.672 -9.617 1 88.06 133 MET B CA 1
ATOM 3325 C C . MET B 1 133 ? 19.984 -9.492 -8.352 1 88.06 133 MET B C 1
ATOM 3327 O O . MET B 1 133 ? 21.125 -9.664 -7.934 1 88.06 133 MET B O 1
ATOM 3331 N N . ILE B 1 134 ? 18.984 -10.031 -7.77 1 93.25 134 ILE B N 1
ATOM 3332 C CA . ILE B 1 134 ? 19.094 -10.82 -6.551 1 93.25 134 ILE B CA 1
ATOM 3333 C C . ILE B 1 134 ? 19.812 -12.133 -6.844 1 93.25 134 ILE B C 1
ATOM 3335 O O . ILE B 1 134 ? 20.625 -12.594 -6.027 1 93.25 134 ILE B O 1
ATOM 3339 N N . GLN B 1 135 ? 19.5 -12.695 -7.996 1 92.75 135 GLN B N 1
ATOM 3340 C CA . GLN B 1 135 ? 20.219 -13.898 -8.414 1 92.75 135 GLN B CA 1
ATOM 3341 C C . GLN B 1 135 ? 21.703 -13.633 -8.562 1 92.75 135 GLN B C 1
ATOM 3343 O O . GLN B 1 135 ? 22.531 -14.422 -8.094 1 92.75 135 GLN B O 1
ATOM 3348 N N . LYS B 1 136 ? 21.984 -12.531 -9.133 1 90.31 136 LYS B N 1
ATOM 3349 C CA . LYS B 1 136 ? 23.391 -12.172 -9.352 1 90.31 136 LYS B CA 1
ATOM 3350 C C . LYS B 1 136 ? 24.109 -11.945 -8.023 1 90.31 136 LYS B C 1
ATOM 3352 O O . LYS B 1 136 ? 25.297 -12.258 -7.898 1 90.31 136 LYS B O 1
ATOM 3357 N N . MET B 1 137 ? 23.438 -11.484 -7.066 1 94 137 MET B N 1
ATOM 3358 C CA . MET B 1 137 ? 24 -11.219 -5.75 1 94 137 MET B CA 1
ATOM 3359 C C . MET B 1 137 ? 24 -12.484 -4.895 1 94 137 MET B C 1
ATOM 3361 O O . MET B 1 137 ? 24.484 -12.469 -3.758 1 94 137 MET B O 1
ATOM 3365 N N . HIS B 1 138 ? 23.422 -13.555 -5.363 1 96.69 138 HIS B N 1
ATOM 3366 C CA . HIS B 1 138 ? 23.344 -14.844 -4.691 1 96.69 138 HIS B CA 1
ATOM 3367 C C . HIS B 1 138 ? 22.531 -14.742 -3.396 1 96.69 138 HIS B C 1
ATOM 3369 O O . HIS B 1 138 ? 22.906 -15.336 -2.383 1 96.69 138 HIS B O 1
ATOM 3375 N N . LEU B 1 139 ? 21.531 -13.938 -3.451 1 97.06 139 LEU B N 1
ATOM 3376 C CA . LEU B 1 139 ? 20.688 -13.766 -2.27 1 97.06 139 LEU B CA 1
ATOM 3377 C C . LEU B 1 139 ? 19.359 -14.5 -2.424 1 97.06 139 LEU B C 1
ATOM 3379 O O . LEU B 1 139 ? 18.562 -14.539 -1.491 1 97.06 139 LEU B O 1
ATOM 3383 N N . PHE B 1 140 ? 19.188 -15.164 -3.504 1 96.31 140 PHE B N 1
ATOM 3384 C CA . PHE B 1 140 ? 17.922 -15.828 -3.789 1 96.31 140 PHE B CA 1
ATOM 3385 C C . PHE B 1 140 ? 17.625 -16.891 -2.74 1 96.31 140 PHE B C 1
ATOM 3387 O O . PHE B 1 140 ? 18.531 -17.594 -2.281 1 96.31 140 PHE B O 1
ATOM 3394 N N . ASN B 1 141 ? 16.359 -16.922 -2.377 1 97.75 141 ASN B N 1
ATOM 3395 C CA . ASN B 1 141 ? 15.836 -17.938 -1.452 1 97.75 141 ASN B CA 1
ATOM 3396 C C . ASN B 1 141 ? 16.422 -17.75 -0.054 1 97.75 141 ASN B C 1
ATOM 3398 O O . ASN B 1 141 ? 16.719 -18.734 0.625 1 97.75 141 ASN B O 1
ATOM 3402 N N . THR B 1 142 ? 16.75 -16.5 0.239 1 97.44 142 THR B N 1
ATOM 3403 C CA . THR B 1 142 ? 17.125 -16.109 1.591 1 97.44 142 THR B CA 1
ATOM 3404 C C . THR B 1 142 ? 16.312 -14.914 2.061 1 97.44 142 THR B C 1
ATOM 3406 O O . THR B 1 142 ? 15.664 -14.242 1.251 1 97.44 142 THR B O 1
ATOM 3409 N N . ARG B 1 143 ? 16.375 -14.68 3.369 1 97 143 ARG B N 1
ATOM 3410 C CA . ARG B 1 143 ? 15.68 -13.523 3.918 1 97 143 ARG B CA 1
ATOM 3411 C C . ARG B 1 143 ? 16.234 -12.227 3.334 1 97 143 ARG B C 1
ATOM 3413 O O . ARG B 1 143 ? 15.5 -11.25 3.176 1 97 143 ARG B O 1
ATOM 3420 N N . TRP B 1 144 ? 17.438 -12.25 2.941 1 97.19 144 TRP B N 1
ATOM 3421 C CA . TRP B 1 144 ? 18.109 -11.047 2.469 1 97.19 144 TRP B CA 1
ATOM 3422 C C . TRP B 1 144 ? 17.578 -10.617 1.104 1 97.19 144 TRP B C 1
ATOM 3424 O O . TRP B 1 144 ? 17.688 -9.453 0.726 1 97.19 144 TRP B O 1
ATOM 3434 N N . ALA B 1 145 ? 17.031 -11.57 0.367 1 97.12 145 ALA B N 1
ATOM 3435 C CA . ALA B 1 145 ? 16.422 -11.25 -0.921 1 97.12 145 ALA B CA 1
ATOM 3436 C C . ALA B 1 145 ? 15.273 -10.266 -0.751 1 97.12 145 ALA B C 1
ATOM 3438 O O . ALA B 1 145 ? 14.977 -9.484 -1.66 1 97.12 145 ALA B O 1
ATOM 3439 N N . LEU B 1 146 ? 14.656 -10.289 0.435 1 97 146 LEU B N 1
ATOM 3440 C CA . LEU B 1 146 ? 13.547 -9.391 0.734 1 97 146 LEU B CA 1
ATOM 3441 C C . LEU B 1 146 ? 14.039 -8.164 1.493 1 97 146 LEU B C 1
ATOM 3443 O O . LEU B 1 146 ? 13.547 -7.051 1.271 1 97 146 LEU B O 1
ATOM 3447 N N . ILE B 1 147 ? 15.047 -8.336 2.309 1 97.5 147 ILE B N 1
ATOM 3448 C CA . ILE B 1 147 ? 15.484 -7.297 3.229 1 97.5 147 ILE B CA 1
ATOM 3449 C C . ILE B 1 147 ? 16.281 -6.234 2.465 1 97.5 147 ILE B C 1
ATOM 3451 O O . ILE B 1 147 ? 16.016 -5.035 2.605 1 97.5 147 ILE B O 1
ATOM 3455 N N . VAL B 1 148 ? 17.156 -6.621 1.622 1 94.19 148 VAL B N 1
ATOM 3456 C CA . VAL B 1 148 ? 18.094 -5.703 0.982 1 94.19 148 VAL B CA 1
ATOM 3457 C C . VAL B 1 148 ? 17.328 -4.715 0.104 1 94.19 148 VAL B C 1
ATOM 3459 O O . VAL B 1 148 ? 17.516 -3.5 0.221 1 94.19 148 VAL B O 1
ATOM 3462 N N . PRO B 1 149 ? 16.406 -5.184 -0.721 1 90.81 149 PRO B N 1
ATOM 3463 C CA . PRO B 1 149 ? 15.68 -4.215 -1.546 1 90.81 149 PRO B CA 1
ATOM 3464 C C . PRO B 1 149 ? 14.734 -3.334 -0.73 1 90.81 149 PRO B C 1
ATOM 3466 O O . PRO B 1 149 ? 14.312 -2.277 -1.201 1 90.81 149 PRO B O 1
ATOM 3469 N N . GLY B 1 150 ? 14.406 -3.768 0.476 1 92 150 GLY B N 1
ATOM 3470 C CA . GLY B 1 150 ? 13.414 -3.07 1.287 1 92 150 GLY B CA 1
ATOM 3471 C C . GLY B 1 150 ? 14.031 -2.082 2.258 1 92 150 GLY B C 1
ATOM 3472 O O . GLY B 1 150 ? 13.328 -1.479 3.07 1 92 150 GLY B O 1
ATOM 3473 N N . LEU B 1 151 ? 15.289 -1.805 2.115 1 92.94 151 LEU B N 1
ATOM 3474 C CA . LEU B 1 151 ? 16.016 -1.011 3.105 1 92.94 151 LEU B CA 1
ATOM 3475 C C . LEU B 1 151 ? 15.664 0.469 2.971 1 92.94 151 LEU B C 1
ATOM 3477 O O . LEU B 1 151 ? 15.93 1.257 3.881 1 92.94 151 LEU B O 1
ATOM 3481 N N . VAL B 1 152 ? 15.133 0.79 1.831 1 90.12 152 VAL B N 1
ATOM 3482 C CA . VAL B 1 152 ? 14.82 2.191 1.576 1 90.12 152 VAL B CA 1
ATOM 3483 C C . VAL B 1 152 ? 13.398 2.312 1.031 1 90.12 152 VAL B C 1
ATOM 3485 O O . VAL B 1 152 ? 12.945 1.468 0.251 1 90.12 152 VAL B O 1
ATOM 3488 N N . SER B 1 153 ? 12.719 3.23 1.453 1 92.06 153 SER B N 1
ATOM 3489 C CA . SER B 1 153 ? 11.352 3.492 1.023 1 92.06 153 SER B CA 1
ATOM 3490 C C . SER B 1 153 ? 11.164 4.953 0.633 1 92.06 153 SER B C 1
ATOM 3492 O O . SER B 1 153 ? 11.273 5.844 1.477 1 92.06 153 SER B O 1
ATOM 3494 N N . ALA B 1 154 ? 10.844 5.145 -0.644 1 88.19 154 ALA B N 1
ATOM 3495 C CA . ALA B 1 154 ? 10.609 6.5 -1.13 1 88.19 154 ALA B CA 1
ATOM 3496 C C . ALA B 1 154 ? 9.453 7.156 -0.381 1 88.19 154 ALA B C 1
ATOM 3498 O O . ALA B 1 154 ? 9.516 8.344 -0.043 1 88.19 154 ALA B O 1
ATOM 3499 N N . PHE B 1 155 ? 8.461 6.43 -0.125 1 87.19 155 PHE B N 1
ATOM 3500 C CA . PHE B 1 155 ? 7.32 6.957 0.608 1 87.19 155 PHE B CA 1
ATOM 3501 C C . PHE B 1 155 ? 7.727 7.395 2.01 1 87.19 155 PHE B C 1
ATOM 3503 O O . PHE B 1 155 ? 7.324 8.461 2.475 1 87.19 155 PHE B O 1
ATOM 3510 N N . ALA B 1 156 ? 8.469 6.559 2.666 1 92.31 156 ALA B N 1
ATOM 3511 C CA . ALA B 1 156 ? 8.906 6.875 4.02 1 92.31 156 ALA B CA 1
ATOM 3512 C C . ALA B 1 156 ? 9.797 8.117 4.031 1 92.31 156 ALA B C 1
ATOM 3514 O O . ALA B 1 156 ? 9.719 8.938 4.945 1 92.31 156 ALA B O 1
ATOM 3515 N N . ILE B 1 157 ? 10.625 8.195 3.043 1 92.5 157 ILE B N 1
ATOM 3516 C CA . ILE B 1 157 ? 11.484 9.367 2.934 1 92.5 157 ILE B CA 1
ATOM 3517 C C . ILE B 1 157 ? 10.633 10.625 2.74 1 92.5 157 ILE B C 1
ATOM 3519 O O . ILE B 1 157 ? 10.875 11.648 3.381 1 92.5 157 ILE B O 1
ATOM 3523 N N . TYR B 1 158 ? 9.758 10.477 1.912 1 87.69 158 TYR B N 1
ATOM 3524 C CA . TYR B 1 158 ? 8.836 11.578 1.66 1 87.69 158 TYR B CA 1
ATOM 3525 C C . TYR B 1 158 ? 8.141 12.016 2.943 1 87.69 158 TYR B C 1
ATOM 3527 O O . TYR B 1 158 ? 8.094 13.203 3.264 1 87.69 158 TYR B O 1
ATOM 3535 N N . LEU B 1 159 ? 7.559 11.094 3.623 1 86.12 159 LEU B N 1
ATOM 3536 C CA . LEU B 1 159 ? 6.855 11.391 4.867 1 86.12 159 LEU B CA 1
ATOM 3537 C C . LEU B 1 159 ? 7.793 12.031 5.883 1 86.12 159 LEU B C 1
ATOM 3539 O O . LEU B 1 159 ? 7.434 13.023 6.527 1 86.12 159 LEU B O 1
ATOM 3543 N N . ALA B 1 160 ? 8.984 11.531 5.996 1 92.81 160 ALA B N 1
ATOM 3544 C CA . ALA B 1 160 ? 9.977 12.078 6.922 1 92.81 160 ALA B CA 1
ATOM 3545 C C . ALA B 1 160 ? 10.312 13.523 6.57 1 92.81 160 ALA B C 1
ATOM 3547 O O . ALA B 1 160 ? 10.344 14.391 7.445 1 92.81 160 ALA B O 1
ATOM 3548 N N . ARG B 1 161 ? 10.594 13.711 5.359 1 92.38 161 ARG B N 1
ATOM 3549 C CA . ARG B 1 161 ? 10.945 15.055 4.906 1 92.38 161 ARG B CA 1
ATOM 3550 C C . ARG B 1 161 ? 9.844 16.047 5.25 1 92.38 161 ARG B C 1
ATOM 3552 O O . ARG B 1 161 ? 10.125 17.172 5.684 1 92.38 161 ARG B O 1
ATOM 3559 N N . GLN B 1 162 ? 8.656 15.641 5.023 1 84 162 GLN B N 1
ATOM 3560 C CA . GLN B 1 162 ? 7.516 16.516 5.293 1 84 162 GLN B CA 1
ATOM 3561 C C . GLN B 1 162 ? 7.449 16.891 6.77 1 84 162 GLN B C 1
ATOM 3563 O O . GLN B 1 162 ? 7.266 18.062 7.113 1 84 162 GLN B O 1
ATOM 3568 N N . PHE B 1 163 ? 7.59 15.984 7.609 1 86.62 163 PHE B N 1
ATOM 3569 C CA . PHE B 1 163 ? 7.527 16.234 9.047 1 86.62 163 PHE B CA 1
ATOM 3570 C C . PHE B 1 163 ? 8.734 17.047 9.508 1 86.62 163 PHE B C 1
ATOM 3572 O O . PHE B 1 163 ? 8.602 17.938 10.336 1 86.62 163 PHE B O 1
ATOM 3579 N N . ILE B 1 164 ? 9.859 16.766 8.992 1 93.69 164 ILE B N 1
ATOM 3580 C CA . ILE B 1 164 ? 11.086 17.422 9.422 1 93.69 164 ILE B CA 1
ATOM 3581 C C . ILE B 1 164 ? 11.078 18.875 8.953 1 93.69 164 ILE B C 1
ATOM 3583 O O . ILE B 1 164 ? 11.602 19.75 9.641 1 93.69 164 ILE B O 1
ATOM 3587 N N . THR B 1 165 ? 10.547 19.078 7.84 1 91.69 165 THR B N 1
ATOM 3588 C CA . THR B 1 165 ? 10.438 20.438 7.328 1 91.69 165 THR B CA 1
ATOM 3589 C C . THR B 1 165 ? 9.703 21.328 8.32 1 91.69 165 THR B C 1
ATOM 3591 O O . THR B 1 165 ? 10.008 22.516 8.445 1 91.69 165 THR B O 1
ATOM 3594 N N . ASP B 1 166 ? 8.875 20.75 9.062 1 87.62 166 ASP B N 1
ATOM 3595 C CA . ASP B 1 166 ? 8.062 21.5 10.008 1 87.62 166 ASP B CA 1
ATOM 3596 C C . ASP B 1 166 ? 8.828 21.781 11.297 1 87.62 166 ASP B C 1
ATOM 3598 O O . ASP B 1 166 ? 8.398 22.594 12.117 1 87.62 166 ASP B O 1
ATOM 3602 N N . VAL B 1 167 ? 9.875 21.141 11.469 1 92.44 167 VAL B N 1
ATOM 3603 C CA . VAL B 1 167 ? 10.719 21.453 12.609 1 92.44 167 VAL B CA 1
ATOM 3604 C C . VAL B 1 167 ? 11.422 22.797 12.391 1 92.44 167 VAL B C 1
ATOM 3606 O O . VAL B 1 167 ? 12.117 22.984 11.391 1 92.44 167 VAL B O 1
ATOM 3609 N N . PRO B 1 168 ? 11.219 23.719 13.273 1 95 168 PRO B N 1
ATOM 3610 C CA . PRO B 1 168 ? 11.805 25.047 13.078 1 95 168 PRO B CA 1
ATOM 3611 C C . PRO B 1 168 ? 13.32 25 12.875 1 95 168 PRO B C 1
ATOM 3613 O O . PRO B 1 168 ? 14.023 24.312 13.625 1 95 168 PRO B O 1
ATOM 3616 N N . ASP B 1 169 ? 13.758 25.719 11.93 1 93.75 169 ASP B N 1
ATOM 3617 C CA . ASP B 1 169 ? 15.188 25.766 11.633 1 93.75 169 ASP B CA 1
ATOM 3618 C C . ASP B 1 169 ? 15.969 26.391 12.797 1 93.75 169 ASP B C 1
ATOM 3620 O O . ASP B 1 169 ? 17.141 26.078 12.992 1 93.75 169 ASP B O 1
ATOM 3624 N N . SER B 1 170 ? 15.266 27.219 13.516 1 95.75 170 SER B N 1
ATOM 3625 C CA . SER B 1 170 ? 15.883 27.906 14.648 1 95.75 170 SER B CA 1
ATOM 3626 C C . SER B 1 170 ? 16.422 26.906 15.664 1 95.75 170 SER B C 1
ATOM 3628 O O . SER B 1 170 ? 17.438 27.156 16.312 1 95.75 170 SER B O 1
ATOM 3630 N N . LEU B 1 171 ? 15.766 25.781 15.773 1 96 171 LEU B N 1
ATOM 3631 C CA . LEU B 1 171 ? 16.219 24.75 16.688 1 96 171 LEU B CA 1
ATOM 3632 C C . LEU B 1 171 ? 17.547 24.156 16.234 1 96 171 LEU B C 1
ATOM 3634 O O . LEU B 1 171 ? 18.438 23.891 17.031 1 96 171 LEU B O 1
ATOM 3638 N N . CYS B 1 172 ? 17.656 23.969 15.008 1 94.69 172 CYS B N 1
ATOM 3639 C CA . CYS B 1 172 ? 18.891 23.438 14.438 1 94.69 172 CYS B CA 1
ATOM 3640 C C . CYS B 1 172 ? 20.016 24.453 14.531 1 94.69 172 CYS B C 1
ATOM 3642 O O . CYS B 1 172 ? 21.156 24.094 14.844 1 94.69 172 CYS B O 1
ATOM 3644 N N . GLU B 1 173 ? 19.719 25.688 14.281 1 94.5 173 GLU B N 1
ATOM 3645 C CA . GLU B 1 173 ? 20.703 26.766 14.352 1 94.5 173 GLU B CA 1
ATOM 3646 C C . GLU B 1 173 ? 21.219 26.938 15.773 1 94.5 173 GLU B C 1
ATOM 3648 O O . GLU B 1 173 ? 22.422 27.156 15.977 1 94.5 173 GLU B O 1
ATOM 3653 N N . ALA B 1 174 ? 20.328 26.859 16.672 1 96.31 174 ALA B N 1
ATOM 3654 C CA . ALA B 1 174 ? 20.719 26.969 18.062 1 96.31 174 ALA B CA 1
ATOM 3655 C C . ALA B 1 174 ? 21.672 25.844 18.453 1 96.31 174 ALA B C 1
ATOM 3657 O O . ALA B 1 174 ? 22.672 26.078 19.141 1 96.31 174 ALA B O 1
ATOM 3658 N N . ALA B 1 175 ? 21.359 24.688 18.031 1 95.56 175 ALA B N 1
ATOM 3659 C CA . ALA B 1 175 ? 22.219 23.547 18.312 1 95.56 175 ALA B CA 1
ATOM 3660 C C . ALA B 1 175 ? 23.594 23.719 17.672 1 95.56 175 ALA B C 1
ATOM 3662 O O . ALA B 1 175 ? 24.625 23.375 18.266 1 95.56 175 ALA B O 1
ATOM 3663 N N . LYS B 1 176 ? 23.594 24.234 16.484 1 93.06 176 LYS B N 1
ATOM 3664 C CA . LYS B 1 176 ? 24.844 24.5 15.797 1 93.06 176 LYS B CA 1
ATOM 3665 C C . LYS B 1 176 ? 25.688 25.5 16.562 1 93.06 176 LYS B C 1
ATOM 3667 O O . LYS B 1 176 ? 26.922 25.359 16.656 1 93.06 176 LYS B O 1
ATOM 3672 N N . MET B 1 177 ? 25.078 26.484 17 1 95.56 177 MET B N 1
ATOM 3673 C CA . MET B 1 177 ? 25.766 27.5 17.781 1 95.56 177 MET B CA 1
ATOM 3674 C C . MET B 1 177 ? 26.391 26.906 19.031 1 95.56 177 MET B C 1
ATOM 3676 O O . MET B 1 177 ? 27.438 27.359 19.484 1 95.56 177 MET B O 1
ATOM 3680 N N . ASP B 1 178 ? 25.797 25.875 19.562 1 95.88 178 ASP B N 1
ATOM 3681 C CA . ASP B 1 178 ? 26.297 25.172 20.734 1 95.88 178 ASP B CA 1
ATOM 3682 C C . ASP B 1 178 ? 27.391 24.188 20.344 1 95.88 178 ASP B C 1
ATOM 3684 O O . ASP B 1 178 ? 27.906 23.453 21.203 1 95.88 178 ASP B O 1
ATOM 3688 N N . GLY B 1 179 ? 27.672 24.125 19.047 1 94.25 179 GLY B N 1
ATOM 3689 C CA . GLY B 1 179 ? 28.781 23.312 18.594 1 94.25 179 GLY B CA 1
ATOM 3690 C C . GLY B 1 179 ? 28.344 21.922 18.125 1 94.25 179 GLY B C 1
ATOM 3691 O O . GLY B 1 179 ? 29.188 21.062 17.891 1 94.25 179 GLY B O 1
ATOM 3692 N N . ALA B 1 180 ? 27.078 21.734 18.031 1 94.62 180 ALA B N 1
ATOM 3693 C CA . ALA B 1 180 ? 26.578 20.422 17.625 1 94.62 180 ALA B CA 1
ATOM 3694 C C . ALA B 1 180 ? 26.828 20.172 16.141 1 94.62 180 ALA B C 1
ATOM 3696 O O . ALA B 1 180 ? 26.562 21.047 15.305 1 94.62 180 ALA B O 1
ATOM 3697 N N . GLY B 1 181 ? 27.359 18.969 15.836 1 92.69 181 GLY B N 1
ATOM 3698 C CA . GLY B 1 181 ? 27.516 18.562 14.453 1 92.69 181 GLY B CA 1
ATOM 3699 C C . GLY B 1 181 ? 26.219 18.031 13.836 1 92.69 181 GLY B C 1
ATOM 3700 O O . GLY B 1 181 ? 25.203 17.938 14.516 1 92.69 181 GLY B O 1
ATOM 3701 N N . PRO B 1 182 ? 26.219 17.75 12.562 1 89.88 182 PRO B N 1
ATOM 3702 C CA . PRO B 1 182 ? 25.016 17.328 11.844 1 89.88 182 PRO B CA 1
ATOM 3703 C C . PRO B 1 182 ? 24.375 16.078 12.438 1 89.88 182 PRO B C 1
ATOM 3705 O O . PRO B 1 182 ? 23.156 15.992 12.547 1 89.88 182 PRO B O 1
ATOM 3708 N N . LEU B 1 183 ? 25.141 15.109 12.797 1 92.94 183 LEU B N 1
ATOM 3709 C CA . LEU B 1 183 ? 24.594 13.867 13.344 1 92.94 183 LEU B CA 1
ATOM 3710 C C . LEU B 1 183 ? 24.016 14.102 14.742 1 92.94 183 LEU B C 1
ATOM 3712 O O . LEU B 1 183 ? 23.031 13.461 15.117 1 92.94 183 LEU B O 1
ATOM 3716 N N . ARG B 1 184 ? 24.656 14.961 15.492 1 95.38 184 ARG B N 1
ATOM 3717 C CA . ARG B 1 184 ? 24.125 15.305 16.812 1 95.38 184 ARG B CA 1
ATOM 3718 C C . ARG B 1 184 ? 22.797 16.031 16.688 1 95.38 184 ARG B C 1
ATOM 3720 O O . ARG B 1 184 ? 21.875 15.789 17.469 1 95.38 184 ARG B O 1
ATOM 3727 N N . ILE B 1 185 ? 22.734 16.906 15.719 1 96.31 185 ILE B N 1
ATOM 3728 C CA . ILE B 1 185 ? 21.484 17.625 15.477 1 96.31 185 ILE B CA 1
ATOM 3729 C C . ILE B 1 185 ? 20.406 16.625 15.062 1 96.31 185 ILE B C 1
ATOM 3731 O O . ILE B 1 185 ? 19.266 16.719 15.539 1 96.31 185 ILE B O 1
ATOM 3735 N N . TYR B 1 186 ? 20.766 15.68 14.227 1 96.38 186 TYR B N 1
ATOM 3736 C CA . TYR B 1 186 ? 19.828 14.641 13.797 1 96.38 186 TYR B CA 1
ATOM 3737 C C . TYR B 1 186 ? 19.281 13.867 14.992 1 96.38 186 TYR B C 1
ATOM 3739 O O . TYR B 1 186 ? 18.062 13.742 15.141 1 96.38 186 TYR B O 1
ATOM 3747 N N . TRP B 1 187 ? 20.094 13.477 15.922 1 96.88 187 TRP B N 1
ATOM 3748 C CA . TRP B 1 187 ? 19.703 12.602 17.031 1 96.88 187 TRP B CA 1
ATOM 3749 C C . TRP B 1 187 ? 19.047 13.391 18.141 1 96.88 187 TRP B C 1
ATOM 3751 O O . TRP B 1 187 ? 18.109 12.906 18.781 1 96.88 187 TRP B O 1
ATOM 3761 N N . SER B 1 188 ? 19.453 14.633 18.359 1 96.88 188 SER B N 1
ATOM 3762 C CA . SER B 1 188 ? 19.047 15.352 19.562 1 96.88 188 SER B CA 1
ATOM 3763 C C . SER B 1 188 ? 17.953 16.375 19.25 1 96.88 188 SER B C 1
ATOM 3765 O O . SER B 1 188 ? 17.219 16.797 20.141 1 96.88 188 SER B O 1
ATOM 3767 N N . VAL B 1 189 ? 17.844 16.781 18.031 1 97.06 189 VAL B N 1
ATOM 3768 C CA . VAL B 1 189 ? 16.891 17.828 17.688 1 97.06 189 VAL B CA 1
ATOM 3769 C C . VAL B 1 189 ? 15.82 17.266 16.766 1 97.06 189 VAL B C 1
ATOM 3771 O O . VAL B 1 189 ? 14.625 17.297 17.078 1 97.06 189 VAL B O 1
ATOM 3774 N N . ILE B 1 190 ? 16.234 16.641 15.672 1 97.31 190 ILE B N 1
ATOM 3775 C CA . ILE B 1 190 ? 15.297 16.234 14.625 1 97.31 190 ILE B CA 1
ATOM 3776 C C . ILE B 1 190 ? 14.453 15.062 15.109 1 97.31 190 ILE B C 1
ATOM 3778 O O . ILE B 1 190 ? 13.227 15.156 15.172 1 97.31 190 ILE B O 1
ATOM 3782 N N . LEU B 1 191 ? 15.047 13.977 15.539 1 96.94 191 LEU B N 1
ATOM 3783 C CA . LEU B 1 191 ? 14.344 12.734 15.852 1 96.94 191 LEU B CA 1
ATOM 3784 C C . LEU B 1 191 ? 13.328 12.953 16.969 1 96.94 191 LEU B C 1
ATOM 3786 O O . LEU B 1 191 ? 12.18 12.523 16.875 1 96.94 191 LEU B O 1
ATOM 3790 N N . PRO B 1 192 ? 13.727 13.648 18.016 1 95.88 192 PRO B N 1
ATOM 3791 C CA . PRO B 1 192 ? 12.758 13.852 19.109 1 95.88 192 PRO B CA 1
ATOM 3792 C C . PRO B 1 192 ? 11.555 14.688 18.672 1 95.88 192 PRO B C 1
ATOM 3794 O O . PRO B 1 192 ? 10.477 14.578 19.266 1 95.88 192 PRO B O 1
ATOM 3797 N N . ASN B 1 193 ? 11.727 15.523 17.672 1 94.44 193 ASN B N 1
ATOM 3798 C CA . ASN B 1 193 ? 10.656 16.438 17.266 1 94.44 193 ASN B CA 1
ATOM 3799 C C . ASN B 1 193 ? 9.773 15.828 16.188 1 94.44 193 ASN B C 1
ATOM 3801 O O . ASN B 1 193 ? 8.789 16.438 15.766 1 94.44 193 ASN B O 1
ATOM 3805 N N . ILE B 1 194 ? 10.047 14.594 15.734 1 92.69 194 ILE B N 1
ATOM 3806 C CA . ILE B 1 194 ? 9.234 14.008 14.68 1 92.69 194 ILE B CA 1
ATOM 3807 C C . ILE B 1 194 ? 8.766 12.617 15.102 1 92.69 194 ILE B C 1
ATOM 3809 O O . ILE B 1 194 ? 8.656 11.711 14.273 1 92.69 194 ILE B O 1
ATOM 3813 N N . LYS B 1 195 ? 8.555 12.352 16.344 1 90.56 195 LYS B N 1
ATOM 3814 C CA . LYS B 1 195 ? 8.117 11.07 16.891 1 90.56 195 LYS B CA 1
ATOM 3815 C C . LYS B 1 195 ? 6.848 10.586 16.203 1 90.56 195 LYS B C 1
ATOM 3817 O O . LYS B 1 195 ? 6.723 9.398 15.875 1 90.56 195 LYS B O 1
ATOM 3822 N N . PRO B 1 196 ? 5.922 11.438 15.914 1 82.56 196 PRO B N 1
ATOM 3823 C CA . PRO B 1 196 ? 4.73 10.977 15.203 1 82.56 196 PRO B CA 1
ATOM 3824 C C . PRO B 1 196 ? 5.055 10.43 13.812 1 82.56 196 PRO B C 1
ATOM 3826 O O . PRO B 1 196 ? 4.445 9.445 13.383 1 82.56 196 PRO B O 1
ATOM 3829 N N . ALA B 1 197 ? 5.965 11.102 13.188 1 85.94 197 ALA B N 1
ATOM 3830 C CA . ALA B 1 197 ? 6.383 10.625 11.875 1 85.94 197 ALA B CA 1
ATOM 3831 C C . ALA B 1 197 ? 7.027 9.25 11.977 1 85.94 197 ALA B C 1
ATOM 3833 O O . ALA B 1 197 ? 6.777 8.375 11.133 1 85.94 197 ALA B O 1
ATOM 3834 N N . ILE B 1 198 ? 7.863 9.086 12.992 1 91.94 198 ILE B N 1
ATOM 3835 C CA . ILE B 1 198 ? 8.539 7.809 13.195 1 91.94 198 ILE B CA 1
ATOM 3836 C C . ILE B 1 198 ? 7.504 6.711 13.414 1 91.94 198 ILE B C 1
ATOM 3838 O O . ILE B 1 198 ? 7.617 5.621 12.852 1 91.94 198 ILE B O 1
ATOM 3842 N N . GLY B 1 199 ? 6.496 7 14.234 1 86.5 199 GLY B N 1
ATOM 3843 C CA . GLY B 1 199 ? 5.41 6.055 14.445 1 86.5 199 GLY B CA 1
ATOM 3844 C C . GLY B 1 199 ? 4.68 5.699 13.164 1 86.5 199 GLY B C 1
ATOM 3845 O O . GLY B 1 199 ? 4.445 4.523 12.883 1 86.5 199 GLY B O 1
ATOM 3846 N N . SER B 1 200 ? 4.348 6.703 12.367 1 84.25 200 SER B N 1
ATOM 3847 C CA . SER B 1 200 ? 3.623 6.488 11.117 1 84.25 200 SER B CA 1
ATOM 3848 C C . SER B 1 200 ? 4.461 5.688 10.125 1 84.25 200 SER B C 1
ATOM 3850 O O . SER B 1 200 ? 3.967 4.734 9.516 1 84.25 200 SER B O 1
ATOM 3852 N N . ILE B 1 201 ? 5.719 6.102 10.008 1 90.5 201 ILE B N 1
ATOM 3853 C CA . ILE B 1 201 ? 6.629 5.406 9.102 1 90.5 201 ILE B CA 1
ATOM 3854 C C . ILE B 1 201 ? 6.762 3.945 9.531 1 90.5 201 ILE B C 1
ATOM 3856 O O . ILE B 1 201 ? 6.719 3.043 8.688 1 90.5 201 ILE B O 1
ATOM 3860 N N . GLY B 1 202 ? 6.918 3.785 10.82 1 90.69 202 GLY B N 1
ATOM 3861 C CA . GLY B 1 202 ? 7.035 2.43 11.336 1 90.69 202 GLY B CA 1
ATOM 3862 C C . GLY B 1 202 ? 5.82 1.57 11.031 1 90.69 202 GLY B C 1
ATOM 3863 O O . GLY B 1 202 ? 5.957 0.448 10.539 1 90.69 202 GLY B O 1
ATOM 3864 N N . ILE B 1 203 ? 4.703 2.047 11.219 1 85.5 203 ILE B N 1
ATOM 3865 C CA . ILE B 1 203 ? 3.465 1.289 11.062 1 85.5 203 ILE B CA 1
ATOM 3866 C C . ILE B 1 203 ? 3.225 0.994 9.586 1 85.5 203 ILE B C 1
ATOM 3868 O O . ILE B 1 203 ? 2.943 -0.147 9.211 1 85.5 203 ILE B O 1
ATOM 3872 N N . PHE B 1 204 ? 3.334 1.979 8.758 1 85.19 204 PHE B N 1
ATOM 3873 C CA . PHE B 1 204 ? 3.059 1.793 7.34 1 85.19 204 PHE B CA 1
ATOM 3874 C C . PHE B 1 204 ? 4.07 0.842 6.715 1 85.19 204 PHE B C 1
ATOM 3876 O O . PHE B 1 204 ? 3.711 0.013 5.875 1 85.19 204 PHE B O 1
ATOM 3883 N N . THR B 1 205 ? 5.297 1.013 7.117 1 92.44 205 THR B N 1
ATOM 3884 C CA . THR B 1 205 ? 6.336 0.132 6.594 1 92.44 205 THR B CA 1
ATOM 3885 C C . THR B 1 205 ? 6.109 -1.306 7.051 1 92.44 205 THR B C 1
ATOM 3887 O O . THR B 1 205 ? 6.211 -2.24 6.254 1 92.44 205 THR B O 1
ATOM 3890 N N . ALA B 1 206 ? 5.82 -1.414 8.312 1 91.25 206 ALA B N 1
ATOM 3891 C CA . ALA B 1 206 ? 5.57 -2.748 8.852 1 91.25 206 ALA B CA 1
ATOM 3892 C C . ALA B 1 206 ? 4.375 -3.402 8.164 1 91.25 206 ALA B C 1
ATOM 3894 O O . ALA B 1 206 ? 4.438 -4.574 7.781 1 91.25 206 ALA B O 1
ATOM 3895 N N . MET B 1 207 ? 3.367 -2.699 8.016 1 87.75 207 MET B N 1
ATOM 3896 C CA . MET B 1 207 ? 2.164 -3.221 7.375 1 87.75 207 MET B CA 1
ATOM 3897 C C . MET B 1 207 ? 2.451 -3.633 5.938 1 87.75 207 MET B C 1
ATOM 3899 O O . MET B 1 207 ? 2.037 -4.707 5.5 1 87.75 207 MET B O 1
ATOM 3903 N N . ALA B 1 208 ? 3.131 -2.789 5.246 1 89.25 208 ALA B N 1
ATOM 3904 C CA . ALA B 1 208 ? 3.436 -3.057 3.844 1 89.25 208 ALA B CA 1
ATOM 3905 C C . ALA B 1 208 ? 4.281 -4.32 3.697 1 89.25 208 ALA B C 1
ATOM 3907 O O . ALA B 1 208 ? 4.023 -5.148 2.82 1 89.25 208 ALA B O 1
ATOM 3908 N N . ASN B 1 209 ? 5.238 -4.469 4.508 1 93.62 209 ASN B N 1
ATOM 3909 C CA . ASN B 1 209 ? 6.141 -5.609 4.398 1 93.62 209 ASN B CA 1
ATOM 3910 C C . ASN B 1 209 ? 5.5 -6.883 4.941 1 93.62 209 ASN B C 1
ATOM 3912 O O . ASN B 1 209 ? 5.754 -7.977 4.43 1 93.62 209 ASN B O 1
ATOM 3916 N N . TRP B 1 210 ? 4.738 -6.723 5.961 1 92 210 TRP B N 1
ATOM 3917 C CA . TRP B 1 210 ? 4.016 -7.871 6.496 1 92 210 TRP B CA 1
ATOM 3918 C C . TRP B 1 210 ? 3.055 -8.438 5.457 1 92 210 TRP B C 1
ATOM 3920 O O . TRP B 1 210 ? 2.92 -9.656 5.328 1 92 210 TRP B O 1
ATOM 3930 N N . ASN B 1 211 ? 2.455 -7.621 4.711 1 89.38 211 ASN B N 1
ATOM 3931 C CA . ASN B 1 211 ? 1.396 -8.008 3.785 1 89.38 211 ASN B CA 1
ATOM 3932 C C . ASN B 1 211 ? 1.948 -8.32 2.396 1 89.38 211 ASN B C 1
ATOM 3934 O O . ASN B 1 211 ? 1.203 -8.727 1.503 1 89.38 211 ASN B O 1
ATOM 3938 N N . ASP B 1 212 ? 3.189 -8.109 2.258 1 91.31 212 ASP B N 1
ATOM 3939 C CA . ASP B 1 212 ? 3.787 -8.297 0.94 1 91.31 212 ASP B CA 1
ATOM 3940 C C . ASP B 1 212 ? 3.674 -9.758 0.49 1 91.31 212 ASP B C 1
ATOM 3942 O O . ASP B 1 212 ? 4.059 -10.664 1.223 1 91.31 212 ASP B O 1
ATOM 3946 N N . TYR B 1 213 ? 3.156 -9.945 -0.682 1 90.19 213 TYR B N 1
ATOM 3947 C CA . TYR B 1 213 ? 2.971 -11.289 -1.222 1 90.19 213 TYR B CA 1
ATOM 3948 C C . TYR B 1 213 ? 3.842 -11.508 -2.453 1 90.19 213 TYR B C 1
ATOM 3950 O O . TYR B 1 213 ? 4.508 -12.539 -2.574 1 90.19 213 TYR B O 1
ATOM 3958 N N . LEU B 1 214 ? 3.891 -10.594 -3.334 1 87.94 214 LEU B N 1
ATOM 3959 C CA . LEU B 1 214 ? 4.512 -10.766 -4.641 1 87.94 214 LEU B CA 1
ATOM 3960 C C . LEU B 1 214 ? 6.023 -10.938 -4.508 1 87.94 214 LEU B C 1
ATOM 3962 O O . LEU B 1 214 ? 6.605 -11.836 -5.117 1 87.94 214 LEU B O 1
ATOM 3966 N N . ASN B 1 215 ? 6.641 -10.141 -3.707 1 92 215 ASN B N 1
ATOM 3967 C CA . ASN B 1 215 ? 8.094 -10.219 -3.596 1 92 215 ASN B CA 1
ATOM 3968 C C . ASN B 1 215 ? 8.539 -11.562 -3.021 1 92 215 ASN B C 1
ATOM 3970 O O . ASN B 1 215 ? 9.391 -12.234 -3.596 1 92 215 ASN B O 1
ATOM 3974 N N . PRO B 1 216 ? 7.922 -11.914 -1.92 1 95.25 216 PRO B N 1
ATOM 3975 C CA . PRO B 1 216 ? 8.289 -13.242 -1.417 1 95.25 216 PRO B CA 1
ATOM 3976 C C . PRO B 1 216 ? 8.023 -14.352 -2.436 1 95.25 216 PRO B C 1
ATOM 3978 O O . PRO B 1 216 ? 8.805 -15.297 -2.529 1 95.25 216 PRO B O 1
ATOM 3981 N N . LEU B 1 217 ? 6.969 -14.289 -3.115 1 90.31 217 LEU B N 1
ATOM 3982 C CA . LEU B 1 217 ? 6.633 -15.289 -4.125 1 90.31 217 LEU B CA 1
ATOM 3983 C C . LEU B 1 217 ? 7.746 -15.414 -5.16 1 90.31 217 LEU B C 1
ATOM 3985 O O . LEU B 1 217 ? 8.07 -16.516 -5.605 1 90.31 217 LEU B O 1
ATOM 3989 N N . LEU B 1 218 ? 8.32 -14.344 -5.445 1 90.19 218 LEU B N 1
ATOM 3990 C CA . LEU B 1 218 ? 9.328 -14.305 -6.496 1 90.19 218 LEU B CA 1
ATOM 3991 C C . LEU B 1 218 ? 10.703 -14.688 -5.953 1 90.19 218 LEU B C 1
ATOM 3993 O O . LEU B 1 218 ? 11.531 -15.234 -6.684 1 90.19 218 LEU B O 1
ATOM 3997 N N . MET B 1 219 ? 10.945 -14.414 -4.73 1 95.94 219 MET B N 1
ATOM 3998 C CA . MET B 1 219 ? 12.312 -14.43 -4.223 1 95.94 219 MET B CA 1
ATOM 3999 C C . MET B 1 219 ? 12.57 -15.68 -3.391 1 95.94 219 MET B C 1
ATOM 4001 O O . MET B 1 219 ? 13.719 -16.031 -3.119 1 95.94 219 MET B O 1
ATOM 4005 N N . LEU B 1 220 ? 11.516 -16.344 -2.99 1 96.44 220 LEU B N 1
ATOM 4006 C CA . LEU B 1 220 ? 11.656 -17.484 -2.107 1 96.44 220 LEU B CA 1
ATOM 4007 C C . LEU B 1 220 ? 11.109 -18.75 -2.771 1 96.44 220 LEU B C 1
ATOM 4009 O O . LEU B 1 220 ? 10.117 -18.688 -3.496 1 96.44 220 LEU B O 1
ATOM 4013 N N . ASN B 1 221 ? 11.742 -19.906 -2.439 1 94.06 221 ASN B N 1
ATOM 4014 C CA . ASN B 1 221 ? 11.352 -21.172 -3.057 1 94.06 221 ASN B CA 1
ATOM 4015 C C . ASN B 1 221 ? 11.109 -22.25 -2.012 1 94.06 221 ASN B C 1
ATOM 4017 O O . ASN B 1 221 ? 10.141 -23.016 -2.111 1 94.06 221 ASN B O 1
ATOM 4021 N N . ASP B 1 222 ? 11.977 -22.312 -1.021 1 96.62 222 ASP B N 1
ATOM 4022 C CA . ASP B 1 222 ? 11.828 -23.328 0.015 1 96.62 222 ASP B CA 1
ATOM 4023 C C . ASP B 1 222 ? 10.633 -23.031 0.912 1 96.62 222 ASP B C 1
ATOM 4025 O O . ASP B 1 222 ? 10.453 -21.906 1.364 1 96.62 222 ASP B O 1
ATOM 4029 N N . ILE B 1 223 ? 9.961 -24 1.203 1 94.5 223 ILE B N 1
ATOM 4030 C CA . ILE B 1 223 ? 8.703 -23.859 1.935 1 94.5 223 ILE B CA 1
ATOM 4031 C C . ILE B 1 223 ? 8.977 -23.312 3.33 1 94.5 223 ILE B C 1
ATOM 4033 O O . ILE B 1 223 ? 8.203 -22.5 3.844 1 94.5 223 ILE B O 1
ATOM 4037 N N . ASP B 1 224 ? 10.039 -23.734 3.922 1 95.5 224 ASP B N 1
ATOM 4038 C CA . ASP B 1 224 ? 10.328 -23.328 5.293 1 95.5 224 ASP B CA 1
ATOM 4039 C C . ASP B 1 224 ? 10.805 -21.875 5.344 1 95.5 224 ASP B C 1
ATOM 4041 O O . ASP B 1 224 ? 10.82 -21.266 6.414 1 95.5 224 ASP B O 1
ATOM 4045 N N . LYS B 1 225 ? 11.18 -21.297 4.211 1 97.38 225 LYS B N 1
ATOM 4046 C CA . LYS B 1 225 ? 11.734 -19.938 4.172 1 97.38 225 LYS B CA 1
ATOM 4047 C C . LYS B 1 225 ? 10.664 -18.922 3.791 1 97.38 225 LYS B C 1
ATOM 4049 O O . LYS B 1 225 ? 10.914 -17.719 3.803 1 97.38 225 LYS B O 1
ATOM 4054 N N . MET B 1 226 ? 9.484 -19.375 3.553 1 96.44 226 MET B N 1
ATOM 4055 C CA . MET B 1 226 ? 8.414 -18.5 3.094 1 96.44 226 MET B CA 1
ATOM 4056 C C . MET B 1 226 ? 7.918 -17.609 4.223 1 96.44 226 MET B C 1
ATOM 4058 O O . MET B 1 226 ? 8.117 -17.922 5.398 1 96.44 226 MET B O 1
ATOM 4062 N N . THR B 1 227 ? 7.355 -16.469 3.805 1 96.19 227 THR B N 1
ATOM 4063 C CA . THR B 1 227 ? 6.66 -15.609 4.754 1 96.19 227 THR B CA 1
ATOM 4064 C C . THR B 1 227 ? 5.246 -16.125 5.016 1 96.19 227 THR B C 1
ATOM 4066 O O . THR B 1 227 ? 4.742 -16.969 4.281 1 96.19 227 THR B O 1
ATOM 4069 N N . LEU B 1 228 ? 4.707 -15.625 6.039 1 92.81 228 LEU B N 1
ATOM 4070 C CA . LEU B 1 228 ? 3.395 -16.094 6.469 1 92.81 228 LEU B CA 1
ATOM 4071 C C . LEU B 1 228 ? 2.35 -15.844 5.387 1 92.81 228 LEU B C 1
ATOM 4073 O O . LEU B 1 228 ? 1.597 -16.75 5.023 1 92.81 228 LEU B O 1
ATOM 4077 N N . PRO B 1 229 ? 2.244 -14.641 4.754 1 91 229 PRO B N 1
ATOM 4078 C CA . PRO B 1 229 ? 1.246 -14.422 3.703 1 91 229 PRO B CA 1
ATOM 4079 C C . PRO B 1 229 ? 1.467 -15.32 2.486 1 91 229 PRO B C 1
ATOM 4081 O O . PRO B 1 229 ? 0.508 -15.875 1.939 1 91 229 PRO B O 1
ATOM 4084 N N . LEU B 1 230 ? 2.707 -15.453 2.088 1 92.31 230 LEU B N 1
ATOM 4085 C CA . LEU B 1 230 ? 3.02 -16.359 0.982 1 92.31 230 LEU B CA 1
ATOM 4086 C C . LEU B 1 230 ? 2.664 -17.797 1.336 1 92.31 230 LEU B C 1
ATOM 4088 O O . LEU B 1 230 ? 2.039 -18.5 0.538 1 92.31 230 LEU B O 1
ATOM 4092 N N . GLY B 1 231 ? 3.039 -18.203 2.479 1 91.62 231 GLY B N 1
ATOM 4093 C CA . GLY B 1 231 ? 2.746 -19.547 2.943 1 91.62 231 GLY B CA 1
ATOM 4094 C C . GLY B 1 231 ? 1.262 -19.859 2.988 1 91.62 231 GLY B C 1
ATOM 4095 O O . GLY B 1 231 ? 0.839 -20.953 2.635 1 91.62 231 GLY B O 1
ATOM 4096 N N . LEU B 1 232 ? 0.525 -18.891 3.414 1 89.31 232 LEU B N 1
ATOM 4097 C CA . LEU B 1 232 ? -0.917 -19.094 3.51 1 89.31 232 LEU B CA 1
ATOM 4098 C C . LEU B 1 232 ? -1.522 -19.359 2.137 1 89.31 232 LEU B C 1
ATOM 4100 O O . LEU B 1 232 ? -2.348 -20.266 1.982 1 89.31 232 LEU B O 1
ATOM 4104 N N . VAL B 1 233 ? -1.154 -18.641 1.164 1 85.69 233 VAL B N 1
ATOM 4105 C CA . VAL B 1 233 ? -1.694 -18.812 -0.182 1 85.69 233 VAL B CA 1
ATOM 4106 C C . VAL B 1 233 ? -1.259 -20.156 -0.753 1 85.69 233 VAL B C 1
ATOM 4108 O O . VAL B 1 233 ? -2.055 -20.859 -1.381 1 85.69 233 VAL B O 1
ATOM 4111 N N . MET B 1 234 ? -0.07 -20.5 -0.488 1 83.81 234 MET B N 1
ATOM 4112 C CA . MET B 1 234 ? 0.426 -21.781 -0.952 1 83.81 234 MET B CA 1
ATOM 4113 C C . MET B 1 234 ? -0.288 -22.938 -0.239 1 83.81 234 MET B C 1
ATOM 4115 O O . MET B 1 234 ? -0.593 -23.953 -0.852 1 83.81 234 MET B O 1
ATOM 4119 N N . PHE B 1 235 ? -0.457 -22.703 0.99 1 82.75 235 PHE B N 1
ATOM 4120 C CA . PHE B 1 235 ? -1.164 -23.688 1.8 1 82.75 235 PHE B CA 1
ATOM 4121 C C . PHE B 1 235 ? -2.586 -23.891 1.291 1 82.75 235 PHE B C 1
ATOM 4123 O O . PHE B 1 235 ? -3.07 -25.031 1.209 1 82.75 235 PHE B O 1
ATOM 4130 N N . ASP B 1 236 ? -3.227 -22.891 0.936 1 78.94 236 ASP B N 1
ATOM 4131 C CA . ASP B 1 236 ? -4.598 -22.938 0.435 1 78.94 236 ASP B CA 1
ATOM 4132 C C . ASP B 1 236 ? -4.656 -23.625 -0.932 1 78.94 236 ASP B C 1
ATOM 4134 O O . ASP B 1 236 ? -5.562 -24.406 -1.197 1 78.94 236 ASP B O 1
ATOM 4138 N N . SER B 1 237 ? -3.727 -23.328 -1.831 1 71.69 237 SER B N 1
ATOM 4139 C CA . SER B 1 237 ? -3.732 -23.875 -3.184 1 71.69 237 SER B CA 1
ATOM 4140 C C . SER B 1 237 ? -3.492 -25.375 -3.17 1 71.69 237 SER B C 1
ATOM 4142 O O . SER B 1 237 ? -4.059 -26.109 -3.984 1 71.69 237 SER B O 1
ATOM 4144 N N . GLN B 1 238 ? -2.723 -25.766 -2.311 1 63.62 238 GLN B N 1
ATOM 4145 C CA . GLN B 1 238 ? -2.359 -27.172 -2.266 1 63.62 238 GLN B CA 1
ATOM 4146 C C . GLN B 1 238 ? -3.385 -27.984 -1.475 1 63.62 238 GLN B C 1
ATOM 4148 O O . GLN B 1 238 ? -3.547 -29.188 -1.701 1 63.62 238 GLN B O 1
ATOM 4153 N N . ARG B 1 239 ? -3.98 -27.312 -0.502 1 58.94 239 ARG B N 1
ATOM 4154 C CA . ARG B 1 239 ? -4.801 -28.094 0.429 1 58.94 239 ARG B CA 1
ATOM 4155 C C . ARG B 1 239 ? -6.223 -27.547 0.482 1 58.94 239 ARG B C 1
ATOM 4157 O O . ARG B 1 239 ? -6.75 -27.281 1.562 1 58.94 239 ARG B O 1
ATOM 4164 N N . SER B 1 240 ? -6.77 -27.25 -0.707 1 60.81 240 SER B N 1
ATOM 4165 C CA . SER B 1 240 ? -8.094 -26.641 -0.83 1 60.81 240 SER B CA 1
ATOM 4166 C C . SER B 1 240 ? -9.141 -27.453 -0.086 1 60.81 240 SER B C 1
ATOM 4168 O O . SER B 1 240 ? -10.195 -26.938 0.288 1 60.81 240 SER B O 1
ATOM 4170 N N . VAL B 1 241 ? -8.609 -28.562 0.549 1 67.88 241 VAL B N 1
ATOM 4171 C CA . VAL B 1 241 ? -9.633 -29.438 1.098 1 67.88 241 VAL B CA 1
ATOM 4172 C C . VAL B 1 241 ? -9.766 -29.219 2.602 1 67.88 241 VAL B C 1
ATOM 4174 O O . VAL B 1 241 ? -10.789 -29.547 3.199 1 67.88 241 VAL B O 1
ATOM 4177 N N . ASP B 1 242 ? -8.914 -28.531 3.174 1 87 242 ASP B N 1
ATOM 4178 C CA . ASP B 1 242 ? -8.984 -28.328 4.617 1 87 242 ASP B CA 1
ATOM 4179 C C . ASP B 1 242 ? -9.227 -26.859 4.969 1 87 242 ASP B C 1
ATOM 4181 O O . ASP B 1 242 ? -8.312 -26.172 5.41 1 87 242 ASP B O 1
ATOM 4185 N N . LEU B 1 243 ? -10.43 -26.531 4.91 1 89.19 243 LEU B N 1
ATOM 4186 C CA . LEU B 1 243 ? -10.805 -25.125 5.102 1 89.19 243 LEU B CA 1
ATOM 4187 C C . LEU B 1 243 ? -10.617 -24.703 6.555 1 89.19 243 LEU B C 1
ATOM 4189 O O . LEU B 1 243 ? -10.25 -23.562 6.832 1 89.19 243 LEU B O 1
ATOM 4193 N N . ALA B 1 244 ? -10.844 -25.641 7.398 1 91.69 244 ALA B N 1
ATOM 4194 C CA . ALA B 1 244 ? -10.648 -25.328 8.812 1 91.69 244 ALA B CA 1
ATOM 4195 C C . ALA B 1 244 ? -9.195 -24.953 9.094 1 91.69 244 ALA B C 1
ATOM 4197 O O . ALA B 1 244 ? -8.93 -23.953 9.766 1 91.69 244 ALA B O 1
ATOM 4198 N N . ALA B 1 245 ? -8.32 -25.703 8.539 1 91.56 245 ALA B N 1
ATOM 4199 C CA . ALA B 1 245 ? -6.898 -25.422 8.727 1 91.56 245 ALA B CA 1
ATOM 4200 C C . ALA B 1 245 ? -6.496 -24.109 8.062 1 91.56 245 ALA B C 1
ATOM 4202 O O . ALA B 1 245 ? -5.691 -23.359 8.602 1 91.56 245 ALA B O 1
ATOM 4203 N N . THR B 1 246 ? -7.043 -23.906 6.965 1 90.94 246 THR B N 1
ATOM 4204 C CA . THR B 1 246 ? -6.73 -22.688 6.227 1 90.94 246 THR B CA 1
ATOM 4205 C C . THR B 1 246 ? -7.207 -21.469 6.992 1 90.94 246 THR B C 1
ATOM 4207 O O . THR B 1 246 ? -6.477 -20.469 7.105 1 90.94 246 THR B O 1
ATOM 4210 N N . MET B 1 247 ? -8.414 -21.516 7.527 1 92 247 MET B N 1
ATOM 4211 C CA . MET B 1 247 ? -8.961 -20.391 8.289 1 92 247 MET B CA 1
ATOM 4212 C C . MET B 1 247 ? -8.188 -20.188 9.586 1 92 247 MET B C 1
ATOM 4214 O O . MET B 1 247 ? -8.008 -19.062 10.039 1 92 247 MET B O 1
ATOM 4218 N N . ALA B 1 248 ? -7.801 -21.25 10.125 1 92.06 248 ALA B N 1
ATOM 4219 C CA . ALA B 1 248 ? -6.973 -21.156 11.328 1 92.06 248 ALA B CA 1
ATOM 4220 C C . ALA B 1 248 ? -5.641 -20.484 11.031 1 92.06 248 ALA B C 1
ATOM 4222 O O . ALA B 1 248 ? -5.195 -19.609 11.789 1 92.06 248 ALA B O 1
ATOM 4223 N N . ALA B 1 249 ? -5.027 -20.906 9.977 1 90.31 249 ALA B N 1
ATOM 4224 C CA . ALA B 1 249 ? -3.775 -20.281 9.562 1 90.31 249 ALA B CA 1
ATOM 4225 C C . ALA B 1 249 ? -3.969 -18.781 9.305 1 90.31 249 ALA B C 1
ATOM 4227 O O . ALA B 1 249 ? -3.135 -17.969 9.703 1 90.31 249 ALA B O 1
ATOM 4228 N N . ALA B 1 250 ? -5.02 -18.453 8.656 1 91.81 250 ALA B N 1
ATOM 4229 C CA . ALA B 1 250 ? -5.344 -17.062 8.375 1 91.81 250 ALA B CA 1
ATOM 4230 C C . ALA B 1 250 ? -5.5 -16.266 9.672 1 91.81 250 ALA B C 1
ATOM 4232 O O . ALA B 1 250 ? -5.02 -15.133 9.781 1 91.81 250 ALA B O 1
ATOM 4233 N N . ALA B 1 251 ? -6.152 -16.844 10.594 1 91 251 ALA B N 1
ATOM 4234 C CA . ALA B 1 251 ? -6.348 -16.188 11.891 1 91 251 ALA B CA 1
ATOM 4235 C C . ALA B 1 251 ? -5.012 -15.906 12.57 1 91 251 ALA B C 1
ATOM 4237 O O . ALA B 1 251 ? -4.832 -14.852 13.18 1 91 251 ALA B O 1
ATOM 4238 N N . MET B 1 252 ? -4.16 -16.766 12.43 1 88.69 252 MET B N 1
ATOM 4239 C CA . MET B 1 252 ? -2.846 -16.594 13.047 1 88.69 252 MET B CA 1
ATOM 4240 C C . MET B 1 252 ? -2.059 -15.484 12.359 1 88.69 252 MET B C 1
ATOM 4242 O O . MET B 1 252 ? -1.282 -14.781 13.008 1 88.69 252 MET B O 1
ATOM 4246 N N . ILE B 1 253 ? -2.246 -15.328 11.117 1 88.38 253 ILE B N 1
ATOM 4247 C CA . ILE B 1 253 ? -1.572 -14.281 10.344 1 88.38 253 ILE B CA 1
ATOM 4248 C C . ILE B 1 253 ? -2.102 -12.914 10.758 1 88.38 253 ILE B C 1
ATOM 4250 O O . ILE B 1 253 ? -1.359 -11.93 10.758 1 88.38 253 ILE B O 1
ATOM 4254 N N . MET B 1 254 ? -3.27 -12.891 11.07 1 88.56 254 MET B N 1
ATOM 4255 C CA . MET B 1 254 ? -3.93 -11.633 11.414 1 88.56 254 MET B CA 1
ATOM 4256 C C . MET B 1 254 ? -3.5 -11.156 12.805 1 88.56 254 MET B C 1
ATOM 4258 O O . MET B 1 254 ? -3.48 -9.953 13.07 1 88.56 254 MET B O 1
ATOM 4262 N N . MET B 1 255 ? -3.092 -11.984 13.672 1 86.94 255 MET B N 1
ATOM 4263 C CA . MET B 1 255 ? -2.885 -11.703 15.086 1 86.94 255 MET B CA 1
ATOM 4264 C C . MET B 1 255 ? -1.765 -10.688 15.281 1 86.94 255 MET B C 1
ATOM 4266 O O . MET B 1 255 ? -1.928 -9.711 16.016 1 86.94 255 MET B O 1
ATOM 4270 N N . PRO B 1 256 ? -0.612 -10.828 14.602 1 86.38 256 PRO B N 1
ATOM 4271 C CA . PRO B 1 256 ? 0.453 -9.844 14.805 1 86.38 256 PRO B CA 1
ATOM 4272 C C . PRO B 1 256 ? 0.037 -8.43 14.406 1 86.38 256 PRO B C 1
ATOM 4274 O O . PRO B 1 256 ? 0.411 -7.461 15.07 1 86.38 256 PRO B O 1
ATOM 4277 N N . MET B 1 257 ? -0.724 -8.359 13.445 1 83.38 257 MET B N 1
ATOM 4278 C CA . MET B 1 257 ? -1.145 -7.051 12.969 1 83.38 257 MET B CA 1
ATOM 4279 C C . MET B 1 257 ? -2.158 -6.422 13.914 1 83.38 257 MET B C 1
ATOM 4281 O O . MET B 1 257 ? -2.133 -5.215 14.148 1 83.38 257 MET B O 1
ATOM 4285 N N . ILE B 1 258 ? -3 -7.23 14.453 1 80.56 258 ILE B N 1
ATOM 4286 C CA . ILE B 1 258 ? -3.955 -6.738 15.438 1 80.56 258 ILE B CA 1
ATOM 4287 C C . ILE B 1 258 ? -3.211 -6.258 16.688 1 80.56 258 ILE B C 1
ATOM 4289 O O . ILE B 1 258 ? -3.555 -5.223 17.25 1 80.56 258 ILE B O 1
ATOM 4293 N N . LEU B 1 259 ? -2.227 -6.977 17.016 1 82.94 259 LEU B N 1
ATOM 4294 C CA . LEU B 1 259 ? -1.425 -6.605 18.172 1 82.94 259 LEU B CA 1
ATOM 4295 C C . LEU B 1 259 ? -0.711 -5.277 17.938 1 82.94 259 LEU B C 1
ATOM 4297 O O . LEU B 1 259 ? -0.693 -4.414 18.828 1 82.94 259 LEU B O 1
ATOM 4301 N N . ILE B 1 260 ? -0.167 -5.125 16.828 1 78.69 260 ILE B N 1
ATOM 4302 C CA . ILE B 1 260 ? 0.514 -3.879 16.484 1 78.69 260 ILE B CA 1
ATOM 4303 C C . ILE B 1 260 ? -0.481 -2.721 16.516 1 78.69 260 ILE B C 1
ATOM 4305 O O . ILE B 1 260 ? -0.174 -1.645 17.047 1 78.69 260 ILE B O 1
ATOM 4309 N N . PHE B 1 261 ? -1.614 -2.938 16.016 1 77.12 261 PHE B N 1
ATOM 4310 C CA . PHE B 1 261 ? -2.631 -1.893 16 1 77.12 261 PHE B CA 1
ATOM 4311 C C . PHE B 1 261 ? -3.023 -1.492 17.422 1 77.12 261 PHE B C 1
ATOM 4313 O O . PHE B 1 261 ? -3.105 -0.303 17.734 1 77.12 261 PHE B O 1
ATOM 4320 N N . VAL B 1 262 ? -3.26 -2.48 18.188 1 79 262 VAL B N 1
ATOM 4321 C CA . VAL B 1 262 ? -3.711 -2.211 19.547 1 79 262 VAL B CA 1
ATOM 4322 C C . VAL B 1 262 ? -2.625 -1.458 20.312 1 79 262 VAL B C 1
ATOM 4324 O O . VAL B 1 262 ? -2.92 -0.538 21.078 1 79 262 VAL B O 1
ATOM 4327 N N . LEU B 1 263 ? -1.421 -1.737 20.062 1 78.25 263 LEU B N 1
ATOM 4328 C CA . LEU B 1 263 ? -0.303 -1.137 20.781 1 78.25 263 LEU B CA 1
ATOM 4329 C C . LEU B 1 263 ? -0.021 0.271 20.266 1 78.25 263 LEU B C 1
ATOM 4331 O O . LEU B 1 263 ? 0.417 1.138 21.016 1 78.25 263 LEU B O 1
ATOM 4335 N N . PHE B 1 264 ? -0.341 0.533 19 1 74.25 264 PHE B N 1
ATOM 4336 C CA . PHE B 1 264 ? 0.115 1.793 18.422 1 74.25 264 PHE B CA 1
ATOM 4337 C C . PHE B 1 264 ? -1.067 2.639 17.969 1 74.25 264 PHE B C 1
ATOM 4339 O O . PHE B 1 264 ? -0.896 3.596 17.203 1 74.25 264 PHE B O 1
ATOM 4346 N N . GLN B 1 265 ? -2.203 2.209 18.297 1 75.19 265 GLN B N 1
ATOM 4347 C CA . GLN B 1 265 ? -3.396 2.908 17.828 1 75.19 265 GLN B CA 1
ATOM 4348 C C . GLN B 1 265 ? -3.352 4.387 18.203 1 75.19 265 GLN B C 1
ATOM 4350 O O . GLN B 1 265 ? -3.838 5.234 17.453 1 75.19 265 GLN B O 1
ATOM 4355 N N . ARG B 1 266 ? -2.768 4.793 19.312 1 72.75 266 ARG B N 1
ATOM 4356 C CA . ARG B 1 266 ? -2.695 6.188 19.734 1 72.75 266 ARG B CA 1
ATOM 4357 C C . ARG B 1 266 ? -1.777 6.988 18.812 1 72.75 266 ARG B C 1
ATOM 4359 O O . ARG B 1 266 ? -2.082 8.133 18.469 1 72.75 266 ARG B O 1
ATOM 4366 N N . GLN B 1 267 ? -0.686 6.344 18.531 1 67.31 267 GLN B N 1
ATOM 4367 C CA . GLN B 1 267 ? 0.267 7 17.641 1 67.31 267 GLN B CA 1
ATOM 4368 C C . GLN B 1 267 ? -0.319 7.18 16.25 1 67.31 267 GLN B C 1
ATOM 4370 O O . GLN B 1 267 ? -0.027 8.164 15.57 1 67.31 267 GLN B O 1
ATOM 4375 N N . PHE B 1 268 ? -1.163 6.199 15.93 1 65.06 268 PHE B N 1
ATOM 4376 C CA . PHE B 1 268 ? -1.851 6.293 14.648 1 65.06 268 PHE B CA 1
ATOM 4377 C C . PHE B 1 268 ? -2.771 7.508 14.617 1 65.06 268 PHE B C 1
ATOM 4379 O O . PHE B 1 268 ? -2.84 8.219 13.609 1 65.06 268 PHE B O 1
ATOM 4386 N N . ILE B 1 269 ? -3.326 7.691 15.688 1 63.75 269 ILE B N 1
ATOM 4387 C CA . ILE B 1 269 ? -4.32 8.758 15.781 1 63.75 269 ILE B CA 1
ATOM 4388 C C . ILE B 1 269 ? -3.617 10.109 15.906 1 63.75 269 ILE B C 1
ATOM 4390 O O . ILE B 1 269 ? -4.035 11.094 15.289 1 63.75 269 ILE B O 1
ATOM 4394 N N . LYS B 1 270 ? -2.557 10.18 16.688 1 59.56 270 LYS B N 1
ATOM 4395 C CA . LYS B 1 270 ? -1.847 11.438 16.906 1 59.56 270 LYS B CA 1
ATOM 4396 C C . LYS B 1 270 ? -1.104 11.891 15.656 1 59.56 270 LYS B C 1
ATOM 4398 O O . LYS B 1 270 ? -0.969 13.086 15.406 1 59.56 270 LYS B O 1
ATOM 4403 N N . GLY B 1 271 ? -0.292 11 15.156 1 53.28 271 GLY B N 1
ATOM 4404 C CA . GLY B 1 271 ? 0.429 11.406 13.961 1 53.28 271 GLY B CA 1
ATOM 4405 C C . GLY B 1 271 ? -0.431 12.18 12.977 1 53.28 271 GLY B C 1
ATOM 4406 O O . GLY B 1 271 ? 0.067 13.047 12.258 1 53.28 271 GLY B O 1
ATOM 4407 N N . MET B 1 272 ? -1.753 11.898 13.047 1 47.16 272 MET B N 1
ATOM 4408 C CA . MET B 1 272 ? -2.711 12.531 12.141 1 47.16 272 MET B CA 1
ATOM 4409 C C . MET B 1 272 ? -3.109 13.914 12.648 1 47.16 272 MET B C 1
ATOM 4411 O O . MET B 1 272 ? -3.41 14.805 11.852 1 47.16 272 MET B O 1
ATOM 4415 N N . THR B 1 273 ? -3.229 14.094 13.984 1 43.66 273 THR B N 1
ATOM 4416 C CA . THR B 1 273 ? -3.746 15.328 14.562 1 43.66 273 THR B CA 1
ATOM 4417 C C . THR B 1 273 ? -2.695 16.438 14.508 1 43.66 273 THR B C 1
ATOM 4419 O O . THR B 1 273 ? -3.033 17.609 14.516 1 43.66 273 THR B O 1
ATOM 4422 N N . MET B 1 274 ? -1.528 16.188 14.758 1 41.28 274 MET B N 1
ATOM 4423 C CA . MET B 1 274 ? -0.599 17.266 15.031 1 41.28 274 MET B CA 1
ATOM 4424 C C . MET B 1 274 ? -0.425 18.156 13.805 1 41.28 274 MET B C 1
ATOM 4426 O O . MET B 1 274 ? 0.27 19.172 13.867 1 41.28 274 MET B O 1
ATOM 4430 N N . SER B 1 275 ? -0.848 17.781 12.719 1 39.47 275 SER B N 1
ATOM 4431 C CA . SER B 1 275 ? -0.595 18.891 11.805 1 39.47 275 SER B CA 1
ATOM 4432 C C . SER B 1 275 ? -1.346 20.141 12.234 1 39.47 275 SER B C 1
ATOM 4434 O O . SER B 1 275 ? -1.157 21.219 11.648 1 39.47 275 SER B O 1
ATOM 4436 N N . GLY B 1 276 ? -2.402 20.031 13.047 1 33.91 276 GLY B N 1
ATOM 4437 C CA . GLY B 1 276 ? -3.182 21.203 13.398 1 33.91 276 GLY B CA 1
ATOM 4438 C C . GLY B 1 276 ? -2.623 21.969 14.586 1 33.91 276 GLY B C 1
ATOM 4439 O O . GLY B 1 276 ? -3.273 22.859 15.117 1 33.91 276 GLY B O 1
ATOM 4440 N N . ILE B 1 277 ? -1.868 21.422 15.422 1 30.94 277 ILE B N 1
ATOM 4441 C CA . ILE B 1 277 ? -1.65 22.25 16.609 1 30.94 277 ILE B CA 1
ATOM 4442 C C . ILE B 1 277 ? -0.808 23.469 16.25 1 30.94 277 ILE B C 1
ATOM 4444 O O . ILE B 1 277 ? 0.349 23.328 15.844 1 30.94 277 ILE B O 1
ATOM 4448 N N . LYS B 1 278 ? -1.404 24.516 15.633 1 31.34 278 LYS B N 1
ATOM 4449 C CA . LYS B 1 278 ? -0.907 25.844 16 1 31.34 278 LYS B CA 1
ATOM 4450 C C . LYS B 1 278 ? -1.195 26.156 17.469 1 31.34 278 LYS B C 1
ATOM 4452 O O . LYS B 1 278 ? -2.24 25.766 18 1 31.34 278 LYS B O 1
#

Foldseek 3Di:
DPPPPPPPCDPVNVVVVVVVVVVVCVVCVVVLQLQQLLQEFLVQCVVVVPDSHHPDGHNVLVVVLVVVAVLVLQAVLLCVLLVLLLVLALVVLLVLLLCLQQHDDPCSVVVLVVLVVVVVDDCVVCLVVLLVVCVVVVCFQHSCSRRVVSSYDSVLNVLNNVQQNPQDNVQVVVCVVVVDDPVRCSVPPRCVSRVLSSLVSSLVSSVCSLQDASSQVSRHDDRSNGHLNNNLVVCCVVCVSGSSNSSNSVVVSCVVSVVSCVVCVVSVVVSVPVVPDD/DPPPPPPPCDPVNVVVVVVVVVVVCVVCVVVLQLQQLLQEFLVQCVVVVPDSHHPDGHNVLVVVLVVVAVLVLQAVLLCVLLVLLLVLALVVLLVLLLCLQQHDDPCSVVVLVVLVVVVVDDCVVCLVVLLVVCVVVVCFQHSCSRRVVSSYDSVLNVLNNVQQNPQDVVQVVVCVVVVDDPVRCSVPPRCVSRVLSSLVSSLVSSVCSLQDASSQVSRHDDRSNGHLNNNLVVCCVVCVSGSSNSSNSVVVSCVVSVVSCVVCVVSVVVSVPVVPDD

Solvent-accessible surface area (backbone atoms only — not comparable to full-atom values): 29138 Å² total; per-residue (Å²): 130,80,73,76,72,74,80,71,77,48,77,66,49,56,53,48,50,50,51,53,48,53,50,50,50,60,69,42,42,37,54,51,50,34,51,42,42,16,24,15,46,58,66,46,53,68,72,41,68,83,51,76,67,56,92,52,84,41,60,59,10,46,55,48,30,55,71,74,37,62,51,67,44,10,46,51,44,34,51,52,46,23,50,54,22,25,54,38,22,50,53,46,12,44,53,53,7,45,46,66,42,74,52,86,62,89,62,47,66,59,52,51,50,52,44,57,52,57,71,47,52,44,66,75,50,30,43,61,48,47,49,52,51,30,51,73,69,68,28,58,58,42,72,56,45,59,33,64,74,42,36,60,42,55,66,44,20,50,54,28,20,49,51,46,49,66,50,60,63,63,59,54,51,52,40,40,73,75,65,45,50,73,65,51,39,44,64,70,50,48,50,71,73,33,51,40,49,53,46,47,41,37,49,54,44,30,51,53,53,51,56,44,39,66,63,52,60,72,38,40,75,54,78,63,68,24,34,43,55,40,42,49,55,52,49,41,71,75,41,72,79,43,56,13,21,47,27,23,48,29,46,59,64,36,46,62,37,51,51,51,43,69,74,39,46,65,46,59,53,43,47,56,50,58,55,61,71,122,128,78,71,75,71,74,80,70,78,48,75,65,48,56,52,48,50,51,50,52,49,54,51,50,49,61,69,42,39,38,53,50,50,34,52,43,42,16,24,17,44,57,67,47,53,68,72,40,68,85,50,75,67,54,93,53,84,40,60,61,10,46,55,48,31,56,71,74,38,63,51,67,45,10,46,53,43,33,50,52,46,23,50,54,22,23,54,39,23,51,54,46,12,45,52,53,7,43,46,66,42,74,49,86,61,89,63,48,68,60,53,51,50,52,44,56,51,57,71,46,52,44,66,75,49,32,44,61,48,49,49,53,51,31,50,72,67,67,28,59,58,42,74,54,46,58,33,62,76,42,35,61,42,55,65,44,20,50,54,28,20,48,49,46,51,65,48,61,63,65,60,55,51,53,40,40,73,73,65,44,49,72,68,50,38,44,63,69,50,50,50,72,72,33,50,40,50,53,47,48,42,37,50,54,43,30,51,52,52,51,57,45,39,67,62,52,59,73,38,39,74,54,77,63,68,24,34,42,52,40,42,51,56,53,48,41,71,74,39,72,81,42,55,13,23,48,26,23,49,29,47,58,63,35,46,62,37,49,51,51,43,69,74,39,47,64,45,59,54,43,49,55,51,58,56,60,70,122

pLDDT: mean 86.39, std 13.25, range [30.23, 98.12]

Radius of gyration: 25.24 Å; Cα contacts (8 Å, |Δi|>4): 671; chains: 2; bounding box: 65×75×66 Å

Nearest PDB structures (foldseek):
  3puv-assembly1_G  TM=8.282E-01  e=1.610E-11  Escherichia coli K-12
  4jbw-assembly2_I  TM=8.920E-01  e=2.216E-10  Escherichia coli K-12
  2r6g-assembly1_G  TM=8.330E-01  e=1.177E-10  Escherichia coli K-12
  7ahd-assembly1_B  TM=5.219E-01  e=1.971E-03  Lactococcus lactis subsp. lactis
  7ahh-assembly1_A  TM=5.245E-01  e=9.166E-03  Lactococcus lactis subsp. lactis